Protein AF-A0A8J7NRA4-F1 (afdb_monomer)

Nearest PDB structures (foldseek):
  6l47-assembly1_B  TM=9.710E-01  e=1.251E-27  Homo sapiens
  6vum-assembly1_A  TM=9.643E-01  e=2.832E-27  Homo sapiens
  6l48-assembly1_B  TM=9.602E-01  e=5.549E-27  Homo sapiens
  7n6q-assembly1_A  TM=9.335E-01  e=1.087E-26  Homo sapiens
  6p2p-assembly1_B  TM=9.364E-01  e=7.082E-26  Homo sapiens

Secondary structure (DSSP, 8-state):
-----------------------------TTHHHHHHHHHHHHHHHHHHHHHHHHHHHHHHHHHHHHHHHHHHHHHHHHHHHHHHHHHHHHHHH------B--HHHHHTTSHHHHHHHHHHHHHHHHHHHHHHHHHHHHHSS-----HHHHHHT--HHHHHHHHHHHHHHHHHHHHHHHHHHHHHHTT-S-HHHHHHHHHHHHHHHHIIIIIIHHHHHHHHTT--HHHHHHHHHHHHHHHHHHHHHHHHHHHHHHH-PPPTTPPP-PPPHHHHHHHHHSS-SS--S---B-SS--HHHHHHHHHHHHHHHHHHHHHIIIIIHHHHHHHTTS---HHHHHHHHHHHHHHHHHHHHHHIIIIIIIIHHHHHHHTTB-B--S---GGG-SSHHHHHHHS-HHHHHHIIIIIIHHHHHHHHHTS-----------------------------PPP--------

Organism: Atractosteus spatula (NCBI:txid7917)

Mean predicted aligned error: 15.92 Å

Sequence (460 aa):
MEAPDTANSLRHRNTKPGEESPPAGREGDGKEGAEGLLQWKRHMEHIKAELLDQMSDLVDKAIDESIQSYSRHKKAYADANGVEKAQRNQRLEDGKAFVERRSLLDELFEINHIRTIYHMFVAVLCVFIISTIAVDFIDQGRLVLEFDLLFYAFGKFSTVVFAWLVMFGYTLAIPYKALCLWGGRYHSSGFRRALTAGVGVPLMACQACVLGVYPIYVVIHHSLPPASRFIVILEQIRFMMKSYSFIRENVPEIMKAKPKQGECPKLPEFSSYLYFLFCPTLIYKESYPRNPYIRWNYVAVKLAQILGCLFYGYFILVRLCIPVFTNMNNQPFSTRTLVLSLFHATLPGTLILLLCFFAFLHCWLNAFAEMLRFADRMFYKDWWNSTSFANYYRTWNVVVHDWLYHYVYRDFLWVSQKNTPVHFQGGGPQSHGTPGRQEDLTCHWRASSGRCPASLLCSS

Solvent-accessible surface area (backbone atoms only — not comparable to full-atom values): 27244 Å² total; per-residue (Å²): 134,82,84,83,87,87,81,90,84,90,86,90,88,90,87,88,88,83,89,83,88,87,82,85,90,78,95,79,66,95,63,62,61,59,54,51,52,54,50,50,51,53,53,52,52,50,52,51,50,55,53,52,49,56,50,47,55,52,48,52,52,51,49,54,54,51,52,50,52,51,49,50,52,52,48,54,54,49,51,53,51,47,51,53,50,48,53,50,49,48,48,66,72,73,47,91,81,78,53,76,41,73,37,61,66,64,62,46,48,70,40,66,72,51,37,50,54,53,51,50,55,53,49,51,45,51,49,51,51,51,53,46,51,52,51,42,32,70,76,68,72,43,89,72,86,77,59,57,70,56,54,50,27,52,30,68,50,70,60,51,52,50,54,47,50,54,47,48,52,46,58,61,48,51,60,51,52,52,48,52,58,47,55,69,41,45,84,75,42,93,57,48,68,58,54,49,49,65,51,47,52,56,50,53,52,49,45,45,46,54,56,50,47,44,59,53,46,51,40,59,76,67,61,49,28,70,53,37,37,50,54,54,52,52,51,35,53,52,50,54,48,39,51,48,29,47,52,63,56,48,52,60,52,47,70,69,53,72,59,57,97,93,49,78,61,86,67,86,56,68,66,43,52,59,50,45,76,68,42,80,54,43,72,65,62,85,74,74,52,63,47,95,67,68,59,61,69,59,34,52,52,26,52,51,48,33,54,50,41,52,54,46,50,49,50,46,40,62,70,57,43,44,65,59,56,62,60,47,77,79,49,83,95,42,75,67,57,52,54,54,49,50,61,62,45,44,61,58,49,53,52,48,52,56,43,52,44,47,29,46,62,46,26,45,38,48,28,46,19,40,77,69,22,48,22,56,39,64,43,41,55,73,32,91,74,45,91,43,71,75,51,26,59,58,17,56,42,27,42,61,37,51,39,45,45,63,62,46,51,47,45,52,48,54,55,53,57,71,72,48,84,77,83,72,77,83,77,77,86,81,88,78,90,83,89,85,82,89,81,84,92,78,89,84,86,82,85,88,82,88,78,88,83,82,89,85,81,90,85,135

pLDDT: mean 77.21, std 22.92, range [23.94, 96.81]

Structure (mmCIF, N/CA/C/O backbone):
data_AF-A0A8J7NRA4-F1
#
_entry.id   AF-A0A8J7NRA4-F1
#
loop_
_atom_site.group_PDB
_atom_site.id
_atom_site.type_symbol
_atom_site.label_atom_id
_atom_site.label_alt_id
_atom_site.label_comp_id
_atom_site.label_asym_id
_atom_site.label_entity_id
_atom_site.label_seq_id
_atom_site.pdbx_PDB_ins_code
_atom_site.Cartn_x
_atom_site.Cartn_y
_atom_site.Cartn_z
_atom_site.occupancy
_atom_site.B_iso_or_equiv
_atom_site.auth_seq_id
_atom_site.auth_comp_id
_atom_site.auth_asym_id
_atom_site.auth_atom_id
_atom_site.pdbx_PDB_model_num
ATOM 1 N N . MET A 1 1 ? -8.515 28.114 -66.733 1.00 35.69 1 MET A N 1
ATOM 2 C CA . MET A 1 1 ? -9.663 29.012 -66.521 1.00 35.69 1 MET A CA 1
ATOM 3 C C . MET A 1 1 ? -9.528 29.532 -65.103 1.00 35.69 1 MET A C 1
ATOM 5 O O . MET A 1 1 ? -9.456 28.723 -64.192 1.00 35.69 1 MET A O 1
ATOM 9 N N . GLU A 1 2 ? -9.264 30.833 -65.034 1.00 35.22 2 GLU A N 1
ATOM 10 C CA . GLU A 1 2 ? -9.188 31.781 -63.909 1.00 35.22 2 GLU A CA 1
ATOM 11 C C . GLU A 1 2 ? -9.187 31.284 -62.446 1.00 35.22 2 GLU A C 1
ATOM 13 O O . GLU A 1 2 ? -10.120 30.655 -61.958 1.00 35.22 2 GLU A O 1
ATOM 18 N N . ALA A 1 3 ? -8.120 31.690 -61.747 1.00 31.64 3 ALA A N 1
ATOM 19 C CA . ALA A 1 3 ? -8.053 31.993 -60.309 1.00 31.64 3 ALA A CA 1
ATOM 20 C C . ALA A 1 3 ? -8.607 33.438 -60.064 1.00 31.64 3 ALA A C 1
ATOM 22 O O . ALA A 1 3 ? -9.035 34.035 -61.055 1.00 31.64 3 ALA A O 1
ATOM 23 N N . PRO A 1 4 ? -8.522 34.099 -58.878 1.00 52.66 4 PRO A N 1
ATOM 24 C CA . PRO A 1 4 ? -7.896 33.704 -57.604 1.00 52.66 4 PRO A CA 1
ATOM 25 C C . PRO A 1 4 ? -8.603 34.181 -56.299 1.00 52.66 4 PRO A C 1
ATOM 27 O O . PRO A 1 4 ? -9.650 34.825 -56.293 1.00 52.66 4 PRO A O 1
ATOM 30 N N . ASP A 1 5 ? -7.930 33.860 -55.189 1.00 38.22 5 ASP A N 1
ATOM 31 C CA . ASP A 1 5 ? -8.004 34.399 -53.824 1.00 38.22 5 ASP A CA 1
ATOM 32 C C . ASP A 1 5 ? -8.008 35.935 -53.700 1.00 38.22 5 ASP A C 1
ATOM 34 O O . ASP A 1 5 ? -7.390 36.620 -54.515 1.00 38.22 5 ASP A O 1
ATOM 38 N N . THR A 1 6 ? -8.521 36.480 -52.579 1.00 33.59 6 THR A N 1
ATOM 39 C CA . THR A 1 6 ? -7.813 37.550 -51.831 1.00 33.59 6 THR A CA 1
ATOM 40 C C . THR A 1 6 ? -8.336 37.816 -50.412 1.00 33.59 6 THR A C 1
ATOM 42 O O . THR A 1 6 ? -9.488 37.571 -50.068 1.00 33.59 6 THR A O 1
ATOM 45 N N . ALA A 1 7 ? -7.409 38.324 -49.597 1.00 33.56 7 ALA A N 1
ATOM 46 C CA . ALA A 1 7 ? -7.407 38.471 -48.150 1.00 33.56 7 ALA A CA 1
ATOM 47 C C . ALA A 1 7 ? -7.746 39.898 -47.640 1.00 33.56 7 ALA A C 1
ATOM 49 O O . ALA A 1 7 ? -7.893 40.844 -48.407 1.00 33.56 7 ALA A O 1
ATOM 50 N N . ASN A 1 8 ? -7.809 40.016 -46.307 1.00 35.75 8 ASN A N 1
ATOM 51 C CA . ASN A 1 8 ? -7.945 41.211 -45.452 1.00 35.75 8 ASN A CA 1
ATOM 52 C C . ASN A 1 8 ? -7.114 42.465 -45.829 1.00 35.75 8 ASN A C 1
ATOM 54 O O . ASN A 1 8 ? -5.937 42.334 -46.155 1.00 35.75 8 ASN A O 1
ATOM 58 N N . SER A 1 9 ? -7.657 43.666 -45.519 1.00 31.22 9 SER A N 1
ATOM 59 C CA . SER A 1 9 ? -7.095 44.680 -44.573 1.00 31.22 9 SER A CA 1
ATOM 60 C C . SER A 1 9 ? -7.203 46.177 -44.990 1.00 31.22 9 SER A C 1
ATOM 62 O O . SER A 1 9 ? -6.673 46.583 -46.014 1.00 31.22 9 SER A O 1
ATOM 64 N N . LEU A 1 10 ? -7.785 46.983 -44.077 1.00 31.58 10 LEU A N 1
ATOM 65 C CA . LEU A 1 10 ? -7.502 48.387 -43.668 1.00 31.58 10 LEU A CA 1
ATOM 66 C C . LEU A 1 10 ? -7.699 49.642 -44.582 1.00 31.58 10 LEU A C 1
ATOM 68 O O . LEU A 1 10 ? -6.994 49.858 -45.557 1.00 31.58 10 LEU A O 1
ATOM 72 N N . ARG A 1 11 ? -8.452 50.601 -43.986 1.00 30.31 11 ARG A N 1
ATOM 73 C CA . ARG A 1 11 ? -8.179 52.055 -43.734 1.00 30.31 11 ARG A CA 1
ATOM 74 C C . ARG A 1 11 ? -8.871 53.188 -44.547 1.00 30.31 11 ARG A C 1
ATOM 76 O O . ARG A 1 11 ? -8.647 53.366 -45.732 1.00 30.31 11 ARG A O 1
ATOM 83 N N . HIS A 1 12 ? -9.504 54.072 -43.747 1.00 28.78 12 HIS A N 1
ATOM 84 C CA . HIS A 1 12 ? -9.700 55.543 -43.825 1.00 28.78 12 HIS A CA 1
ATOM 85 C C . HIS A 1 12 ? -10.615 56.210 -44.875 1.00 28.78 12 HIS A C 1
ATOM 87 O O . HIS A 1 12 ? -10.297 56.223 -46.058 1.00 28.78 12 HIS A O 1
ATOM 93 N N . ARG A 1 13 ? -11.572 57.037 -44.391 1.00 29.48 13 ARG A N 1
ATOM 94 C CA . ARG A 1 13 ? -11.755 58.425 -44.882 1.00 29.48 13 ARG A CA 1
ATOM 95 C C . ARG A 1 13 ? -12.476 59.370 -43.893 1.00 29.48 13 ARG A C 1
ATOM 97 O O . ARG A 1 13 ? -13.395 58.969 -43.194 1.00 29.48 13 ARG A O 1
ATOM 104 N N . ASN A 1 14 ? -11.983 60.611 -43.876 1.00 28.39 14 ASN A N 1
ATOM 105 C CA . ASN A 1 14 ? -12.353 61.825 -43.124 1.00 28.39 14 ASN A CA 1
ATOM 106 C C . ASN A 1 14 ? -13.665 62.497 -43.582 1.00 28.39 14 ASN A C 1
ATOM 108 O O . ASN A 1 14 ? -13.951 62.470 -44.776 1.00 28.39 14 ASN A O 1
ATOM 112 N N . THR A 1 15 ? -14.281 63.305 -42.704 1.00 30.25 15 THR A N 1
ATOM 113 C CA . THR A 1 15 ? -15.125 64.466 -43.080 1.00 30.25 15 THR A CA 1
ATOM 114 C C . THR A 1 15 ? -14.943 65.642 -42.103 1.00 30.25 15 THR A C 1
ATOM 116 O O . THR A 1 15 ? -14.971 65.453 -40.890 1.00 30.25 15 THR A O 1
ATOM 119 N N . LYS A 1 16 ? -14.730 66.848 -42.656 1.00 29.80 16 LYS A N 1
ATOM 120 C CA . LYS A 1 16 ? -14.648 68.169 -41.987 1.00 29.80 16 LYS A CA 1
ATOM 121 C C . LYS A 1 16 ? -16.016 68.892 -42.029 1.00 29.80 16 LYS A C 1
ATOM 123 O O . LYS A 1 16 ? -16.787 68.582 -42.936 1.00 29.80 16 LYS A O 1
ATOM 128 N N . PRO A 1 17 ? -16.285 69.878 -41.147 1.00 39.38 17 PRO A N 1
ATOM 129 C CA . PRO A 1 17 ? -17.509 70.686 -41.149 1.00 39.38 17 PRO A CA 1
ATOM 130 C C . PRO A 1 17 ? -17.303 72.074 -41.796 1.00 39.38 17 PRO A C 1
ATOM 132 O O . PRO A 1 17 ? -16.175 72.565 -41.848 1.00 39.38 17 PRO A O 1
ATOM 135 N N . GLY A 1 18 ? -18.385 72.707 -42.260 1.00 28.17 18 GLY A N 1
ATOM 136 C CA . GLY A 1 18 ? -18.390 74.076 -42.789 1.00 28.17 18 GLY A CA 1
ATOM 137 C C . GLY A 1 18 ? -19.668 74.827 -42.405 1.00 28.17 18 GLY A C 1
ATOM 138 O O . GLY A 1 18 ? -20.768 74.329 -42.636 1.00 28.17 18 GLY A O 1
ATOM 139 N N . GLU A 1 19 ? -19.474 75.988 -41.780 1.00 28.67 19 GLU A N 1
ATOM 140 C CA . GLU A 1 19 ? -20.440 77.063 -41.518 1.00 28.67 19 GLU A CA 1
ATOM 141 C C . GLU A 1 19 ? -20.797 77.820 -42.811 1.00 28.67 19 GLU A C 1
ATOM 143 O O . GLU A 1 19 ? -19.948 77.899 -43.692 1.00 28.67 19 GLU A O 1
ATOM 148 N N . GLU A 1 20 ? -21.996 78.419 -42.893 1.00 27.81 20 GLU A N 1
ATOM 149 C CA . GLU A 1 20 ? -22.211 79.829 -43.302 1.00 27.81 20 GLU A CA 1
ATOM 150 C C . GLU A 1 20 ? -23.712 80.215 -43.356 1.00 27.81 20 GLU A C 1
ATOM 152 O O . GLU A 1 20 ? -24.508 79.637 -44.089 1.00 27.81 20 GLU A O 1
ATOM 157 N N . SER A 1 21 ? -24.071 81.163 -42.483 1.00 26.84 21 SER A N 1
ATOM 158 C CA . SER A 1 21 ? -24.804 82.442 -42.630 1.00 26.84 21 SER A CA 1
ATOM 159 C C . SER A 1 21 ? -25.775 82.751 -43.813 1.00 26.84 21 SER A C 1
ATOM 161 O O . SER A 1 21 ? -25.655 82.201 -44.900 1.00 26.84 21 SER A O 1
ATOM 163 N N . PRO A 1 22 ? -26.734 83.698 -43.623 1.00 40.97 22 PRO A N 1
ATOM 164 C CA . PRO A 1 22 ? -28.054 83.747 -44.285 1.00 40.97 22 PRO A CA 1
ATOM 165 C C . PRO A 1 22 ? -28.194 84.850 -45.365 1.00 40.97 22 PRO A C 1
ATOM 167 O O . PRO A 1 22 ? -27.312 85.701 -45.476 1.00 40.97 22 PRO A O 1
ATOM 170 N N . PRO A 1 23 ? -29.354 84.968 -46.055 1.00 33.34 23 PRO A N 1
ATOM 171 C CA . PRO A 1 23 ? -29.740 86.243 -46.655 1.00 33.34 23 PRO A CA 1
ATOM 172 C C . PRO A 1 23 ? -31.106 86.787 -46.195 1.00 33.34 23 PRO A C 1
ATOM 174 O O . PRO A 1 23 ? -32.148 86.144 -46.280 1.00 33.34 23 PRO A O 1
ATOM 177 N N . ALA A 1 24 ? -31.026 88.025 -45.706 1.00 29.19 24 ALA A N 1
ATOM 178 C CA . ALA A 1 24 ? -31.836 89.210 -45.998 1.00 29.19 24 ALA A CA 1
ATOM 179 C C . ALA A 1 24 ? -33.261 89.084 -46.593 1.00 29.19 24 ALA A C 1
ATOM 181 O O . ALA A 1 24 ? -33.445 88.720 -47.750 1.00 29.19 24 ALA A O 1
ATOM 182 N N . GLY A 1 25 ? -34.213 89.686 -45.868 1.00 27.42 25 GLY A N 1
ATOM 183 C CA . GLY A 1 25 ? -34.987 90.817 -46.397 1.00 27.42 25 GLY A CA 1
ATOM 184 C C . GLY A 1 25 ? -36.436 90.562 -46.820 1.00 27.42 25 GLY A C 1
ATOM 185 O O . GLY A 1 25 ? -36.704 90.299 -47.988 1.00 27.42 25 GLY A O 1
ATOM 186 N N . ARG A 1 26 ? -37.385 90.850 -45.921 1.00 29.95 26 ARG A N 1
ATOM 187 C CA . ARG A 1 26 ? -38.391 91.910 -46.135 1.00 29.95 26 ARG A CA 1
ATOM 188 C C . ARG A 1 26 ? -39.077 92.255 -44.817 1.00 29.95 26 ARG A C 1
ATOM 190 O O . ARG A 1 26 ? -39.577 91.383 -44.119 1.00 29.95 26 ARG A O 1
ATOM 197 N N . GLU A 1 27 ? -39.019 93.539 -44.487 1.00 31.80 27 GLU A N 1
ATOM 198 C CA . GLU A 1 27 ? -39.583 94.141 -43.287 1.00 31.80 27 GLU A CA 1
ATOM 199 C C . GLU A 1 27 ? -41.100 93.964 -43.242 1.00 31.80 27 GLU A C 1
ATOM 201 O O . GLU A 1 27 ? -41.824 94.339 -44.164 1.00 31.80 27 GLU A O 1
ATOM 206 N N . GLY A 1 28 ? -41.550 93.399 -42.132 1.00 33.50 28 GLY A N 1
ATOM 207 C CA . GLY A 1 28 ? -42.940 93.235 -41.760 1.00 33.50 28 GLY A CA 1
ATOM 208 C C . GLY A 1 28 ? -42.985 92.397 -40.492 1.00 33.50 28 GLY A C 1
ATOM 209 O O . GLY A 1 28 ? -42.755 91.198 -40.544 1.00 33.50 28 GLY A O 1
ATOM 210 N N . ASP A 1 29 ? -43.263 93.054 -39.371 1.00 38.78 29 ASP A N 1
ATOM 211 C CA . ASP A 1 29 ? -43.675 92.451 -38.098 1.00 38.78 29 ASP A CA 1
ATOM 212 C C . ASP A 1 29 ? -42.594 91.947 -37.111 1.00 38.78 29 ASP A C 1
ATOM 214 O O . ASP A 1 29 ? -42.449 90.771 -36.781 1.00 38.78 29 ASP A O 1
ATOM 218 N N . GLY A 1 30 ? -41.840 92.896 -36.546 1.00 43.38 30 GLY A N 1
ATOM 219 C CA . GLY A 1 30 ? -40.838 92.672 -35.492 1.00 43.38 30 GLY A CA 1
ATOM 220 C C . GLY A 1 30 ? -41.383 92.361 -34.087 1.00 43.38 30 GLY A C 1
ATOM 221 O O . GLY A 1 30 ? -40.638 92.517 -33.120 1.0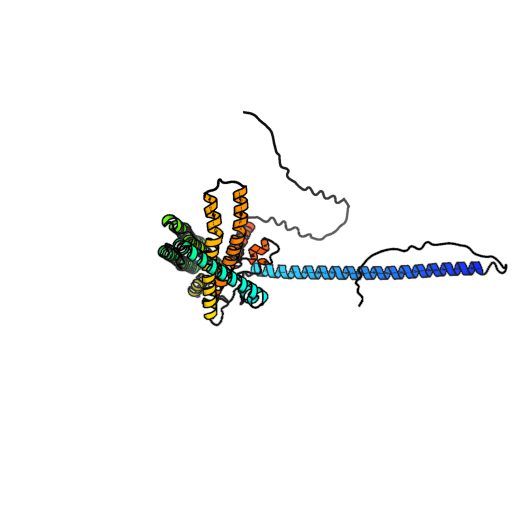0 43.38 30 GLY A O 1
ATOM 222 N N . LYS A 1 31 ? -42.648 91.947 -33.933 1.00 47.59 31 LYS A N 1
ATOM 223 C CA . LYS A 1 31 ? -43.205 91.519 -32.633 1.00 47.59 31 LYS A CA 1
ATOM 224 C C . LYS A 1 31 ? -43.580 90.037 -32.571 1.00 47.59 31 LYS A C 1
ATOM 226 O O . LYS A 1 31 ? -43.367 89.432 -31.526 1.00 47.59 31 LYS A O 1
ATOM 231 N N . GLU A 1 32 ? -44.004 89.417 -33.671 1.00 51.03 32 GLU A N 1
ATOM 232 C CA . GLU A 1 32 ? -44.409 88.000 -33.659 1.00 51.03 32 GLU A CA 1
ATOM 233 C C . GLU A 1 32 ? -43.215 87.023 -33.637 1.00 51.03 32 GLU A C 1
ATOM 235 O O . GLU A 1 32 ? -43.249 85.994 -32.958 1.00 51.03 32 GLU A O 1
ATOM 240 N N . GLY A 1 33 ? -42.101 87.360 -34.298 1.00 50.94 33 GLY A N 1
ATOM 241 C CA . GLY A 1 33 ? -40.924 86.479 -34.366 1.00 50.94 33 GLY A CA 1
ATOM 242 C C . GLY A 1 33 ? -40.182 86.299 -33.032 1.00 50.94 33 GLY A C 1
ATOM 243 O O . GLY A 1 33 ? -39.647 85.223 -32.754 1.00 50.94 33 GLY A O 1
ATOM 244 N N . ALA A 1 34 ? -40.169 87.328 -32.178 1.00 57.81 34 ALA A N 1
ATOM 245 C CA . ALA A 1 34 ? -39.511 87.275 -30.870 1.00 57.81 34 ALA A CA 1
ATOM 246 C C . ALA A 1 34 ? -40.299 86.419 -29.862 1.00 57.81 34 ALA A C 1
ATOM 248 O O . ALA A 1 34 ? -39.700 85.670 -29.084 1.00 57.81 34 ALA A O 1
ATOM 249 N N . GLU A 1 35 ? -41.634 86.480 -29.905 1.00 63.09 35 GLU A N 1
ATOM 250 C CA . GLU A 1 35 ? -42.503 85.647 -29.068 1.00 63.09 35 GLU A CA 1
ATOM 251 C C . GLU A 1 35 ? -42.424 84.168 -29.462 1.00 63.09 35 GLU A C 1
ATOM 253 O O . GLU A 1 35 ? -42.294 83.310 -28.581 1.00 63.09 35 GLU A O 1
ATOM 258 N N . GLY A 1 36 ? -42.387 83.866 -30.766 1.00 69.19 36 GLY A N 1
ATOM 259 C CA . GLY A 1 36 ? -42.211 82.500 -31.268 1.00 69.19 36 GLY A CA 1
ATOM 260 C C . GLY A 1 36 ? -40.879 81.872 -30.841 1.00 69.19 36 GLY A C 1
ATOM 261 O O . GLY A 1 36 ? -40.841 80.718 -30.405 1.00 69.19 36 GLY A O 1
ATOM 262 N N . LEU A 1 37 ? -39.786 82.643 -30.866 1.00 65.31 37 LEU A N 1
ATOM 263 C CA . LEU A 1 37 ? -38.464 82.159 -30.450 1.00 65.31 37 LEU A CA 1
ATOM 264 C C . LEU A 1 37 ? -38.388 81.901 -28.932 1.00 65.31 37 LEU A C 1
ATOM 266 O O . LEU A 1 37 ? -37.769 80.930 -28.488 1.00 65.31 37 LEU A O 1
ATOM 270 N N . LEU A 1 38 ? -39.062 82.733 -28.128 1.00 73.94 38 LEU A N 1
ATOM 271 C CA . LEU A 1 38 ? -39.192 82.560 -26.675 1.00 73.94 38 LEU A CA 1
ATOM 272 C C . LEU A 1 38 ? -40.093 81.375 -26.294 1.00 73.94 38 LEU A C 1
ATOM 274 O O . LEU A 1 38 ? -39.829 80.706 -25.290 1.00 73.94 38 LEU A O 1
ATOM 278 N N . GLN A 1 39 ? -41.148 81.102 -27.065 1.00 75.38 39 GLN A N 1
ATOM 279 C CA . GLN A 1 39 ? -41.958 79.890 -26.904 1.00 75.38 39 GLN A CA 1
ATOM 280 C C . GLN A 1 39 ? -41.161 78.636 -27.267 1.00 75.38 39 GLN A C 1
ATOM 282 O O . GLN A 1 39 ? -41.138 77.692 -26.479 1.00 75.38 39 GLN A O 1
ATOM 287 N N . TRP A 1 40 ? -40.441 78.648 -28.392 1.00 68.81 40 TRP A N 1
ATOM 288 C CA . TRP A 1 40 ? -39.604 77.524 -28.816 1.00 68.81 40 TRP A CA 1
ATOM 289 C C . TRP A 1 40 ? -38.511 77.195 -27.793 1.00 68.81 40 TRP A C 1
ATOM 291 O O . TRP A 1 40 ? -38.320 76.032 -27.440 1.00 68.81 40 TRP A O 1
ATOM 301 N N . LYS A 1 41 ? -37.838 78.216 -27.242 1.00 74.00 41 LYS A N 1
ATOM 302 C CA . LYS A 1 41 ? -36.813 78.019 -26.208 1.00 74.00 41 LYS A CA 1
ATOM 303 C C . LYS A 1 41 ? -37.385 77.383 -24.937 1.00 74.00 41 LYS A C 1
ATOM 305 O O . LYS A 1 41 ? -36.789 76.442 -24.421 1.00 74.00 41 LYS A O 1
ATOM 310 N N . ARG A 1 42 ? -38.557 77.837 -24.468 1.00 79.06 42 ARG A N 1
ATOM 311 C CA . ARG A 1 42 ? -39.246 77.230 -23.313 1.00 79.06 42 ARG A CA 1
ATOM 312 C C . ARG A 1 42 ? -39.663 75.785 -23.579 1.00 79.06 42 ARG A C 1
ATOM 314 O O . ARG A 1 42 ? -39.518 74.945 -22.698 1.00 79.06 42 ARG A O 1
ATOM 321 N N . HIS A 1 43 ? -40.137 75.486 -24.787 1.00 75.44 43 HIS A N 1
ATOM 322 C CA . HIS A 1 43 ? -40.529 74.129 -25.163 1.00 75.44 43 HIS A CA 1
ATOM 323 C C . HIS A 1 43 ? -39.320 73.183 -25.216 1.00 75.44 43 HIS A C 1
ATOM 325 O O . HIS A 1 43 ? -39.377 72.071 -24.702 1.00 75.44 43 HIS A O 1
ATOM 331 N N . MET A 1 44 ? -38.190 73.651 -25.754 1.00 64.94 44 MET A N 1
ATOM 332 C CA . MET A 1 44 ? -36.945 72.882 -25.798 1.00 64.94 44 MET A CA 1
ATOM 333 C C . MET A 1 44 ? -36.363 72.633 -24.399 1.00 64.94 44 MET A C 1
ATOM 335 O O . MET A 1 44 ? -35.867 71.543 -24.127 1.00 64.94 44 MET A O 1
ATOM 339 N N . GLU A 1 45 ? -36.432 73.616 -23.495 1.00 75.12 45 GLU A N 1
ATOM 340 C CA . GLU A 1 45 ? -36.017 73.431 -22.097 1.00 75.12 45 GLU A CA 1
ATOM 341 C C . GLU A 1 45 ? -36.914 72.431 -21.359 1.00 75.12 45 GLU A C 1
ATOM 343 O O . GLU A 1 45 ? -36.395 71.600 -20.615 1.00 75.12 45 GLU A O 1
ATOM 348 N N . HIS A 1 46 ? -38.224 72.439 -21.626 1.00 79.88 46 HIS A N 1
ATOM 349 C CA . HIS A 1 46 ? -39.153 71.453 -21.075 1.00 79.88 46 HIS A CA 1
ATOM 350 C C . HIS A 1 46 ? -38.848 70.034 -21.576 1.00 79.88 46 HIS A C 1
ATOM 352 O O . HIS A 1 46 ? -38.709 69.118 -20.773 1.00 79.88 46 HIS A O 1
ATOM 358 N N . ILE A 1 47 ? -38.657 69.856 -22.889 1.00 75.31 47 ILE A N 1
ATOM 359 C CA . ILE A 1 47 ? -38.308 68.553 -23.483 1.00 75.31 47 ILE A CA 1
ATOM 360 C C . ILE A 1 47 ? -36.959 68.052 -22.954 1.00 75.31 47 ILE A C 1
ATOM 362 O O . ILE A 1 47 ? -36.800 66.868 -22.671 1.00 75.31 47 ILE A O 1
ATOM 366 N N . LYS A 1 48 ? -35.977 68.946 -22.789 1.00 72.75 48 LYS A N 1
ATOM 367 C CA . LYS A 1 48 ? -34.674 68.593 -22.216 1.00 72.75 48 LYS A CA 1
ATOM 368 C C . LYS A 1 48 ? -34.802 68.137 -20.762 1.00 72.75 48 LYS A C 1
ATOM 370 O O . LYS A 1 48 ? -34.129 67.184 -20.384 1.00 72.75 48 LYS A O 1
ATOM 375 N N . ALA A 1 49 ? -35.630 68.809 -19.961 1.00 79.00 49 ALA A N 1
ATOM 376 C CA . ALA A 1 49 ? -35.882 68.412 -18.580 1.00 79.00 49 ALA A CA 1
ATOM 377 C C . ALA A 1 49 ? -36.569 67.039 -18.512 1.00 79.00 49 ALA A C 1
ATOM 379 O O . ALA A 1 49 ? -36.124 66.180 -17.763 1.00 79.00 49 ALA A O 1
ATOM 380 N N . GLU A 1 50 ? -37.567 66.802 -19.362 1.00 79.06 50 GLU A N 1
ATOM 381 C CA . GLU A 1 50 ? -38.314 65.541 -19.420 1.00 79.06 50 GLU A CA 1
ATOM 382 C C . GLU A 1 50 ? -37.444 64.360 -19.894 1.00 79.06 50 GLU A C 1
ATOM 384 O O . GLU A 1 50 ? -37.503 63.272 -19.326 1.00 79.06 50 GLU A O 1
ATOM 389 N N . LEU A 1 51 ? -36.557 64.581 -20.873 1.00 71.38 51 LEU A N 1
ATOM 390 C CA . LEU A 1 51 ? -35.573 63.580 -21.306 1.00 71.38 51 LEU A CA 1
ATOM 391 C C . LEU A 1 51 ? -34.533 63.264 -20.225 1.00 71.38 51 LEU A C 1
ATOM 393 O O . LEU A 1 51 ? -34.132 62.109 -20.086 1.00 71.38 51 LEU A O 1
ATOM 397 N N . LEU A 1 52 ? -34.074 64.273 -19.479 1.00 76.31 52 LEU A N 1
ATOM 398 C CA . LEU A 1 52 ? -33.126 64.066 -18.382 1.00 76.31 52 LEU A CA 1
ATOM 399 C C . LEU A 1 52 ? -33.761 63.280 -17.231 1.00 76.31 52 LEU A C 1
ATOM 401 O O . LEU A 1 52 ? -33.097 62.409 -16.674 1.00 76.31 52 LEU A O 1
ATOM 405 N N . ASP A 1 53 ? -35.032 63.541 -16.932 1.00 80.06 53 ASP A N 1
ATOM 406 C CA . ASP A 1 53 ? -35.794 62.832 -15.901 1.00 80.06 53 ASP A CA 1
ATOM 407 C C . ASP A 1 53 ? -36.007 61.359 -16.291 1.00 80.06 53 ASP A C 1
ATOM 409 O O . ASP A 1 53 ? -35.638 60.449 -15.550 1.00 80.06 53 ASP A O 1
ATOM 413 N N . GLN A 1 54 ? -36.436 61.102 -17.535 1.00 80.75 54 GLN A N 1
ATOM 414 C CA . GLN A 1 54 ? -36.580 59.736 -18.055 1.00 80.75 54 GLN A CA 1
ATOM 415 C C . GLN A 1 54 ? -35.254 58.962 -18.100 1.00 80.75 54 GLN A C 1
ATOM 417 O O . GLN A 1 54 ? -35.228 57.758 -17.838 1.00 80.75 54 GLN A O 1
ATOM 422 N N . MET A 1 55 ? -34.142 59.622 -18.445 1.00 68.94 55 MET A N 1
ATOM 423 C CA . MET A 1 55 ? -32.825 58.981 -18.413 1.00 68.94 55 MET A CA 1
ATOM 424 C C . MET A 1 55 ? -32.362 58.691 -16.983 1.00 68.94 55 MET A C 1
ATOM 426 O O . MET A 1 55 ? -31.749 57.646 -16.772 1.00 68.94 55 MET A O 1
ATOM 430 N N . SER A 1 56 ? -32.659 59.567 -16.017 1.00 74.62 56 SER A N 1
ATOM 431 C CA . SER A 1 56 ? -32.345 59.331 -14.602 1.00 74.62 56 SER A CA 1
ATOM 432 C C . SER A 1 56 ? -33.085 58.102 -14.079 1.00 74.62 56 SER A C 1
ATOM 434 O O . SER A 1 56 ? -32.448 57.185 -13.566 1.00 74.62 56 SER A O 1
ATOM 436 N N . ASP A 1 57 ? -34.393 58.012 -14.328 1.00 84.12 57 ASP A N 1
ATOM 437 C CA . ASP A 1 57 ? -35.221 56.883 -13.892 1.00 84.12 57 ASP A CA 1
ATOM 438 C C . ASP A 1 57 ? -34.772 55.546 -14.505 1.00 84.12 57 ASP A C 1
ATOM 440 O O . ASP A 1 57 ? -34.761 54.504 -13.841 1.00 84.12 57 ASP A O 1
ATOM 444 N N . LEU A 1 58 ? -34.369 55.551 -15.781 1.00 81.00 58 LEU A N 1
ATOM 445 C CA . LEU A 1 58 ? -33.836 54.358 -16.444 1.00 81.00 58 LEU A CA 1
ATOM 446 C C . LEU A 1 58 ? -32.488 53.922 -15.860 1.00 81.00 58 LEU A C 1
ATOM 448 O O . LEU A 1 58 ? -32.241 52.720 -15.728 1.00 81.00 58 LEU A O 1
ATOM 452 N N . VAL A 1 59 ? -31.623 54.878 -15.512 1.00 76.38 59 VAL A N 1
ATOM 453 C CA . VAL A 1 59 ? -30.326 54.600 -14.885 1.00 76.38 59 VAL A CA 1
ATOM 454 C C . VAL A 1 59 ? -30.521 54.052 -13.475 1.00 76.38 59 VAL A C 1
ATOM 456 O O . VAL A 1 59 ? -29.922 53.026 -13.151 1.00 76.38 59 VAL A O 1
ATOM 459 N N . ASP A 1 60 ? -31.401 54.648 -12.674 1.00 81.69 60 ASP A N 1
ATOM 460 C CA . ASP A 1 60 ? -31.682 54.189 -11.311 1.00 81.69 60 ASP A CA 1
ATOM 461 C C . ASP A 1 60 ? -32.279 52.778 -11.307 1.00 81.69 60 ASP A C 1
ATOM 463 O O . ASP A 1 60 ? -31.833 51.906 -10.554 1.00 81.69 60 ASP A O 1
ATOM 467 N N . LYS A 1 61 ? -33.195 52.487 -12.237 1.00 85.94 61 LYS A N 1
ATOM 468 C CA . LYS A 1 61 ? -33.757 51.141 -12.399 1.00 85.94 61 LYS A CA 1
ATOM 469 C C . LYS A 1 61 ? -32.705 50.107 -12.817 1.00 85.94 61 LYS A C 1
ATOM 471 O O . LYS A 1 61 ? -32.695 48.993 -12.292 1.00 85.94 61 LYS A O 1
ATOM 476 N N . ALA A 1 62 ? -31.796 50.463 -13.726 1.00 76.94 62 ALA A N 1
ATOM 477 C CA . ALA A 1 62 ? -30.707 49.579 -14.145 1.00 76.94 62 ALA A CA 1
ATOM 478 C C . ALA A 1 62 ? -29.697 49.326 -13.011 1.00 76.94 62 ALA A C 1
ATOM 480 O O . ALA A 1 62 ? -29.198 48.205 -12.852 1.00 76.94 62 ALA A O 1
ATOM 481 N N . ILE A 1 63 ? -29.415 50.346 -12.194 1.00 76.62 63 ILE A N 1
ATOM 482 C CA . ILE A 1 63 ? -28.562 50.225 -11.010 1.00 76.62 63 ILE A CA 1
ATOM 483 C C . ILE A 1 63 ? -29.211 49.276 -9.998 1.00 76.62 63 ILE A C 1
ATOM 485 O O . ILE A 1 63 ? -28.551 48.329 -9.563 1.00 76.62 63 ILE A O 1
ATOM 489 N N . ASP A 1 64 ? -30.497 49.441 -9.692 1.00 81.62 64 ASP A N 1
ATOM 490 C CA . ASP A 1 64 ? -31.209 48.573 -8.750 1.00 81.62 64 ASP A CA 1
ATOM 491 C C . ASP A 1 64 ? -31.273 47.112 -9.221 1.00 81.62 64 ASP A C 1
ATOM 493 O O . ASP A 1 64 ? -31.023 46.188 -8.437 1.00 81.62 64 ASP A O 1
ATOM 497 N N . GLU A 1 65 ? -31.521 46.873 -10.511 1.00 82.88 65 GLU A N 1
ATOM 498 C CA . GLU A 1 65 ? -31.492 45.525 -11.089 1.00 82.88 65 GLU A CA 1
ATOM 499 C C . GLU A 1 65 ? -30.090 44.894 -10.999 1.00 82.88 65 GLU A C 1
ATOM 501 O O . GLU A 1 65 ? -29.952 43.709 -10.661 1.00 82.88 65 GLU A O 1
ATOM 506 N N . SER A 1 66 ? -29.031 45.683 -11.215 1.00 72.00 66 SER A N 1
ATOM 507 C CA . SER A 1 66 ? -27.645 45.215 -11.092 1.00 72.00 66 SER A CA 1
ATOM 508 C C . SER A 1 66 ? -27.264 44.873 -9.643 1.00 72.00 66 SER A C 1
ATOM 510 O O . SER A 1 66 ? -26.664 43.822 -9.390 1.00 72.00 66 SER A O 1
ATOM 512 N N . ILE A 1 67 ? -27.688 45.692 -8.671 1.00 77.06 67 ILE A N 1
ATOM 513 C CA . ILE A 1 67 ? -27.449 45.476 -7.238 1.00 77.06 67 ILE A CA 1
ATOM 514 C C . ILE A 1 67 ? -28.207 44.236 -6.757 1.00 77.06 67 ILE A C 1
ATOM 516 O O . ILE A 1 67 ? -27.646 43.404 -6.035 1.00 77.06 67 ILE A O 1
ATOM 520 N N . GLN A 1 68 ? -29.459 44.053 -7.189 1.00 78.50 68 GLN A N 1
ATOM 521 C CA . GLN A 1 68 ? -30.241 42.861 -6.859 1.00 78.50 68 GLN A CA 1
ATOM 522 C C . GLN A 1 68 ? -29.633 41.589 -7.460 1.00 78.50 68 GLN A C 1
ATOM 524 O O . GLN A 1 68 ? -29.557 40.567 -6.770 1.00 78.50 68 GLN A O 1
ATOM 529 N N . SER A 1 69 ? -29.157 41.639 -8.707 1.00 73.50 69 SER A N 1
ATOM 530 C CA . SER A 1 69 ? -28.478 40.512 -9.356 1.00 73.50 69 SER A CA 1
ATOM 531 C C . SER A 1 69 ? -27.180 40.130 -8.635 1.00 73.50 69 SER A C 1
ATOM 533 O O . SER A 1 69 ? -26.954 38.948 -8.341 1.00 73.50 69 SER A O 1
ATOM 535 N N . TYR A 1 70 ? -26.366 41.123 -8.258 1.00 67.25 70 TYR A N 1
ATOM 536 C CA . TYR A 1 70 ? -25.134 40.918 -7.497 1.00 67.25 70 TYR A CA 1
ATOM 537 C C . TYR A 1 70 ? -25.409 40.356 -6.094 1.00 67.25 70 TYR A C 1
ATOM 539 O O . TYR A 1 70 ? -24.747 39.415 -5.653 1.00 67.25 70 TYR A O 1
ATOM 547 N N . SER A 1 71 ? -26.432 40.869 -5.404 1.00 70.88 71 SER A N 1
ATOM 548 C CA . SER A 1 71 ? -26.851 40.383 -4.084 1.00 70.88 71 SER A CA 1
ATOM 549 C C . SER A 1 71 ? -27.360 38.937 -4.133 1.00 70.88 71 SER A C 1
ATOM 551 O O . SER A 1 71 ? -26.959 38.113 -3.306 1.00 70.88 71 SER A O 1
ATOM 553 N N . ARG A 1 72 ? -28.165 38.577 -5.146 1.00 72.19 72 ARG A N 1
ATOM 554 C CA . ARG A 1 72 ? -28.623 37.192 -5.365 1.00 72.19 72 ARG A CA 1
ATOM 555 C C . ARG A 1 72 ? -27.460 36.244 -5.650 1.00 72.19 72 ARG A C 1
ATOM 557 O O . ARG A 1 72 ? -27.410 35.176 -5.044 1.00 72.19 72 ARG A O 1
ATOM 564 N N . HIS A 1 73 ? -26.502 36.639 -6.491 1.00 68.19 73 HIS A N 1
ATOM 565 C CA . HIS A 1 73 ? -25.300 35.840 -6.757 1.00 68.19 73 HIS A CA 1
ATOM 566 C C . HIS A 1 73 ? -24.434 35.664 -5.508 1.00 68.19 73 HIS A C 1
ATOM 568 O O . HIS A 1 73 ? -23.997 34.553 -5.208 1.00 68.19 73 HIS A O 1
ATOM 574 N N . LYS A 1 74 ? -24.234 36.733 -4.729 1.00 63.56 74 LYS A N 1
ATOM 575 C CA . LYS A 1 74 ? -23.486 36.678 -3.469 1.00 63.56 74 LYS A CA 1
ATOM 576 C C . LYS A 1 74 ? -24.163 35.761 -2.449 1.00 63.56 74 LYS A C 1
ATOM 578 O O . LYS A 1 74 ? -23.474 35.000 -1.773 1.00 63.56 74 LYS A O 1
ATOM 583 N N . LYS A 1 75 ? -25.496 35.798 -2.359 1.00 65.88 75 LYS A N 1
ATOM 584 C CA . LYS A 1 75 ? -26.280 34.932 -1.469 1.00 65.88 75 LYS 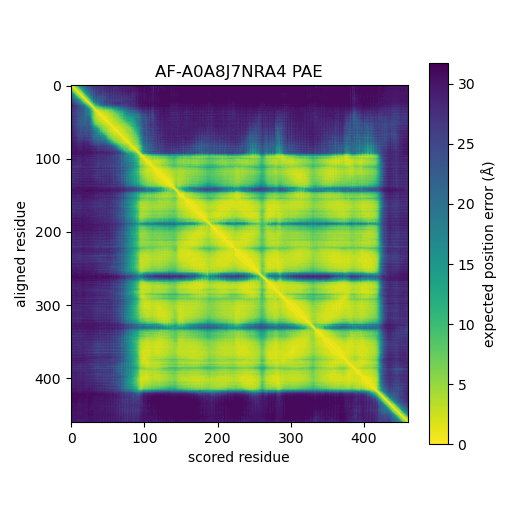A CA 1
ATOM 585 C C . LYS A 1 75 ? -26.234 33.469 -1.915 1.00 65.88 75 LYS A C 1
ATOM 587 O O . LYS A 1 75 ? -25.916 32.619 -1.098 1.00 65.88 75 LYS A O 1
ATOM 592 N N . ALA A 1 76 ? -26.416 33.186 -3.206 1.00 65.44 76 ALA A N 1
ATOM 593 C CA . ALA A 1 76 ? -26.293 31.833 -3.753 1.00 65.44 76 ALA A CA 1
ATOM 594 C C . ALA A 1 76 ? -24.887 31.241 -3.540 1.00 65.44 76 ALA A C 1
ATOM 596 O O . ALA A 1 76 ? -24.749 30.075 -3.180 1.00 65.44 76 ALA A O 1
ATOM 597 N N . TYR A 1 77 ? -23.837 32.055 -3.694 1.00 56.41 77 TYR A N 1
ATOM 598 C CA . TYR A 1 77 ? -22.456 31.641 -3.441 1.00 56.41 77 TYR A CA 1
ATOM 599 C C . TYR A 1 77 ? -22.164 31.423 -1.946 1.00 56.41 77 TYR A C 1
ATOM 601 O O . TYR A 1 77 ? -21.413 30.515 -1.580 1.00 56.41 77 TYR A O 1
ATOM 609 N N . ALA A 1 78 ? -22.755 32.236 -1.066 1.00 59.72 78 ALA A N 1
ATOM 610 C CA . ALA A 1 78 ? -22.649 32.071 0.382 1.00 59.72 78 ALA A CA 1
ATOM 611 C C . ALA A 1 78 ? -23.414 30.832 0.876 1.00 59.72 78 ALA A C 1
ATOM 613 O O . ALA A 1 78 ? -22.877 30.086 1.692 1.00 59.72 78 ALA A O 1
ATOM 614 N N . ASP A 1 79 ? -24.609 30.575 0.340 1.00 63.31 79 ASP A N 1
ATOM 615 C CA . ASP A 1 79 ? -25.426 29.407 0.670 1.00 63.31 79 ASP A CA 1
ATOM 616 C C . ASP A 1 79 ? -24.769 28.115 0.160 1.00 63.31 79 ASP A C 1
ATOM 618 O O . ASP A 1 79 ? -24.653 27.154 0.918 1.00 63.31 79 ASP A O 1
ATOM 622 N N . ALA A 1 80 ? -24.226 28.101 -1.064 1.00 62.47 80 ALA A N 1
ATOM 623 C CA . ALA A 1 80 ? -23.478 26.956 -1.594 1.00 62.47 80 ALA A CA 1
ATOM 624 C C . ALA A 1 80 ? -22.234 26.628 -0.745 1.00 62.47 80 ALA A C 1
ATOM 626 O O . ALA A 1 80 ? -22.031 25.477 -0.355 1.00 62.47 80 ALA A O 1
ATOM 627 N N . ASN A 1 81 ? -21.446 27.644 -0.371 1.00 55.94 81 ASN A N 1
ATOM 628 C CA . ASN A 1 81 ? -20.306 27.464 0.534 1.00 55.94 81 ASN A CA 1
ATOM 629 C C . ASN A 1 81 ? -20.738 27.063 1.952 1.00 55.94 81 ASN A C 1
ATOM 631 O O . ASN A 1 81 ? -20.031 26.313 2.624 1.00 55.94 81 ASN A O 1
ATOM 635 N N . GLY A 1 82 ? -21.884 27.558 2.423 1.00 54.16 82 GLY A N 1
ATOM 636 C CA . GLY A 1 82 ? -22.472 27.193 3.708 1.00 54.16 82 GLY A CA 1
ATOM 637 C C . GLY A 1 82 ? -22.867 25.720 3.752 1.00 54.16 82 GLY A C 1
ATOM 638 O O . GLY A 1 82 ? -22.512 25.027 4.703 1.00 54.16 82 GLY A O 1
ATOM 639 N N . VAL A 1 83 ? -23.514 25.221 2.695 1.00 57.22 83 VAL A N 1
ATOM 640 C CA . VAL A 1 83 ? -23.916 23.815 2.548 1.00 57.22 83 VAL A CA 1
ATOM 641 C C . VAL A 1 83 ? -22.699 22.898 2.410 1.00 57.22 83 VAL A C 1
ATOM 643 O O . VAL A 1 83 ? -22.629 21.888 3.110 1.00 57.22 83 VAL A O 1
ATOM 646 N N . GLU A 1 84 ? -21.697 23.255 1.601 1.00 52.50 84 GLU A N 1
ATOM 647 C CA . GLU A 1 84 ? -20.454 22.474 1.505 1.00 52.50 84 GLU A CA 1
ATOM 648 C C . GLU A 1 84 ? -19.686 22.445 2.830 1.00 52.50 84 GLU A C 1
ATOM 650 O O . GLU A 1 84 ? -19.179 21.398 3.242 1.00 52.50 84 GLU A O 1
ATOM 655 N N . LYS A 1 85 ? -19.613 23.578 3.538 1.00 50.00 85 LYS A N 1
ATOM 656 C CA . LYS A 1 85 ? -18.956 23.667 4.846 1.00 50.00 85 LYS A CA 1
ATOM 657 C C . LYS A 1 85 ? -19.733 22.898 5.913 1.00 50.00 85 LYS A C 1
ATOM 659 O O . LYS A 1 85 ? -19.104 22.239 6.735 1.00 50.00 85 LYS A O 1
ATOM 664 N N . ALA A 1 86 ? -21.065 22.913 5.873 1.00 44.41 86 ALA A N 1
ATOM 665 C CA . ALA A 1 86 ? -21.925 22.131 6.757 1.00 44.41 86 ALA A CA 1
ATOM 666 C C . ALA A 1 86 ? -21.802 20.623 6.489 1.00 44.41 86 ALA A C 1
ATOM 668 O O . ALA A 1 86 ? -21.588 19.867 7.430 1.00 44.41 86 ALA A O 1
ATOM 669 N N . GLN A 1 87 ? -21.815 20.178 5.227 1.00 47.81 87 GLN A N 1
ATOM 670 C CA . GLN A 1 87 ? -21.570 18.775 4.864 1.00 47.81 87 GLN A CA 1
ATOM 671 C C . GLN A 1 87 ? -20.148 18.324 5.210 1.00 47.81 87 GLN A C 1
ATOM 673 O O . GLN A 1 87 ? -19.935 17.192 5.648 1.00 47.81 87 GLN A O 1
ATOM 678 N N . ARG A 1 88 ? -19.151 19.198 5.039 1.00 51.47 88 ARG A N 1
ATOM 679 C CA . ARG A 1 88 ? -17.769 18.938 5.453 1.00 51.47 88 ARG A CA 1
ATOM 680 C C . ARG A 1 88 ? -17.657 18.836 6.973 1.00 51.47 88 ARG A C 1
ATOM 682 O O . ARG A 1 88 ? -16.959 17.945 7.444 1.00 51.47 88 ARG A O 1
ATOM 689 N N . ASN A 1 89 ? -18.357 19.690 7.718 1.00 46.34 89 ASN A N 1
ATOM 690 C CA . ASN A 1 89 ? -18.426 19.650 9.179 1.00 46.34 89 ASN A CA 1
ATOM 691 C C . ASN A 1 89 ? -19.204 18.425 9.696 1.00 46.34 89 ASN A C 1
ATOM 693 O O . ASN A 1 89 ? -18.767 17.797 10.650 1.00 46.34 89 ASN A O 1
ATOM 697 N N . GLN A 1 90 ? -20.264 17.990 9.016 1.00 39.00 90 GLN A N 1
ATOM 698 C CA . GLN A 1 90 ? -20.947 16.728 9.327 1.00 39.00 90 GLN A CA 1
ATOM 699 C C . GLN A 1 90 ? -20.066 15.507 9.035 1.00 39.00 90 GLN A C 1
ATOM 701 O O . GLN A 1 90 ? -19.970 14.613 9.864 1.00 39.00 90 GLN A O 1
ATOM 706 N N . ARG A 1 91 ? -19.330 15.480 7.912 1.00 48.56 91 ARG A N 1
ATOM 707 C CA . ARG A 1 91 ? -18.316 14.431 7.656 1.00 48.56 91 ARG A CA 1
ATOM 708 C C . ARG A 1 91 ? -17.162 14.468 8.663 1.00 48.56 91 ARG A C 1
ATOM 710 O O . ARG A 1 91 ? -16.554 13.435 8.939 1.00 48.56 91 ARG A O 1
ATOM 717 N N . LEU A 1 92 ? -16.838 15.653 9.181 1.00 48.47 92 LEU A N 1
ATOM 718 C CA . LEU A 1 92 ? -15.883 15.833 10.273 1.00 48.47 92 LEU A CA 1
ATOM 719 C C . LEU A 1 92 ? -16.423 15.225 11.577 1.00 48.47 92 LEU A C 1
ATOM 721 O O . LEU A 1 92 ? -15.639 14.626 12.306 1.00 48.47 92 LEU A O 1
ATOM 725 N N . GLU A 1 93 ? -17.720 15.310 11.867 1.00 48.06 93 GLU A N 1
ATOM 726 C CA . GLU A 1 93 ? -18.306 14.750 13.094 1.00 48.06 93 GLU A CA 1
ATOM 727 C C . GLU A 1 93 ? -18.603 13.239 13.005 1.00 48.06 93 GLU A C 1
ATOM 729 O O . GLU A 1 93 ? -18.205 12.513 13.915 1.00 48.06 93 GLU A O 1
ATOM 734 N N . ASP A 1 94 ? -19.151 12.734 11.892 1.00 56.47 94 ASP A N 1
ATOM 735 C CA . ASP A 1 94 ? -19.645 11.342 11.759 1.00 56.47 94 ASP A CA 1
ATOM 736 C C . ASP A 1 94 ? -18.632 10.308 11.215 1.00 56.47 94 ASP A C 1
ATOM 738 O O . ASP A 1 94 ? -18.940 9.124 11.036 1.00 56.47 94 ASP A O 1
ATOM 742 N N . GLY A 1 95 ? -17.385 10.716 10.963 1.00 68.88 95 GLY A N 1
ATOM 743 C CA . GLY A 1 95 ? -16.346 9.828 10.427 1.00 68.88 95 GLY A CA 1
ATOM 744 C C . GLY A 1 95 ? -16.615 9.356 8.985 1.00 68.88 95 GLY A C 1
ATOM 745 O O . GLY A 1 95 ? -17.581 9.744 8.327 1.00 68.88 95 GLY A O 1
ATOM 746 N N . LYS A 1 96 ? -15.722 8.526 8.428 1.00 81.69 96 LYS A N 1
ATOM 747 C CA . LYS A 1 96 ? -15.822 8.090 7.022 1.00 81.69 96 LYS A CA 1
ATOM 748 C C . LYS A 1 96 ? -16.999 7.135 6.801 1.00 81.69 96 LYS A C 1
ATOM 750 O O . LYS A 1 96 ? -16.947 5.992 7.245 1.00 81.69 96 LYS A O 1
ATOM 755 N N . ALA A 1 97 ? -18.023 7.540 6.052 1.00 83.50 97 ALA A N 1
ATOM 756 C CA . ALA A 1 97 ? -19.071 6.635 5.569 1.00 83.50 97 ALA A CA 1
ATOM 757 C C . ALA A 1 97 ? -18.581 5.810 4.362 1.00 83.50 97 ALA A C 1
ATOM 759 O O . ALA A 1 97 ? -18.045 6.366 3.402 1.00 83.50 97 ALA A O 1
ATOM 760 N N . PHE A 1 98 ? -18.764 4.489 4.417 1.00 88.31 98 PHE A N 1
ATOM 761 C CA . PHE A 1 98 ? -18.460 3.588 3.303 1.00 88.31 98 PHE A CA 1
ATOM 762 C C . PHE A 1 98 ? -19.715 3.414 2.453 1.00 88.31 98 PHE A C 1
ATOM 764 O O . PHE A 1 98 ? -20.784 3.127 2.986 1.00 88.31 98 PHE A O 1
ATOM 771 N N . VAL A 1 99 ? -19.571 3.584 1.143 1.00 89.56 99 VAL A N 1
ATOM 772 C CA . VAL A 1 99 ? -20.667 3.509 0.167 1.00 89.56 99 VAL A CA 1
ATOM 773 C C . VAL A 1 99 ? -20.257 2.539 -0.934 1.00 89.56 99 VAL A C 1
ATOM 775 O O . VAL A 1 99 ? -19.080 2.481 -1.291 1.00 89.56 99 VAL A O 1
ATOM 778 N N . GLU A 1 100 ? -21.210 1.774 -1.460 1.00 90.69 100 GLU A N 1
ATOM 779 C CA . GLU A 1 100 ? -20.987 0.934 -2.637 1.00 90.69 100 GLU A CA 1
ATOM 780 C C . GLU A 1 100 ? -20.681 1.814 -3.855 1.00 90.69 100 GLU A C 1
ATOM 782 O O . GLU A 1 100 ? -21.491 2.647 -4.257 1.00 90.69 100 GLU A O 1
ATOM 787 N N . ARG A 1 101 ? -19.476 1.663 -4.414 1.00 91.19 101 ARG A N 1
ATOM 788 C CA . ARG A 1 101 ? -19.019 2.415 -5.589 1.00 91.19 101 ARG A CA 1
ATOM 789 C C . ARG A 1 101 ? -17.885 1.690 -6.295 1.00 91.19 101 ARG A C 1
ATOM 791 O O . ARG A 1 101 ? -17.057 1.039 -5.652 1.00 91.19 101 ARG A O 1
ATOM 798 N N . ARG A 1 102 ? -17.825 1.829 -7.620 1.00 90.50 102 ARG A N 1
ATOM 799 C CA . ARG A 1 102 ? -16.745 1.268 -8.440 1.00 90.50 102 ARG A CA 1
ATOM 800 C C . ARG A 1 102 ? -15.488 2.135 -8.336 1.00 90.50 102 ARG A C 1
ATOM 802 O O . ARG A 1 102 ? -15.524 3.265 -7.849 1.00 90.50 102 ARG A O 1
ATOM 809 N N . SER A 1 103 ? -14.347 1.580 -8.737 1.00 92.69 103 SER A N 1
ATOM 810 C CA . SER A 1 103 ? -13.132 2.380 -8.862 1.00 92.69 103 SER A CA 1
ATOM 811 C C . SER A 1 103 ? -13.252 3.308 -10.063 1.00 92.69 103 SER A C 1
ATOM 813 O O . SER A 1 103 ? -13.624 2.869 -11.148 1.00 92.69 103 SER A O 1
ATOM 815 N N . LEU A 1 104 ? -12.835 4.562 -9.886 1.00 92.12 104 LEU A N 1
ATOM 816 C CA . LEU A 1 104 ? -12.895 5.604 -10.915 1.00 92.12 104 LEU A CA 1
ATOM 817 C C . LEU A 1 104 ? -12.283 5.162 -12.252 1.00 92.12 104 LEU A C 1
ATOM 819 O O . LEU A 1 104 ? -12.790 5.486 -13.314 1.00 92.12 104 LEU A O 1
ATOM 823 N N . LEU A 1 105 ? -11.177 4.421 -12.203 1.00 90.94 105 LEU A N 1
ATOM 824 C CA . LEU A 1 105 ? -10.443 4.034 -13.408 1.00 90.94 105 LEU A CA 1
ATOM 825 C C . LEU A 1 105 ? -11.124 2.879 -14.164 1.00 90.94 105 LEU A C 1
ATOM 827 O O . LEU A 1 105 ? -10.981 2.809 -15.378 1.00 90.94 105 LEU A O 1
ATOM 831 N N . ASP A 1 106 ? -11.908 2.029 -13.483 1.00 90.38 106 ASP A N 1
ATOM 832 C CA . ASP A 1 106 ? -12.750 1.043 -14.179 1.00 90.38 106 ASP A CA 1
ATOM 833 C C . ASP A 1 106 ? -13.865 1.744 -14.961 1.00 90.38 106 ASP A C 1
ATOM 835 O O . ASP A 1 106 ? -14.090 1.403 -16.116 1.00 90.38 106 ASP A O 1
ATOM 839 N N . GLU A 1 107 ? -14.510 2.754 -14.364 1.00 91.38 107 GLU A N 1
ATOM 840 C CA . GLU A 1 107 ? -15.504 3.591 -15.056 1.00 91.38 107 GLU A CA 1
ATOM 841 C C . GLU A 1 107 ? -14.855 4.352 -16.220 1.00 91.38 107 GLU A C 1
ATOM 843 O O . GLU A 1 107 ? -15.381 4.409 -17.327 1.00 91.38 107 GLU A O 1
ATOM 848 N N . LEU A 1 108 ? -13.651 4.883 -16.004 1.00 91.25 108 LEU A N 1
ATOM 849 C CA . LEU A 1 108 ? -12.941 5.656 -17.013 1.00 91.25 108 LEU A CA 1
ATOM 850 C C . LEU A 1 108 ? -12.476 4.799 -18.209 1.00 91.25 108 LEU A C 1
ATOM 852 O O . LEU A 1 108 ? -12.434 5.294 -19.333 1.00 91.25 108 LEU A O 1
ATOM 856 N N . PHE A 1 109 ? -12.173 3.513 -18.007 1.00 90.12 109 PHE A N 1
ATOM 857 C CA . PHE A 1 109 ? -11.852 2.573 -19.092 1.00 90.12 109 PHE A CA 1
ATOM 858 C C . PHE A 1 109 ? -13.054 2.177 -19.965 1.00 90.12 109 PHE A C 1
ATOM 860 O O . PHE A 1 109 ? -12.872 1.603 -21.051 1.00 90.12 109 PHE A O 1
ATOM 867 N N . GLU A 1 110 ? -14.279 2.497 -19.546 1.00 88.50 110 GLU A N 1
ATOM 868 C CA . GLU A 1 110 ? -15.451 2.393 -20.419 1.00 88.50 110 GLU A CA 1
ATOM 869 C C . GLU A 1 110 ? -15.372 3.424 -21.560 1.00 88.50 110 GLU A C 1
ATOM 871 O O . GLU A 1 110 ? -15.829 3.145 -22.669 1.00 88.50 110 GLU A O 1
ATOM 876 N N . ILE A 1 111 ? -14.686 4.554 -21.340 1.00 93.00 111 ILE A N 1
ATOM 877 C CA . ILE A 1 111 ? -14.447 5.583 -22.355 1.00 93.00 111 ILE A CA 1
ATOM 878 C C . ILE A 1 111 ? -13.380 5.116 -23.354 1.00 93.00 111 ILE A C 1
ATOM 880 O O . ILE A 1 111 ? -12.242 4.799 -22.993 1.00 93.00 111 ILE A O 1
ATOM 884 N N . ASN A 1 112 ? -13.724 5.164 -24.645 1.00 90.25 112 ASN A N 1
ATOM 885 C CA . ASN A 1 112 ? -12.864 4.697 -25.737 1.00 90.25 112 ASN A CA 1
ATOM 886 C C . ASN A 1 112 ? -11.472 5.353 -25.736 1.00 90.25 112 ASN A C 1
ATOM 888 O O . ASN A 1 112 ? -10.475 4.664 -25.924 1.00 90.25 112 ASN A O 1
ATOM 892 N N . HIS A 1 113 ? -11.377 6.659 -25.465 1.00 92.12 113 HIS A N 1
ATOM 893 C CA . HIS A 1 113 ? -10.099 7.381 -25.469 1.00 92.12 113 HIS A CA 1
ATOM 894 C C . HIS A 1 113 ? -9.098 6.839 -24.441 1.00 92.12 113 HIS A C 1
ATOM 896 O O . HIS A 1 113 ? -7.924 6.648 -24.750 1.00 92.12 113 HIS A O 1
ATOM 902 N N . ILE A 1 114 ? -9.558 6.553 -23.223 1.00 91.62 114 ILE A N 1
ATOM 903 C CA . ILE A 1 114 ? -8.689 6.080 -22.139 1.00 91.62 114 ILE A CA 1
ATOM 904 C C . ILE A 1 114 ? -8.350 4.601 -22.335 1.00 91.62 114 ILE A C 1
ATOM 906 O O . ILE A 1 114 ? -7.227 4.178 -22.059 1.00 91.62 114 ILE A O 1
ATOM 910 N N . ARG A 1 115 ? -9.272 3.826 -22.916 1.00 91.69 115 ARG A N 1
ATOM 911 C CA . ARG A 1 115 ? -8.983 2.465 -23.374 1.00 91.69 115 ARG A CA 1
ATOM 912 C C . ARG A 1 115 ? -7.876 2.438 -24.432 1.00 91.69 115 ARG A C 1
ATOM 914 O O . ARG A 1 115 ? -6.999 1.581 -24.360 1.00 91.69 115 ARG A O 1
ATOM 921 N N . THR A 1 116 ? -7.852 3.392 -25.363 1.00 93.31 116 THR A N 1
ATOM 922 C CA . THR A 1 116 ? -6.747 3.522 -26.327 1.00 93.31 116 THR A CA 1
ATOM 923 C C . THR A 1 116 ? -5.416 3.760 -25.620 1.00 93.31 116 THR A C 1
ATOM 925 O O . THR A 1 116 ? -4.444 3.084 -25.939 1.00 93.31 116 THR A O 1
ATOM 928 N N . ILE A 1 117 ? -5.369 4.642 -24.614 1.00 92.25 117 ILE A N 1
ATOM 929 C CA . ILE A 1 117 ? -4.149 4.873 -23.819 1.00 92.25 117 ILE A CA 1
ATOM 930 C C . ILE A 1 117 ? -3.691 3.573 -23.149 1.00 92.25 117 ILE A C 1
ATOM 932 O O . ILE A 1 117 ? -2.515 3.227 -23.224 1.00 92.25 117 ILE A O 1
ATOM 936 N N . TYR A 1 118 ? -4.611 2.809 -22.554 1.00 91.75 118 TYR A N 1
ATOM 937 C CA . TYR A 1 118 ? -4.290 1.494 -21.996 1.00 91.75 118 TYR A CA 1
ATOM 938 C C . TYR A 1 118 ? -3.665 0.560 -23.046 1.00 91.75 118 TYR A C 1
ATOM 940 O O . TYR A 1 118 ? -2.609 -0.024 -22.800 1.00 91.75 118 TYR A O 1
ATOM 948 N N . HIS A 1 119 ? -4.254 0.468 -24.242 1.00 93.06 119 HIS A N 1
ATOM 949 C CA . HIS A 1 119 ? -3.692 -0.330 -25.333 1.00 93.06 119 HIS A CA 1
ATOM 950 C C . HIS A 1 119 ? -2.332 0.186 -25.821 1.00 93.06 119 HIS A C 1
ATOM 952 O O . HIS A 1 119 ? -1.481 -0.629 -26.165 1.00 93.06 119 HIS A O 1
ATOM 958 N N . MET A 1 120 ? -2.078 1.499 -25.793 1.00 93.25 120 MET A N 1
ATOM 959 C CA . MET A 1 120 ? -0.755 2.056 -26.092 1.00 93.25 120 MET A CA 1
ATOM 960 C C . MET A 1 120 ? 0.295 1.579 -25.084 1.00 93.25 120 MET A C 1
ATOM 962 O O . MET A 1 120 ? 1.364 1.143 -25.498 1.00 93.25 120 MET A O 1
ATOM 966 N N . PHE A 1 121 ? -0.007 1.586 -23.779 1.00 91.88 121 PHE A N 1
ATOM 967 C CA . PHE A 1 121 ? 0.900 1.027 -22.767 1.00 91.88 121 PHE A CA 1
ATOM 968 C C . PHE A 1 121 ? 1.161 -0.466 -23.005 1.00 91.88 121 PHE A C 1
ATOM 970 O O . PHE A 1 121 ? 2.306 -0.908 -22.937 1.00 91.88 121 PHE A O 1
ATOM 977 N N . VAL A 1 122 ? 0.129 -1.245 -23.345 1.00 91.69 122 VAL A N 1
ATOM 978 C CA . VAL A 1 122 ? 0.298 -2.669 -23.688 1.00 91.69 122 VAL A CA 1
ATOM 979 C C . VAL A 1 122 ? 1.162 -2.847 -24.944 1.00 91.69 122 VAL A C 1
ATOM 981 O O . VAL A 1 122 ? 2.039 -3.705 -24.963 1.00 91.69 122 VAL A O 1
ATOM 984 N N . ALA A 1 123 ? 0.984 -2.020 -25.975 1.00 93.38 123 ALA A N 1
ATOM 985 C CA . ALA A 1 123 ? 1.807 -2.069 -27.182 1.00 93.38 123 ALA A CA 1
ATOM 986 C C . ALA A 1 123 ? 3.276 -1.723 -26.890 1.00 93.38 123 ALA A C 1
ATOM 988 O O . ALA A 1 123 ? 4.176 -2.418 -27.359 1.00 93.38 123 ALA A O 1
ATOM 989 N N . VAL A 1 124 ? 3.529 -0.702 -26.064 1.00 91.00 124 VAL A N 1
ATOM 990 C CA . VAL A 1 124 ? 4.884 -0.344 -25.618 1.00 91.00 124 VAL A CA 1
ATOM 991 C C . VAL A 1 124 ? 5.524 -1.493 -24.832 1.00 91.00 124 VAL A C 1
ATOM 993 O O . VAL A 1 124 ? 6.700 -1.782 -25.039 1.00 91.00 124 VAL A O 1
ATOM 996 N N . LEU A 1 125 ? 4.763 -2.206 -23.994 1.00 89.81 125 LEU A N 1
ATOM 997 C CA . LEU A 1 125 ? 5.244 -3.422 -23.331 1.00 89.81 125 LEU A CA 1
ATOM 998 C C . LEU A 1 125 ? 5.662 -4.497 -24.344 1.00 89.81 125 LEU A C 1
ATOM 1000 O O . LEU A 1 125 ? 6.750 -5.055 -24.220 1.00 89.81 125 LEU A O 1
ATOM 1004 N N . CYS A 1 126 ? 4.838 -4.768 -25.360 1.00 90.31 126 CYS A N 1
ATOM 1005 C CA . CYS A 1 126 ? 5.184 -5.725 -26.413 1.00 90.31 126 CYS A CA 1
ATOM 1006 C C . CYS A 1 126 ? 6.472 -5.321 -27.140 1.00 90.31 126 CYS A C 1
ATOM 1008 O O . CYS A 1 126 ? 7.336 -6.164 -27.369 1.00 90.31 126 CYS A O 1
ATOM 1010 N N . VAL A 1 127 ? 6.641 -4.030 -27.443 1.00 91.38 127 VAL A N 1
ATOM 1011 C CA . VAL A 1 127 ? 7.874 -3.503 -28.044 1.00 91.38 127 VAL A CA 1
ATOM 1012 C C . VAL A 1 127 ? 9.073 -3.715 -27.119 1.00 91.38 127 VAL A C 1
ATOM 1014 O O . VAL A 1 127 ? 10.111 -4.168 -27.592 1.00 91.38 127 VAL A O 1
ATOM 1017 N N . PHE A 1 128 ? 8.948 -3.465 -25.811 1.00 88.62 128 PHE A N 1
ATOM 1018 C CA . PHE A 1 128 ? 10.029 -3.736 -24.856 1.00 88.62 128 PHE A CA 1
ATOM 1019 C C . PHE A 1 128 ? 10.400 -5.218 -24.791 1.00 88.62 128 PHE A C 1
ATOM 1021 O O . PHE A 1 128 ? 11.588 -5.534 -24.737 1.00 88.62 128 PHE A O 1
ATOM 1028 N N . ILE A 1 129 ? 9.418 -6.121 -24.827 1.00 87.38 129 ILE A N 1
ATOM 1029 C CA . ILE A 1 129 ? 9.655 -7.570 -24.834 1.00 87.38 129 ILE A CA 1
ATOM 1030 C C . ILE A 1 129 ? 10.391 -7.974 -26.113 1.00 87.38 129 ILE A C 1
ATOM 1032 O O . ILE A 1 129 ? 11.445 -8.598 -26.033 1.00 87.38 129 ILE A O 1
ATOM 1036 N N . ILE A 1 130 ? 9.885 -7.568 -27.282 1.00 89.50 130 ILE A N 1
ATOM 1037 C CA . ILE A 1 130 ? 10.488 -7.893 -28.583 1.00 89.50 130 ILE A CA 1
ATOM 1038 C C . ILE A 1 130 ? 11.903 -7.321 -28.674 1.00 89.50 130 ILE A C 1
ATOM 1040 O O . ILE A 1 130 ? 12.833 -8.041 -29.020 1.00 89.50 130 ILE A O 1
ATOM 1044 N N . SER A 1 131 ? 12.082 -6.048 -28.314 1.00 87.75 131 SER A N 1
ATOM 1045 C CA . SER A 1 131 ? 13.390 -5.391 -28.264 1.00 87.75 131 SER A CA 1
ATOM 1046 C C . SER A 1 131 ? 14.341 -6.120 -27.317 1.00 87.75 131 SER A C 1
ATOM 1048 O O . SER A 1 131 ? 15.518 -6.286 -27.632 1.00 87.75 131 SER A O 1
ATOM 1050 N N . THR A 1 132 ? 13.830 -6.609 -26.182 1.00 84.75 132 THR A N 1
ATOM 1051 C CA . THR A 1 132 ? 14.656 -7.326 -25.215 1.00 84.75 132 THR A CA 1
ATOM 1052 C C . THR A 1 132 ? 15.126 -8.667 -25.743 1.00 84.75 132 THR A C 1
ATOM 1054 O O . THR A 1 132 ? 16.321 -8.939 -25.683 1.00 84.75 132 THR A O 1
ATOM 1057 N N . ILE A 1 133 ? 14.209 -9.452 -26.305 1.00 85.31 133 ILE A N 1
ATOM 1058 C CA . ILE A 1 133 ? 14.511 -10.746 -26.918 1.00 85.31 133 ILE A CA 1
ATOM 1059 C C . ILE A 1 133 ? 15.458 -10.571 -28.108 1.00 85.31 133 ILE A C 1
ATOM 1061 O O . ILE A 1 133 ? 16.384 -11.354 -28.265 1.00 85.31 133 ILE A O 1
ATOM 1065 N N . ALA A 1 134 ? 15.260 -9.540 -28.933 1.00 87.19 134 ALA A N 1
ATOM 1066 C CA . ALA A 1 134 ? 16.104 -9.287 -30.096 1.00 87.19 134 ALA A CA 1
ATOM 1067 C C . ALA A 1 134 ? 17.553 -8.975 -29.702 1.00 87.19 134 ALA A C 1
ATOM 1069 O O . ALA A 1 134 ? 18.471 -9.539 -30.284 1.00 87.19 134 ALA A O 1
ATOM 1070 N N . VAL A 1 135 ? 17.765 -8.105 -28.710 1.00 84.75 135 VAL A N 1
ATOM 1071 C CA . VAL A 1 135 ? 19.123 -7.780 -28.243 1.00 84.75 135 VAL A CA 1
ATOM 1072 C C . VAL A 1 135 ? 19.776 -8.985 -27.568 1.00 84.75 135 VAL A C 1
ATOM 1074 O O . VAL A 1 135 ? 20.926 -9.275 -27.859 1.00 84.75 135 VAL A O 1
ATOM 1077 N N . ASP A 1 136 ? 19.038 -9.725 -26.739 1.00 82.69 136 ASP A N 1
ATOM 1078 C CA . ASP A 1 136 ? 19.555 -10.937 -26.090 1.00 82.69 136 ASP A CA 1
ATOM 1079 C C . ASP A 1 136 ? 19.948 -12.020 -27.113 1.00 82.69 136 ASP A C 1
ATOM 1081 O O . ASP A 1 136 ? 21.024 -12.615 -27.041 1.00 82.69 136 ASP A O 1
ATOM 1085 N N . PHE A 1 137 ? 19.128 -12.189 -28.155 1.00 86.06 137 PHE A N 1
ATOM 1086 C CA . PHE A 1 137 ? 19.420 -13.082 -29.272 1.00 86.06 137 PHE A CA 1
ATOM 1087 C C . PHE A 1 137 ? 20.676 -12.667 -30.049 1.00 86.06 137 PHE A C 1
ATOM 1089 O O . PHE A 1 137 ? 21.453 -13.534 -30.446 1.00 86.06 137 PHE A O 1
ATOM 1096 N N . ILE A 1 138 ? 20.885 -11.363 -30.266 1.00 87.38 138 ILE A N 1
ATOM 1097 C CA . ILE A 1 138 ? 22.077 -10.836 -30.949 1.00 87.38 138 ILE A CA 1
ATOM 1098 C C . ILE A 1 138 ? 23.331 -11.024 -30.085 1.00 87.38 138 ILE A C 1
ATOM 1100 O O . ILE A 1 138 ? 24.359 -11.448 -30.609 1.00 87.38 138 ILE A O 1
ATOM 1104 N N . ASP A 1 139 ? 23.247 -10.731 -28.786 1.00 82.44 139 ASP A N 1
ATOM 1105 C CA . ASP A 1 139 ? 24.406 -10.730 -27.890 1.00 82.44 139 ASP A CA 1
ATOM 1106 C C . ASP A 1 139 ? 24.845 -12.150 -27.496 1.00 82.44 139 ASP A C 1
ATOM 1108 O O . ASP A 1 139 ? 26.039 -12.453 -27.497 1.00 82.44 139 ASP A O 1
ATOM 1112 N N . GLN A 1 140 ? 23.900 -13.036 -27.161 1.00 78.50 140 GLN A N 1
ATOM 1113 C CA . GLN A 1 140 ? 24.197 -14.365 -26.607 1.00 78.50 140 GLN A CA 1
ATOM 1114 C C . GLN A 1 140 ? 23.937 -15.528 -27.579 1.00 78.50 140 GLN A C 1
ATOM 1116 O O . GLN A 1 140 ? 24.304 -16.671 -27.292 1.00 78.50 140 GLN A O 1
ATOM 1121 N N . GLY A 1 141 ? 23.272 -15.284 -28.715 1.00 75.31 141 GLY A N 1
ATOM 1122 C CA . GLY A 1 141 ? 22.880 -16.335 -29.663 1.00 75.31 141 GLY A CA 1
ATOM 1123 C C . GLY A 1 141 ? 21.848 -17.332 -29.111 1.00 75.31 141 GLY A C 1
ATOM 1124 O O . GLY A 1 141 ? 21.637 -18.392 -29.705 1.00 75.31 141 GLY A O 1
ATOM 1125 N N . ARG A 1 142 ? 21.214 -17.032 -27.967 1.00 69.94 142 ARG A N 1
ATOM 1126 C CA . ARG A 1 142 ? 20.188 -17.854 -27.300 1.00 69.94 142 ARG A CA 1
ATOM 1127 C C . ARG A 1 142 ? 18.965 -16.994 -26.967 1.00 69.94 142 ARG A C 1
ATOM 1129 O O . ARG A 1 142 ? 19.082 -15.795 -26.784 1.00 69.94 142 ARG A O 1
ATOM 1136 N N . LEU A 1 143 ? 17.784 -17.616 -26.915 1.00 65.50 143 LEU A N 1
ATOM 1137 C CA . LEU A 1 1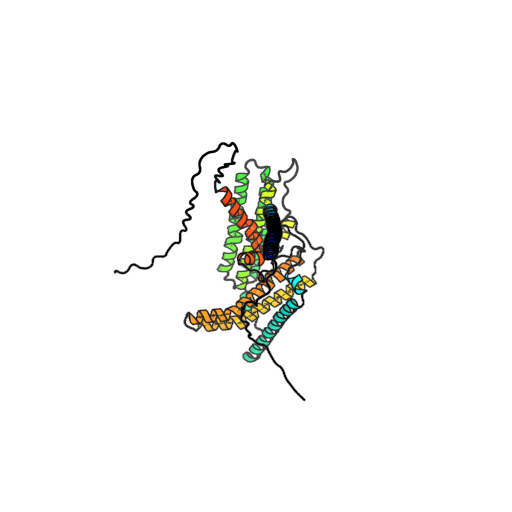43 ? 16.500 -16.964 -26.597 1.00 65.50 143 LEU A CA 1
ATOM 1138 C C . LEU A 1 143 ? 16.122 -17.152 -25.117 1.00 65.50 143 LEU A C 1
ATOM 1140 O O . LEU A 1 143 ? 14.978 -17.492 -24.806 1.00 65.50 143 LEU A O 1
ATOM 1144 N N . VAL A 1 144 ? 17.083 -17.040 -24.199 1.00 61.84 144 VAL A N 1
ATOM 1145 C CA . VAL A 1 144 ? 16.832 -17.323 -22.780 1.00 61.84 144 VAL A CA 1
ATOM 1146 C C . VAL A 1 144 ? 16.717 -16.005 -22.030 1.00 61.84 144 VAL A C 1
ATOM 1148 O O . VAL A 1 144 ? 17.710 -15.417 -21.637 1.00 61.84 144 VAL A O 1
ATOM 1151 N N . LEU A 1 145 ? 15.478 -15.573 -21.777 1.00 66.25 145 LEU A N 1
ATOM 1152 C CA . LEU A 1 145 ? 15.205 -14.465 -20.859 1.00 66.25 145 LEU A CA 1
ATOM 1153 C C . LEU A 1 145 ? 15.675 -14.847 -19.444 1.00 66.25 145 LEU A C 1
ATOM 1155 O O . LEU A 1 145 ? 14.965 -15.536 -18.707 1.00 66.25 145 LEU A O 1
ATOM 1159 N N . GLU A 1 146 ? 16.867 -14.400 -19.059 1.00 69.00 146 GLU A N 1
ATOM 1160 C CA . GLU A 1 146 ? 17.396 -14.580 -17.708 1.00 69.00 146 GLU A CA 1
ATOM 1161 C C . GLU A 1 146 ? 16.684 -13.626 -16.732 1.00 69.00 146 GLU A C 1
ATOM 1163 O O . GLU A 1 146 ? 16.944 -12.423 -16.645 1.00 69.00 146 GLU A O 1
ATOM 1168 N N . PHE A 1 147 ? 15.750 -14.169 -15.947 1.00 81.94 147 PHE A N 1
ATOM 1169 C CA . PHE A 1 147 ? 15.045 -13.435 -14.887 1.00 81.94 147 PHE A CA 1
ATOM 1170 C C . PHE A 1 147 ? 15.867 -13.317 -13.592 1.00 81.94 147 PHE A C 1
ATOM 1172 O O . PHE A 1 147 ? 15.310 -13.142 -12.505 1.00 81.94 147 PHE A O 1
ATOM 1179 N N . ASP A 1 148 ? 17.193 -13.379 -13.688 1.00 82.50 148 ASP A N 1
ATOM 1180 C CA . ASP A 1 148 ? 18.111 -13.445 -12.550 1.00 82.50 148 ASP A CA 1
ATOM 1181 C C . ASP A 1 148 ? 17.977 -12.247 -11.618 1.00 82.50 148 ASP A C 1
ATOM 1183 O O . ASP A 1 148 ? 17.960 -12.405 -10.399 1.00 82.50 148 ASP A O 1
ATOM 1187 N N . LEU A 1 149 ? 17.778 -11.046 -12.169 1.00 85.31 149 LEU A N 1
ATOM 1188 C CA . LEU A 1 149 ? 17.528 -9.850 -11.365 1.00 85.31 149 LEU A CA 1
ATOM 1189 C C . LEU A 1 149 ? 16.228 -9.966 -10.551 1.00 85.31 149 LEU A C 1
ATOM 1191 O O . LEU A 1 149 ? 16.175 -9.478 -9.423 1.00 85.31 149 LEU A O 1
ATOM 1195 N N . LEU A 1 150 ? 15.192 -10.622 -11.085 1.00 86.19 150 LEU A N 1
ATOM 1196 C CA . LEU A 1 150 ? 13.929 -10.841 -10.378 1.00 86.19 150 LEU A CA 1
ATOM 1197 C C . LEU A 1 150 ? 14.111 -11.889 -9.272 1.00 86.19 150 LEU A C 1
ATOM 1199 O O . LEU A 1 150 ? 13.718 -11.640 -8.132 1.00 86.19 150 LEU A O 1
ATOM 1203 N N . PHE A 1 151 ? 14.772 -13.012 -9.563 1.00 87.75 151 PHE A N 1
ATOM 1204 C CA . PHE A 1 151 ? 15.090 -14.027 -8.552 1.00 87.75 151 PHE A CA 1
ATOM 1205 C C . PHE A 1 151 ? 16.006 -13.490 -7.450 1.00 87.75 151 PHE A C 1
ATOM 1207 O O . PHE A 1 151 ? 15.784 -13.770 -6.271 1.00 87.75 151 PHE A O 1
ATOM 1214 N N . TYR A 1 152 ? 16.983 -12.659 -7.808 1.00 90.62 152 TYR A N 1
ATOM 1215 C CA . TYR A 1 152 ? 17.817 -11.939 -6.858 1.00 90.62 152 TYR A CA 1
ATOM 1216 C C . TYR A 1 152 ? 16.977 -10.981 -6.007 1.00 90.62 152 TYR A C 1
ATOM 1218 O O . TYR A 1 152 ? 17.046 -11.032 -4.780 1.00 90.62 152 TYR A O 1
ATOM 1226 N N . ALA A 1 153 ? 16.138 -10.143 -6.625 1.00 90.56 153 ALA A N 1
ATOM 1227 C CA . ALA A 1 153 ? 15.345 -9.134 -5.924 1.00 90.56 153 ALA A CA 1
ATOM 1228 C C . ALA A 1 153 ? 14.302 -9.728 -4.959 1.00 90.56 153 ALA A C 1
ATOM 1230 O O . ALA A 1 153 ? 14.089 -9.158 -3.885 1.00 90.56 153 ALA A O 1
ATOM 1231 N N . PHE A 1 154 ? 13.685 -10.862 -5.311 1.00 89.56 154 PHE A N 1
ATOM 1232 C CA . PHE A 1 154 ? 12.724 -11.603 -4.476 1.00 89.56 154 PHE A CA 1
ATOM 1233 C C . PHE A 1 154 ? 13.356 -12.778 -3.710 1.00 89.56 154 PHE A C 1
ATOM 1235 O O . PHE A 1 154 ? 12.655 -13.646 -3.184 1.00 89.56 154 PHE A O 1
ATOM 1242 N N . GLY A 1 155 ? 14.687 -12.815 -3.616 1.00 90.06 155 GLY A N 1
ATOM 1243 C CA . GLY A 1 155 ? 15.404 -13.872 -2.915 1.00 90.06 155 GLY A CA 1
ATOM 1244 C C . GLY A 1 155 ? 15.045 -13.961 -1.426 1.00 90.06 155 GLY A C 1
ATOM 1245 O O . GLY A 1 155 ? 14.512 -13.023 -0.821 1.00 90.06 155 GLY A O 1
ATOM 1246 N N . LYS A 1 156 ? 15.375 -15.107 -0.813 1.00 91.44 156 LYS A N 1
ATOM 1247 C CA . LYS A 1 156 ? 15.090 -15.425 0.605 1.00 91.44 156 LYS A CA 1
ATOM 1248 C C . LYS A 1 156 ? 13.595 -15.355 0.960 1.00 91.44 156 LYS A C 1
ATOM 1250 O O . LYS A 1 156 ? 13.223 -14.973 2.071 1.00 91.44 156 LYS A O 1
ATOM 1255 N N . PHE A 1 157 ? 12.740 -15.775 0.028 1.00 91.88 157 PHE A N 1
ATOM 1256 C CA . PHE A 1 157 ? 11.283 -15.765 0.175 1.00 91.88 157 PHE A CA 1
ATOM 1257 C C . PHE A 1 157 ? 10.789 -16.492 1.438 1.00 91.88 157 PHE A C 1
ATOM 1259 O O . PHE A 1 157 ? 9.912 -15.985 2.134 1.00 91.88 157 PHE A O 1
ATOM 1266 N N . SER A 1 158 ? 11.398 -17.622 1.810 1.00 93.62 158 SER A N 1
ATOM 1267 C CA . SER A 1 158 ? 11.010 -18.373 3.016 1.00 93.62 158 SER A CA 1
ATOM 1268 C C . SER A 1 158 ? 11.147 -17.547 4.301 1.00 93.62 158 SER A C 1
ATOM 1270 O O . SER A 1 158 ? 10.272 -17.592 5.163 1.00 93.62 158 SER A O 1
ATOM 1272 N N . THR A 1 159 ? 12.206 -16.739 4.416 1.00 94.44 159 THR A N 1
ATOM 1273 C CA . THR A 1 159 ? 12.405 -15.830 5.557 1.00 94.44 159 THR A CA 1
ATOM 1274 C C . THR A 1 159 ? 11.363 -14.712 5.567 1.00 94.44 159 THR A C 1
ATOM 1276 O O . THR A 1 159 ? 10.860 -14.362 6.632 1.00 94.44 159 THR A O 1
ATOM 1279 N N . VAL A 1 160 ? 10.999 -14.183 4.392 1.00 95.38 160 VAL A N 1
ATOM 1280 C CA . VAL A 1 160 ? 9.947 -13.160 4.246 1.00 95.38 160 VAL A CA 1
ATOM 1281 C C . VAL A 1 160 ? 8.596 -13.701 4.708 1.00 95.38 160 VAL A C 1
ATOM 1283 O O . VAL A 1 160 ? 7.926 -13.053 5.508 1.00 95.38 160 VAL A O 1
ATOM 1286 N N . VAL A 1 161 ? 8.214 -14.901 4.260 1.00 95.88 161 VAL A N 1
ATOM 1287 C CA . VAL A 1 161 ? 6.954 -15.544 4.663 1.00 95.88 161 VAL A CA 1
ATOM 1288 C C . VAL A 1 161 ? 6.938 -15.820 6.163 1.00 95.88 161 VAL A C 1
ATOM 1290 O O . VAL A 1 161 ? 5.945 -15.521 6.820 1.00 95.88 161 VAL A O 1
ATOM 1293 N N . PHE A 1 162 ? 8.032 -16.333 6.731 1.00 95.81 162 PHE A N 1
ATOM 1294 C CA . PHE A 1 162 ? 8.115 -16.571 8.172 1.00 95.81 162 PHE A CA 1
ATOM 1295 C C . PHE A 1 162 ? 7.956 -15.274 8.979 1.00 95.81 162 PHE A C 1
ATOM 1297 O O . PHE A 1 162 ? 7.138 -15.213 9.895 1.00 95.81 162 PHE A O 1
ATOM 1304 N N . ALA A 1 163 ? 8.671 -14.211 8.600 1.00 95.50 163 ALA A N 1
ATOM 1305 C CA . ALA A 1 163 ? 8.547 -12.907 9.248 1.00 95.50 163 ALA A CA 1
ATOM 1306 C C . ALA A 1 163 ? 7.124 -12.341 9.125 1.00 95.50 163 ALA A C 1
ATOM 1308 O O . ALA A 1 163 ? 6.576 -11.812 10.094 1.00 95.50 163 ALA A O 1
ATOM 1309 N N . TRP A 1 164 ? 6.500 -12.501 7.955 1.00 96.81 164 TRP A N 1
ATOM 1310 C CA . TRP A 1 164 ? 5.115 -12.108 7.728 1.00 96.81 164 TRP A CA 1
ATOM 1311 C C . TRP A 1 164 ? 4.139 -12.879 8.621 1.00 96.81 164 TRP A C 1
ATOM 1313 O O . TRP A 1 164 ? 3.278 -12.258 9.238 1.00 96.81 164 TRP A O 1
ATOM 1323 N N . LEU A 1 165 ? 4.298 -14.200 8.760 1.00 96.69 165 LEU A N 1
ATOM 1324 C CA . LEU A 1 165 ? 3.456 -15.030 9.629 1.00 96.69 165 LEU A CA 1
ATOM 1325 C C . LEU A 1 165 ? 3.559 -14.611 11.099 1.00 96.69 165 LEU A C 1
ATOM 1327 O O . LEU A 1 165 ? 2.538 -14.549 11.782 1.00 96.69 165 LEU A O 1
ATOM 1331 N N . VAL A 1 166 ? 4.760 -14.272 11.578 1.00 96.12 166 VAL A N 1
ATOM 1332 C CA . VAL A 1 166 ? 4.965 -13.758 12.943 1.00 96.12 166 VAL A CA 1
ATOM 1333 C C . VAL A 1 166 ? 4.252 -12.415 13.135 1.00 96.12 166 VAL A C 1
ATOM 1335 O O . VAL A 1 166 ? 3.488 -12.256 14.090 1.00 96.12 166 VAL A O 1
ATOM 1338 N N . MET A 1 167 ? 4.439 -11.463 12.212 1.00 96.62 167 MET A N 1
ATOM 1339 C CA . MET A 1 167 ? 3.765 -10.157 12.266 1.00 96.62 167 MET A CA 1
ATOM 1340 C C . MET A 1 167 ? 2.237 -10.289 12.187 1.00 96.62 167 MET A C 1
ATOM 1342 O O . MET A 1 167 ? 1.511 -9.637 12.944 1.00 96.62 167 MET A O 1
ATOM 1346 N N . PHE A 1 168 ? 1.742 -11.149 11.296 1.00 96.75 168 PHE A N 1
ATOM 1347 C CA . PHE A 1 168 ? 0.318 -11.406 11.110 1.00 96.75 168 PHE A CA 1
ATOM 1348 C C . PHE A 1 168 ? -0.293 -12.072 12.346 1.00 96.75 168 PHE A C 1
ATOM 1350 O O . PHE A 1 168 ? -1.307 -11.598 12.855 1.00 96.75 168 PHE A O 1
ATOM 1357 N N . GLY A 1 169 ? 0.349 -13.116 12.880 1.00 96.25 169 GLY A N 1
ATOM 1358 C CA . GLY A 1 169 ? -0.102 -13.820 14.080 1.00 96.25 169 GLY A CA 1
ATOM 1359 C C . GLY A 1 169 ? -0.177 -12.902 15.300 1.00 96.25 169 GLY A C 1
ATOM 1360 O O . GLY A 1 169 ? -1.183 -12.905 16.015 1.00 96.25 169 GLY A O 1
ATOM 1361 N N . TYR A 1 170 ? 0.833 -12.047 15.490 1.00 96.00 170 TYR A N 1
ATOM 1362 C CA . TYR A 1 170 ? 0.808 -11.009 16.521 1.00 96.00 170 TYR A CA 1
ATOM 1363 C C . TYR A 1 170 ? -0.381 -10.059 16.340 1.00 96.00 170 TYR A C 1
ATOM 1365 O O . TYR A 1 170 ? -1.170 -9.872 17.268 1.00 96.00 170 TYR A O 1
ATOM 1373 N N . THR A 1 171 ? -0.530 -9.492 15.141 1.00 95.50 171 THR A N 1
ATOM 1374 C CA . THR A 1 171 ? -1.570 -8.498 14.838 1.00 95.50 171 THR A CA 1
ATOM 1375 C C . THR A 1 171 ? -2.975 -9.084 14.975 1.00 95.50 171 THR A C 1
ATOM 1377 O O . THR A 1 171 ? -3.888 -8.392 15.420 1.00 95.50 171 THR A O 1
ATOM 1380 N N . LEU A 1 172 ? -3.161 -10.362 14.648 1.00 95.25 172 LEU A N 1
ATOM 1381 C CA . LEU A 1 172 ? -4.436 -11.058 14.777 1.00 95.25 172 LEU A CA 1
ATOM 1382 C C . LEU A 1 172 ? -4.803 -11.344 16.241 1.00 95.25 172 LEU A C 1
ATOM 1384 O O . LEU A 1 172 ? -5.931 -11.085 16.658 1.00 95.25 172 LEU A O 1
ATOM 1388 N N . ALA A 1 173 ? -3.873 -11.895 17.023 1.00 93.56 173 ALA A N 1
ATOM 1389 C CA . ALA A 1 173 ? -4.187 -12.422 18.347 1.00 93.56 173 ALA A CA 1
ATOM 1390 C C . ALA A 1 173 ? -4.064 -11.375 19.464 1.00 93.56 173 ALA A C 1
ATOM 1392 O O . ALA A 1 173 ? -4.966 -11.256 20.296 1.00 93.56 173 ALA A O 1
ATOM 1393 N N . ILE A 1 174 ? -2.962 -10.619 19.506 1.00 94.56 174 ILE A N 1
ATOM 1394 C CA . ILE A 1 174 ? -2.602 -9.820 20.686 1.00 94.56 174 ILE A CA 1
ATOM 1395 C C . ILE A 1 174 ? -3.500 -8.583 20.851 1.00 94.56 174 ILE A C 1
ATOM 1397 O O . ILE A 1 174 ? -4.109 -8.463 21.918 1.00 94.56 174 ILE A O 1
ATOM 1401 N N . PRO A 1 175 ? -3.683 -7.703 19.841 1.00 94.06 175 PRO A N 1
ATOM 1402 C CA . PRO A 1 175 ? -4.595 -6.561 19.956 1.00 94.06 175 PRO A CA 1
ATOM 1403 C C . PRO A 1 175 ? -6.036 -6.975 20.271 1.00 94.06 175 PRO A C 1
ATOM 1405 O O . PRO A 1 175 ? -6.683 -6.359 21.116 1.00 94.06 175 PRO A O 1
ATOM 1408 N N . TYR A 1 176 ? -6.524 -8.051 19.642 1.00 93.62 176 TYR A N 1
ATOM 1409 C CA . TYR A 1 176 ? -7.876 -8.562 19.870 1.00 93.62 176 TYR A CA 1
ATOM 1410 C C . TYR A 1 176 ? -8.065 -9.035 21.315 1.00 93.62 176 TYR A C 1
ATOM 1412 O O . TYR A 1 176 ? -8.974 -8.582 22.010 1.00 93.62 176 TYR A O 1
ATOM 1420 N N . LYS A 1 177 ? -7.169 -9.899 21.812 1.00 92.31 177 LYS A N 1
ATOM 1421 C CA . LYS A 1 177 ? -7.242 -10.396 23.193 1.00 92.31 177 LYS A CA 1
ATOM 1422 C C . LYS A 1 177 ? -7.074 -9.273 24.213 1.00 92.31 177 LYS A C 1
ATOM 1424 O O . LYS A 1 177 ? -7.813 -9.257 25.194 1.00 92.31 177 LYS A O 1
ATOM 1429 N N . ALA A 1 178 ? -6.166 -8.325 23.977 1.00 92.44 178 ALA A N 1
ATOM 1430 C CA . ALA A 1 178 ? -5.986 -7.163 24.844 1.00 92.44 178 ALA A CA 1
ATOM 1431 C C . ALA A 1 178 ? -7.277 -6.336 24.952 1.00 92.44 178 ALA A C 1
ATOM 1433 O O . ALA A 1 178 ? -7.708 -6.010 26.060 1.00 92.44 178 ALA A O 1
ATOM 1434 N N . LEU A 1 179 ? -7.942 -6.074 23.822 1.00 91.25 179 LEU A N 1
ATOM 1435 C CA . LEU A 1 179 ? -9.207 -5.345 23.794 1.00 91.25 179 LEU A CA 1
ATOM 1436 C C . LEU A 1 179 ? -10.335 -6.113 24.499 1.00 91.25 179 LEU A C 1
ATOM 1438 O O . LEU A 1 179 ? -11.058 -5.516 25.291 1.00 91.25 179 LEU A O 1
ATOM 1442 N N . CYS A 1 180 ? -10.466 -7.426 24.283 1.00 89.69 180 CYS A N 1
ATOM 1443 C CA . CYS A 1 180 ? -11.468 -8.244 24.977 1.00 89.69 180 CYS A CA 1
ATOM 1444 C C . CYS A 1 180 ? -11.246 -8.274 26.498 1.00 89.69 180 CYS A C 1
ATOM 1446 O O . CYS A 1 180 ? -12.199 -8.153 27.268 1.00 89.69 180 CYS A O 1
ATOM 1448 N N . LEU A 1 181 ? -9.991 -8.417 26.943 1.00 89.69 181 LEU A N 1
ATOM 1449 C CA . LEU A 1 181 ? -9.637 -8.434 28.365 1.00 89.69 181 LEU A CA 1
ATOM 1450 C C . LEU A 1 181 ? -9.917 -7.089 29.040 1.00 89.69 181 LEU A C 1
ATOM 1452 O O . LEU A 1 181 ? -10.462 -7.066 30.147 1.00 89.69 181 LEU A O 1
ATOM 1456 N N . TRP A 1 182 ? -9.553 -5.990 28.375 1.00 90.56 182 TRP A N 1
ATOM 1457 C CA . TRP A 1 182 ? -9.800 -4.636 28.858 1.00 90.56 182 TRP A CA 1
ATOM 1458 C C . TRP A 1 182 ? -11.296 -4.307 28.846 1.00 90.56 182 TRP A C 1
ATOM 1460 O O . TRP A 1 182 ? -11.843 -3.941 29.883 1.00 90.56 182 TRP A O 1
ATOM 1470 N N . GLY A 1 183 ? -11.982 -4.518 27.720 1.00 85.50 183 GLY A N 1
ATOM 1471 C CA . GLY A 1 183 ? -13.395 -4.182 27.547 1.00 85.50 183 GLY A CA 1
ATOM 1472 C C . GLY A 1 183 ? -14.331 -4.991 28.445 1.00 85.50 183 GLY A C 1
ATOM 1473 O O . GLY A 1 183 ? -15.269 -4.432 29.009 1.00 85.50 183 GLY A O 1
ATOM 1474 N N . GLY A 1 184 ? -14.031 -6.274 28.677 1.00 84.75 184 GLY A N 1
ATOM 1475 C CA . GLY A 1 184 ? -14.799 -7.115 29.599 1.00 84.75 184 GLY A CA 1
ATOM 1476 C C . GLY A 1 184 ? -14.708 -6.669 31.064 1.00 84.75 184 GLY A C 1
ATOM 1477 O O . GLY A 1 184 ? -15.669 -6.808 31.816 1.00 84.75 184 GLY A O 1
ATOM 1478 N N . ARG A 1 185 ? -13.568 -6.100 31.482 1.00 84.19 185 ARG A N 1
ATOM 1479 C CA . ARG A 1 185 ? -13.324 -5.675 32.875 1.00 84.19 185 ARG A CA 1
ATOM 1480 C C . ARG A 1 185 ? -13.495 -4.171 33.107 1.00 84.19 185 ARG A C 1
ATOM 1482 O O . ARG A 1 185 ? -13.523 -3.740 34.260 1.00 84.19 185 ARG A O 1
ATOM 1489 N N . TYR A 1 186 ? -13.638 -3.370 32.052 1.00 84.50 186 TYR A N 1
ATOM 1490 C CA . TYR A 1 186 ? -13.662 -1.909 32.144 1.00 84.50 186 TYR A CA 1
ATOM 1491 C C . TYR A 1 186 ? -14.783 -1.381 33.048 1.00 84.50 186 TYR A C 1
ATOM 1493 O O . TYR A 1 186 ? -14.517 -0.610 33.969 1.00 84.50 186 TYR A O 1
ATOM 1501 N N . HIS A 1 187 ? -16.023 -1.833 32.838 1.00 81.94 187 HIS A N 1
ATOM 1502 C CA . HIS A 1 187 ? -17.177 -1.378 33.628 1.00 81.94 187 HIS A CA 1
ATOM 1503 C C . HIS A 1 187 ? -17.301 -2.074 34.991 1.00 81.94 187 HIS A C 1
ATOM 1505 O O . HIS A 1 187 ? -17.853 -1.481 35.913 1.00 81.94 187 HIS A O 1
ATOM 1511 N N . SER A 1 188 ? -16.760 -3.289 35.135 1.00 80.56 188 SER A N 1
ATOM 1512 C CA . SER A 1 188 ? -16.793 -4.070 36.385 1.00 80.56 188 SER A CA 1
ATOM 1513 C C . SER A 1 188 ? -15.718 -3.641 37.393 1.00 80.56 188 SER A C 1
ATOM 1515 O O . SER A 1 188 ? -15.919 -3.745 38.600 1.00 80.56 188 SER A O 1
ATOM 1517 N N . SER A 1 189 ? -14.577 -3.132 36.921 1.00 77.31 189 SER A N 1
ATOM 1518 C CA . SER A 1 189 ? -13.471 -2.735 37.794 1.00 77.31 189 SER A CA 1
ATOM 1519 C C . SER A 1 189 ? -13.702 -1.372 38.462 1.00 77.31 189 SER A C 1
ATOM 1521 O O . SER A 1 189 ? -13.989 -0.366 37.808 1.00 77.31 189 SER A O 1
ATOM 1523 N N . GLY A 1 190 ? -13.495 -1.315 39.783 1.00 75.62 190 GLY A N 1
ATOM 1524 C CA . GLY A 1 190 ? -13.505 -0.060 40.547 1.00 75.62 190 GLY A CA 1
ATOM 1525 C C . GLY A 1 190 ? -12.330 0.870 40.210 1.00 75.62 190 GLY A C 1
ATOM 1526 O O . GLY A 1 190 ? -12.426 2.081 40.390 1.00 75.62 190 GLY A O 1
ATOM 1527 N N . PHE A 1 191 ? -11.238 0.333 39.650 1.00 80.81 191 PHE A N 1
ATOM 1528 C CA . PHE A 1 191 ? -10.012 1.078 39.343 1.00 80.81 191 PHE A CA 1
ATOM 1529 C C . PHE A 1 191 ? -9.684 1.113 37.837 1.00 80.81 191 PHE A C 1
ATOM 1531 O O . PHE A 1 191 ? -8.669 0.601 37.362 1.00 80.81 191 PHE A O 1
ATOM 1538 N N . ARG A 1 192 ? -10.560 1.773 37.067 1.00 84.12 192 ARG A N 1
ATOM 1539 C CA . ARG A 1 192 ? -10.536 1.820 35.587 1.00 84.12 192 ARG A CA 1
ATOM 1540 C C . ARG A 1 192 ? -9.227 2.338 34.982 1.00 84.12 192 ARG A C 1
ATOM 1542 O O . ARG A 1 192 ? -8.797 1.867 33.927 1.00 84.12 192 ARG A O 1
ATOM 1549 N N . ARG A 1 193 ? -8.586 3.319 35.631 1.00 84.88 193 ARG A N 1
ATOM 1550 C CA . ARG A 1 193 ? -7.344 3.938 35.133 1.00 84.88 193 ARG A CA 1
ATOM 1551 C C . ARG A 1 193 ? -6.168 2.965 35.157 1.00 84.88 193 ARG A C 1
ATOM 1553 O O . ARG A 1 193 ? -5.476 2.862 34.149 1.00 84.88 193 ARG A O 1
ATOM 1560 N N . ALA A 1 194 ? -5.974 2.207 36.237 1.00 87.44 194 ALA A N 1
ATOM 1561 C CA . ALA A 1 194 ? -4.885 1.232 36.258 1.00 87.44 194 ALA A CA 1
ATOM 1562 C C . ALA A 1 194 ? -5.178 -0.018 35.443 1.00 87.44 194 ALA A C 1
ATOM 1564 O O . ALA A 1 194 ? -4.239 -0.574 34.897 1.00 87.44 194 ALA A O 1
ATOM 1565 N N . LEU A 1 195 ? -6.440 -0.432 35.279 1.00 88.00 195 LEU A N 1
ATOM 1566 C CA . LEU A 1 195 ? -6.761 -1.481 34.305 1.00 88.00 195 LEU A CA 1
ATOM 1567 C C . LEU A 1 195 ? -6.354 -1.047 32.888 1.00 88.00 195 LEU A C 1
ATOM 1569 O O . LEU A 1 195 ? -5.748 -1.812 32.143 1.00 88.00 195 LEU A O 1
ATOM 1573 N N . THR A 1 196 ? -6.656 0.202 32.529 1.00 89.12 196 THR A N 1
ATOM 1574 C CA . THR A 1 196 ? -6.298 0.758 31.217 1.00 89.12 196 THR A CA 1
ATOM 1575 C C . THR A 1 196 ? -4.784 0.867 31.049 1.00 89.12 196 THR A C 1
ATOM 1577 O O . THR A 1 196 ? -4.263 0.445 30.023 1.00 89.12 196 THR A O 1
ATOM 1580 N N . ALA A 1 197 ? -4.058 1.354 32.059 1.00 90.12 197 ALA A N 1
ATOM 1581 C CA . ALA A 1 197 ? -2.596 1.400 32.025 1.00 90.12 197 ALA A CA 1
ATOM 1582 C C . ALA A 1 197 ? -1.966 -0.006 32.006 1.00 90.12 197 ALA A C 1
ATOM 1584 O O . ALA A 1 197 ? -1.044 -0.258 31.235 1.00 90.12 197 ALA A O 1
ATOM 1585 N N . GLY A 1 198 ? -2.499 -0.933 32.804 1.00 90.69 198 GLY A N 1
ATOM 1586 C CA . GLY A 1 198 ? -1.999 -2.297 32.958 1.00 90.69 198 GLY A CA 1
ATOM 1587 C C . GLY A 1 198 ? -2.170 -3.166 31.714 1.00 90.69 198 GLY A C 1
ATOM 1588 O O . GLY A 1 198 ? -1.367 -4.064 31.506 1.00 90.69 198 GLY A O 1
ATOM 1589 N N . VAL A 1 199 ? -3.161 -2.892 30.860 1.00 91.38 199 VAL A N 1
ATOM 1590 C CA . VAL A 1 199 ? -3.288 -3.552 29.546 1.00 91.38 199 VAL A CA 1
ATOM 1591 C C . VAL A 1 199 ? -2.617 -2.731 28.440 1.00 91.38 199 VAL A C 1
ATOM 1593 O O . VAL A 1 199 ? -1.952 -3.290 27.570 1.00 91.38 199 VAL A O 1
ATOM 1596 N N . GLY A 1 200 ? -2.755 -1.404 28.479 1.00 91.69 200 GLY A N 1
ATOM 1597 C CA . GLY A 1 200 ? -2.268 -0.506 27.433 1.00 91.69 200 GLY A CA 1
ATOM 1598 C C . GLY A 1 200 ? -0.744 -0.414 27.351 1.00 91.69 200 GLY A C 1
ATOM 1599 O O . GLY A 1 200 ? -0.199 -0.489 26.254 1.00 91.69 200 GLY A O 1
ATOM 1600 N N . VAL A 1 201 ? -0.039 -0.292 28.482 1.00 93.56 201 VAL A N 1
ATOM 1601 C CA . VAL A 1 201 ? 1.432 -0.174 28.488 1.00 93.56 201 VAL A CA 1
ATOM 1602 C C . VAL A 1 201 ? 2.100 -1.446 27.950 1.00 93.56 201 VAL A C 1
ATOM 1604 O O . VAL A 1 201 ? 2.921 -1.322 27.038 1.00 93.56 201 VAL A O 1
ATOM 1607 N N . PRO A 1 202 ? 1.731 -2.665 28.401 1.00 94.25 202 PRO A N 1
ATOM 1608 C CA . PRO A 1 202 ? 2.264 -3.886 27.803 1.00 94.25 202 PRO A CA 1
ATOM 1609 C C . PRO A 1 202 ? 1.927 -4.019 26.319 1.00 94.25 202 PRO A C 1
ATOM 1611 O O . PRO A 1 202 ? 2.794 -4.396 25.540 1.00 94.25 202 PRO A O 1
ATOM 1614 N N . LEU A 1 203 ? 0.706 -3.665 25.901 1.00 94.00 203 LEU A N 1
ATOM 1615 C CA . LEU A 1 203 ? 0.321 -3.717 24.489 1.00 94.00 203 LEU A CA 1
ATOM 1616 C C . LEU A 1 203 ? 1.203 -2.805 23.626 1.00 94.00 203 LEU A C 1
ATOM 1618 O O . LEU A 1 203 ? 1.708 -3.250 22.598 1.00 94.00 203 LEU A O 1
ATOM 1622 N N . MET A 1 204 ? 1.441 -1.568 24.070 1.00 93.38 204 MET A N 1
ATOM 1623 C CA . MET A 1 204 ? 2.323 -0.616 23.386 1.00 93.38 204 MET A CA 1
ATOM 1624 C C . MET A 1 204 ? 3.768 -1.121 23.315 1.00 93.38 204 MET A C 1
ATOM 1626 O O . MET A 1 204 ? 4.387 -1.049 22.253 1.00 93.38 204 MET A O 1
ATOM 1630 N N . ALA A 1 205 ? 4.294 -1.675 24.412 1.00 94.56 205 ALA A N 1
ATOM 1631 C CA . ALA A 1 205 ? 5.633 -2.260 24.443 1.00 94.56 205 ALA A CA 1
ATOM 1632 C C . ALA A 1 205 ? 5.748 -3.455 23.482 1.00 94.56 205 ALA A C 1
ATOM 1634 O O . ALA A 1 205 ? 6.662 -3.510 22.660 1.00 94.56 205 ALA A O 1
ATOM 1635 N N . CYS A 1 206 ? 4.782 -4.377 23.511 1.00 94.56 206 CYS A N 1
ATOM 1636 C CA . CYS A 1 206 ? 4.737 -5.506 22.586 1.00 94.56 206 CYS A CA 1
ATOM 1637 C C . CYS A 1 206 ? 4.626 -5.047 21.126 1.00 94.56 206 CYS A C 1
ATOM 1639 O O . CYS A 1 206 ? 5.281 -5.626 20.263 1.00 94.56 206 CYS A O 1
ATOM 1641 N N . GLN A 1 207 ? 3.842 -4.004 20.841 1.00 93.81 207 GLN A N 1
ATOM 1642 C CA . GLN A 1 207 ? 3.685 -3.477 19.487 1.00 93.81 207 GLN A CA 1
ATOM 1643 C C . GLN A 1 207 ? 4.991 -2.863 18.975 1.00 93.81 207 GLN A C 1
ATOM 1645 O O . GLN A 1 207 ? 5.392 -3.142 17.846 1.00 93.81 207 GLN A O 1
ATOM 1650 N N . ALA A 1 208 ? 5.694 -2.096 19.813 1.00 93.94 208 ALA A N 1
ATOM 1651 C CA . ALA A 1 208 ? 7.005 -1.547 19.479 1.00 93.94 208 ALA A CA 1
ATOM 1652 C C . ALA A 1 208 ? 8.047 -2.651 19.225 1.00 93.94 208 ALA A C 1
ATOM 1654 O O . ALA A 1 208 ? 8.802 -2.574 18.257 1.00 93.94 208 ALA A O 1
ATOM 1655 N N . CYS A 1 209 ? 8.060 -3.716 20.029 1.00 94.56 209 CYS A N 1
ATOM 1656 C CA . CYS A 1 209 ? 8.994 -4.827 19.841 1.00 94.56 209 CYS A CA 1
ATOM 1657 C C . CYS A 1 209 ? 8.683 -5.653 18.580 1.00 94.56 209 CYS A C 1
ATOM 1659 O O . CYS A 1 209 ? 9.571 -5.874 17.758 1.00 94.56 209 CYS A O 1
ATOM 1661 N N . VAL A 1 210 ? 7.434 -6.102 18.409 1.00 94.81 210 VAL A N 1
ATOM 1662 C CA . VAL A 1 210 ? 7.064 -7.084 17.371 1.00 94.81 210 VAL A CA 1
ATOM 1663 C C . VAL A 1 210 ? 6.776 -6.439 16.015 1.00 94.81 210 VAL A C 1
ATOM 1665 O O . VAL A 1 210 ? 7.144 -7.001 14.988 1.00 94.81 210 VAL A O 1
ATOM 1668 N N . LEU A 1 211 ? 6.139 -5.266 15.982 1.00 94.00 211 LEU A N 1
ATOM 1669 C CA . LEU A 1 211 ? 5.851 -4.548 14.732 1.00 94.00 211 LEU A CA 1
ATOM 1670 C C . LEU A 1 211 ? 6.821 -3.387 14.475 1.00 94.00 211 LEU A C 1
ATOM 1672 O O . LEU A 1 211 ? 6.844 -2.861 13.371 1.00 94.00 211 LEU A O 1
ATOM 1676 N N . GLY A 1 212 ? 7.625 -2.966 15.451 1.00 92.62 212 GLY A N 1
ATOM 1677 C CA . GLY A 1 212 ? 8.656 -1.943 15.250 1.00 92.62 212 GLY A CA 1
ATOM 1678 C C . GLY A 1 212 ? 10.029 -2.556 14.994 1.00 92.62 212 GLY A C 1
ATOM 1679 O O . GLY A 1 212 ? 10.561 -2.465 13.890 1.00 92.62 212 GLY A O 1
ATOM 1680 N N . VAL A 1 213 ? 10.600 -3.189 16.019 1.00 94.94 213 VAL A N 1
ATOM 1681 C CA . VAL A 1 213 ? 12.003 -3.635 16.020 1.00 94.94 213 VAL A CA 1
ATOM 1682 C C . VAL A 1 213 ? 12.206 -4.936 15.242 1.00 94.94 213 VAL A C 1
ATOM 1684 O O . VAL A 1 213 ? 13.143 -5.032 14.453 1.00 94.94 213 VAL A O 1
ATOM 1687 N N . TYR A 1 214 ? 11.337 -5.932 15.426 1.00 95.44 214 TYR A N 1
ATOM 1688 C CA . TYR A 1 214 ? 11.511 -7.264 14.834 1.00 95.44 214 TYR A CA 1
ATOM 1689 C C . TYR A 1 214 ? 11.627 -7.270 13.294 1.00 95.44 214 TYR A C 1
ATOM 1691 O O . TYR A 1 214 ? 12.579 -7.870 12.791 1.00 95.44 214 TYR A O 1
ATOM 1699 N N . PRO A 1 215 ? 10.762 -6.592 12.512 1.00 95.19 215 PRO A N 1
ATOM 1700 C CA . PRO A 1 215 ? 10.853 -6.641 11.051 1.00 95.19 215 PRO A CA 1
ATOM 1701 C C . PRO A 1 215 ? 12.122 -5.950 10.534 1.00 95.19 215 PRO A C 1
ATOM 1703 O O . PRO A 1 215 ? 12.763 -6.439 9.603 1.00 95.19 215 PRO A O 1
ATOM 1706 N N . ILE A 1 216 ? 12.535 -4.860 11.194 1.00 94.75 216 ILE A N 1
ATOM 1707 C CA . ILE A 1 216 ? 13.790 -4.149 10.912 1.00 94.75 216 ILE A CA 1
ATOM 1708 C C . ILE A 1 216 ? 14.988 -5.058 11.206 1.00 94.75 216 ILE A C 1
ATOM 1710 O O . ILE A 1 216 ? 15.889 -5.184 10.376 1.00 94.75 216 ILE A O 1
ATOM 1714 N N . TYR A 1 217 ? 14.972 -5.742 12.354 1.00 95.25 217 TYR A N 1
ATOM 1715 C CA . TYR A 1 217 ? 15.995 -6.716 12.719 1.00 95.25 217 TYR A CA 1
ATOM 1716 C C . TYR A 1 217 ? 16.102 -7.834 11.674 1.00 95.25 217 TYR A C 1
ATOM 1718 O O . TYR A 1 217 ? 17.201 -8.105 11.198 1.00 95.25 217 TYR A O 1
ATOM 1726 N N . VAL A 1 218 ? 14.981 -8.425 11.241 1.00 94.81 218 VAL A N 1
ATOM 1727 C CA . VAL A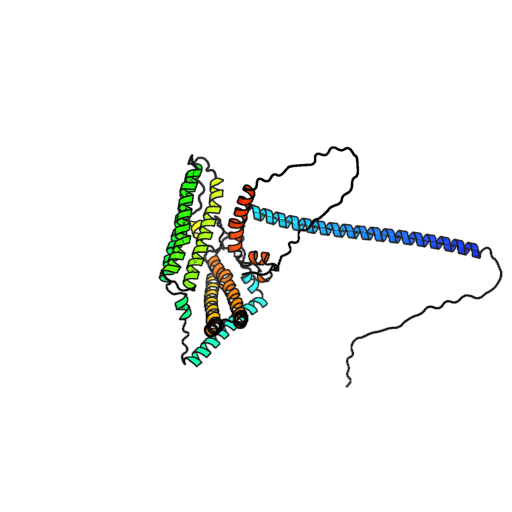 1 218 ? 14.972 -9.478 10.209 1.00 94.81 218 VAL A CA 1
ATOM 1728 C C . VAL A 1 218 ? 15.573 -8.974 8.894 1.00 94.81 218 VAL A C 1
ATOM 1730 O O . VAL A 1 218 ? 16.406 -9.654 8.294 1.00 94.81 218 VAL A O 1
ATOM 1733 N N . VAL A 1 219 ? 15.183 -7.776 8.455 1.00 94.88 219 VAL A N 1
ATOM 1734 C CA . VAL A 1 219 ? 15.650 -7.159 7.204 1.00 94.88 219 VAL A CA 1
ATOM 1735 C C . VAL A 1 219 ? 17.166 -6.929 7.193 1.00 94.88 219 VAL A C 1
ATOM 1737 O O . VAL A 1 219 ? 17.813 -7.182 6.167 1.00 94.88 219 VAL A O 1
ATOM 1740 N N . ILE A 1 220 ? 17.723 -6.460 8.314 1.00 94.69 220 ILE A N 1
ATOM 1741 C CA . ILE A 1 220 ? 19.151 -6.148 8.458 1.00 94.69 220 ILE A CA 1
ATOM 1742 C C . ILE A 1 220 ? 19.957 -7.428 8.697 1.00 94.69 220 ILE A C 1
ATOM 1744 O O . ILE A 1 220 ? 20.873 -7.723 7.932 1.00 94.69 220 ILE A O 1
ATOM 1748 N N . HIS A 1 221 ? 19.586 -8.225 9.702 1.00 94.69 221 HIS A N 1
ATOM 1749 C CA . HIS A 1 221 ? 20.331 -9.415 10.117 1.00 94.69 221 HIS A CA 1
ATOM 1750 C C . HIS A 1 221 ? 20.385 -10.476 9.014 1.00 94.69 221 HIS A C 1
ATOM 1752 O O . HIS A 1 221 ? 21.454 -10.981 8.683 1.00 94.69 221 HIS A O 1
ATOM 1758 N N . HIS A 1 222 ? 19.251 -10.772 8.370 1.00 92.00 222 HIS A N 1
ATOM 1759 C CA . HIS A 1 222 ? 19.233 -11.733 7.267 1.00 92.00 222 HIS A CA 1
ATOM 1760 C C . HIS A 1 222 ? 19.687 -11.134 5.937 1.00 92.00 222 HIS A C 1
ATOM 1762 O O . HIS A 1 222 ? 19.718 -11.868 4.948 1.00 92.00 222 HIS A O 1
ATOM 1768 N N . SER A 1 223 ? 20.041 -9.841 5.885 1.00 92.44 223 SER A N 1
ATOM 1769 C CA . SER A 1 223 ? 20.478 -9.140 4.671 1.00 92.44 223 SER A CA 1
ATOM 1770 C C . SER A 1 223 ? 19.595 -9.498 3.468 1.00 92.44 223 SER A C 1
ATOM 1772 O O . SER A 1 223 ? 20.045 -10.123 2.501 1.00 92.44 223 SER A O 1
ATOM 1774 N N . LEU A 1 224 ? 18.295 -9.206 3.589 1.00 92.44 224 LEU A N 1
ATOM 1775 C CA . LEU A 1 224 ? 17.309 -9.525 2.552 1.00 92.44 224 LEU A CA 1
ATOM 1776 C C . LEU A 1 224 ? 17.562 -8.700 1.275 1.00 92.44 224 LEU A C 1
ATOM 1778 O O . LEU A 1 224 ? 18.025 -7.569 1.371 1.00 92.44 224 LEU A O 1
ATOM 1782 N N . PRO A 1 225 ? 17.246 -9.201 0.075 1.00 93.88 225 PRO A N 1
ATOM 1783 C CA . PRO A 1 225 ? 17.347 -8.394 -1.140 1.00 93.88 225 PRO A CA 1
ATOM 1784 C C . PRO A 1 225 ? 16.351 -7.215 -1.162 1.00 93.88 225 PRO A C 1
ATOM 1786 O O . PRO A 1 225 ? 15.367 -7.232 -0.419 1.00 93.88 225 PRO A O 1
ATOM 1789 N N . PRO A 1 226 ? 16.564 -6.181 -2.001 1.00 91.81 226 PRO A N 1
ATOM 1790 C CA . PRO A 1 226 ? 15.798 -4.931 -1.939 1.00 91.81 226 PRO A CA 1
ATOM 1791 C C . PRO A 1 226 ? 14.271 -5.084 -2.040 1.00 91.81 226 PRO A C 1
ATOM 1793 O O . PRO A 1 226 ? 13.560 -4.486 -1.232 1.00 91.81 226 PRO A O 1
ATOM 1796 N N . ALA A 1 227 ? 13.752 -5.899 -2.968 1.00 91.81 227 ALA A N 1
ATOM 1797 C CA . ALA A 1 227 ? 12.301 -6.068 -3.114 1.00 91.81 227 ALA A CA 1
ATOM 1798 C C . ALA A 1 227 ? 11.705 -6.890 -1.958 1.00 91.81 227 ALA A C 1
ATOM 1800 O O . ALA A 1 227 ? 10.677 -6.508 -1.400 1.00 91.81 227 ALA A O 1
ATOM 1801 N N . SER A 1 228 ? 12.395 -7.945 -1.510 1.00 93.81 228 SER A N 1
ATOM 1802 C CA . SER A 1 228 ? 12.031 -8.692 -0.296 1.00 93.81 228 SER A CA 1
ATOM 1803 C C . SER A 1 228 ? 11.983 -7.802 0.956 1.00 93.81 228 SER A C 1
ATOM 1805 O O . SER A 1 228 ? 11.041 -7.901 1.743 1.00 93.81 228 SER A O 1
ATOM 1807 N N . ARG A 1 229 ? 12.950 -6.884 1.132 1.00 95.06 229 ARG A N 1
ATOM 1808 C CA . ARG A 1 229 ? 12.926 -5.883 2.220 1.00 95.06 229 ARG A CA 1
ATOM 1809 C C . ARG A 1 229 ? 11.694 -4.990 2.127 1.00 95.06 229 ARG A C 1
ATOM 1811 O O . ARG A 1 229 ? 11.021 -4.769 3.129 1.00 95.06 229 ARG A O 1
ATOM 1818 N N . PHE A 1 230 ? 11.402 -4.496 0.927 1.00 94.81 230 PHE A N 1
ATOM 1819 C CA . PHE A 1 230 ? 10.270 -3.609 0.683 1.00 94.81 230 PHE A CA 1
ATOM 1820 C C . PHE A 1 230 ? 8.935 -4.261 1.067 1.00 94.81 230 PHE A C 1
ATOM 1822 O O . PHE A 1 230 ? 8.134 -3.627 1.749 1.00 94.81 230 PHE A O 1
ATOM 1829 N N . ILE A 1 231 ? 8.729 -5.540 0.731 1.00 95.00 231 ILE A N 1
ATOM 1830 C CA . ILE A 1 231 ? 7.524 -6.293 1.120 1.00 95.00 231 ILE A CA 1
ATOM 1831 C C . ILE A 1 231 ? 7.362 -6.334 2.644 1.00 95.00 231 ILE A C 1
ATOM 1833 O O . ILE A 1 231 ? 6.296 -5.995 3.154 1.00 95.00 231 ILE A O 1
ATOM 1837 N N . VAL A 1 232 ? 8.415 -6.718 3.377 1.00 96.38 232 VAL A N 1
ATOM 1838 C CA . VAL A 1 232 ? 8.359 -6.850 4.844 1.00 96.38 232 VAL A CA 1
ATOM 1839 C C . VAL A 1 232 ? 8.036 -5.510 5.508 1.00 96.38 232 VAL A C 1
ATOM 1841 O O . VAL A 1 232 ? 7.170 -5.460 6.378 1.00 96.38 232 VAL A O 1
ATOM 1844 N N . ILE A 1 233 ? 8.680 -4.421 5.076 1.00 96.25 233 ILE A N 1
ATOM 1845 C CA . ILE A 1 233 ? 8.467 -3.084 5.652 1.00 96.25 233 ILE A CA 1
ATOM 1846 C C . ILE A 1 233 ? 7.084 -2.516 5.289 1.00 96.25 233 ILE A C 1
ATOM 1848 O O . ILE A 1 233 ? 6.431 -1.897 6.130 1.00 96.25 233 ILE A O 1
ATOM 1852 N N . LEU A 1 234 ? 6.585 -2.736 4.068 1.00 95.56 234 LEU A N 1
ATOM 1853 C CA . LEU A 1 234 ? 5.225 -2.318 3.712 1.00 95.56 234 LEU A CA 1
ATOM 1854 C C . LEU A 1 234 ? 4.168 -3.062 4.534 1.00 95.56 234 LEU A C 1
ATOM 1856 O O . LEU A 1 234 ? 3.229 -2.444 5.039 1.00 95.56 234 LEU A O 1
ATOM 1860 N N . GLU A 1 235 ? 4.332 -4.374 4.698 1.00 95.81 235 GLU A N 1
ATOM 1861 C CA . GLU A 1 235 ? 3.433 -5.194 5.509 1.00 95.81 235 GLU A CA 1
ATOM 1862 C C . GLU A 1 235 ? 3.499 -4.815 6.992 1.00 95.81 235 GLU A C 1
ATOM 1864 O O . GLU A 1 235 ? 2.458 -4.700 7.639 1.00 95.81 235 GLU A O 1
ATOM 1869 N N . GLN A 1 236 ? 4.692 -4.512 7.507 1.00 95.88 236 GLN A N 1
ATOM 1870 C CA . GLN A 1 236 ? 4.890 -3.939 8.838 1.00 95.88 236 GLN A CA 1
ATOM 1871 C C . GLN A 1 236 ? 4.058 -2.662 9.031 1.00 95.88 236 GLN A C 1
ATOM 1873 O O . GLN A 1 236 ? 3.281 -2.563 9.985 1.00 95.88 236 GLN A O 1
ATOM 1878 N N . ILE A 1 237 ? 4.201 -1.682 8.130 1.00 96.00 237 ILE A N 1
ATOM 1879 C CA . ILE A 1 237 ? 3.481 -0.402 8.217 1.00 96.00 237 ILE A CA 1
ATOM 1880 C C . ILE A 1 237 ? 1.970 -0.639 8.136 1.00 96.00 237 ILE A C 1
ATOM 1882 O O . ILE A 1 237 ? 1.210 -0.068 8.922 1.00 96.00 237 ILE A O 1
ATOM 1886 N N . ARG A 1 238 ? 1.527 -1.526 7.235 1.00 96.56 238 ARG A N 1
ATOM 1887 C CA . ARG A 1 238 ? 0.116 -1.902 7.089 1.00 96.56 238 ARG A CA 1
ATOM 1888 C C . ARG A 1 238 ? -0.450 -2.476 8.387 1.00 96.56 238 ARG A C 1
ATOM 1890 O O . ARG A 1 238 ? -1.509 -2.030 8.830 1.00 96.56 238 ARG A O 1
ATOM 1897 N N . PHE A 1 239 ? 0.238 -3.433 9.009 1.00 96.56 239 PHE A N 1
ATOM 1898 C CA . PHE A 1 239 ? -0.211 -4.040 10.263 1.00 96.56 239 PHE A CA 1
ATOM 1899 C C . PHE A 1 239 ? -0.227 -3.043 11.419 1.00 96.56 239 PHE A C 1
ATOM 1901 O O . PHE A 1 239 ? -1.191 -3.032 12.181 1.00 96.56 239 PHE A O 1
ATOM 1908 N N . MET A 1 240 ? 0.763 -2.152 11.502 1.00 95.50 240 MET A N 1
ATOM 1909 C CA . MET A 1 240 ? 0.798 -1.085 12.503 1.00 95.50 240 MET A CA 1
ATOM 1910 C C . MET A 1 240 ? -0.379 -0.106 12.356 1.00 95.50 240 MET A C 1
ATOM 1912 O O . MET A 1 240 ? -1.017 0.255 13.344 1.00 95.50 240 MET A O 1
ATOM 1916 N N . MET A 1 241 ? -0.703 0.306 11.126 1.00 95.88 241 MET A N 1
ATOM 1917 C CA . MET A 1 241 ? -1.844 1.190 10.860 1.00 95.88 241 MET A CA 1
ATOM 1918 C C . MET A 1 241 ? -3.178 0.513 11.202 1.00 95.88 241 MET A C 1
ATOM 1920 O O . MET A 1 241 ? -4.059 1.140 11.801 1.00 95.88 241 MET A O 1
ATOM 1924 N N . LYS A 1 242 ? -3.328 -0.773 10.860 1.00 95.69 242 LYS A N 1
ATOM 1925 C CA . LYS A 1 242 ? -4.548 -1.539 11.142 1.00 95.69 242 LYS A CA 1
ATOM 1926 C C . LYS A 1 242 ? -4.737 -1.845 12.623 1.00 95.69 242 LYS A C 1
ATOM 1928 O O . LYS A 1 242 ? -5.847 -1.669 13.119 1.00 95.69 242 LYS A O 1
ATOM 1933 N N . SER A 1 243 ? -3.687 -2.255 13.337 1.00 94.81 243 SER A N 1
ATOM 1934 C CA . SER A 1 243 ? -3.775 -2.508 14.780 1.00 94.81 243 SER A CA 1
ATOM 1935 C C . SER A 1 243 ? -4.175 -1.239 15.533 1.00 94.81 243 SER A C 1
ATOM 1937 O O . SER A 1 243 ? -5.066 -1.282 16.382 1.00 94.81 243 SER A O 1
ATOM 1939 N N . TYR A 1 244 ? -3.591 -0.096 15.157 1.00 94.12 244 TYR A N 1
ATOM 1940 C CA . TYR A 1 244 ? -3.941 1.203 15.722 1.00 94.12 244 TYR A CA 1
ATOM 1941 C C . TYR A 1 244 ? -5.405 1.566 15.452 1.00 94.12 244 TYR A C 1
ATOM 1943 O O . TYR A 1 244 ? -6.135 1.887 16.388 1.00 94.12 244 TYR A O 1
ATOM 1951 N N . SER A 1 245 ? -5.851 1.476 14.193 1.00 94.50 245 SER A N 1
ATOM 1952 C CA . SER A 1 245 ? -7.236 1.787 13.816 1.00 94.50 245 SER A CA 1
ATOM 1953 C C . SER A 1 245 ? -8.240 0.924 14.584 1.00 94.50 245 SER A C 1
ATOM 1955 O O . SER A 1 245 ? -9.210 1.446 15.129 1.00 94.50 245 SER A O 1
ATOM 1957 N N . PHE A 1 246 ? -7.972 -0.378 14.711 1.00 94.50 246 PHE A N 1
ATOM 1958 C CA . PHE A 1 246 ? -8.837 -1.289 15.454 1.00 94.50 246 PHE A CA 1
ATOM 1959 C C . PHE A 1 246 ? -8.980 -0.892 16.928 1.00 94.50 246 PHE A C 1
ATOM 1961 O O . PHE A 1 246 ? -10.096 -0.803 17.437 1.00 94.50 246 PHE A O 1
ATOM 1968 N N . ILE A 1 247 ? -7.875 -0.621 17.625 1.00 92.69 247 ILE A N 1
ATOM 1969 C CA . ILE A 1 247 ? -7.929 -0.224 19.040 1.00 92.69 247 ILE A CA 1
ATOM 1970 C C . ILE A 1 247 ? -8.652 1.121 19.179 1.00 92.69 247 ILE A C 1
ATOM 1972 O O . ILE A 1 247 ? -9.528 1.279 20.030 1.00 92.69 247 ILE A O 1
ATOM 1976 N N . ARG A 1 248 ? -8.302 2.087 18.328 1.00 91.62 248 ARG A N 1
ATOM 1977 C CA . ARG A 1 248 ? -8.777 3.466 18.420 1.00 91.62 248 ARG A CA 1
ATOM 1978 C C . ARG A 1 248 ? -10.277 3.620 18.176 1.00 91.62 248 ARG A C 1
ATOM 1980 O O . ARG A 1 248 ? -10.887 4.442 18.848 1.00 91.62 248 ARG A O 1
ATOM 1987 N N . GLU A 1 249 ? -10.858 2.847 17.262 1.00 90.56 249 GLU A N 1
ATOM 1988 C CA . GLU A 1 249 ? -12.302 2.882 16.984 1.00 90.56 249 GLU A CA 1
ATOM 1989 C C . GLU A 1 249 ? -13.117 2.173 18.075 1.00 90.56 249 GLU A C 1
ATOM 1991 O O . GLU A 1 249 ? -14.171 2.655 18.480 1.00 90.56 249 GLU A O 1
ATOM 1996 N N . ASN A 1 250 ? -12.623 1.054 18.618 1.00 89.94 250 ASN A N 1
ATOM 1997 C CA . ASN A 1 250 ? -13.390 0.276 19.598 1.00 89.94 250 ASN A CA 1
ATOM 1998 C C . ASN A 1 250 ? -13.316 0.831 21.030 1.00 89.94 250 ASN A C 1
ATOM 2000 O O . ASN A 1 250 ? -14.262 0.671 21.800 1.00 89.94 250 ASN A O 1
ATOM 2004 N N . VAL A 1 251 ? -12.210 1.476 21.421 1.00 89.69 251 VAL A N 1
ATOM 2005 C CA . VAL A 1 251 ? -12.037 2.005 22.789 1.00 89.69 251 VAL A CA 1
ATOM 2006 C C . VAL A 1 251 ? -13.127 3.028 23.166 1.00 89.69 251 VAL A C 1
ATOM 2008 O O . VAL A 1 251 ? -13.759 2.839 24.209 1.00 89.69 251 VAL A O 1
ATOM 2011 N N . PRO A 1 252 ? -13.417 4.073 22.360 1.00 87.25 252 PRO A N 1
ATOM 2012 C CA . PRO A 1 252 ? -14.488 5.025 22.653 1.00 87.25 252 PRO A CA 1
ATOM 2013 C C . PRO A 1 252 ? -15.871 4.375 22.712 1.00 87.25 252 PRO A C 1
ATOM 2015 O O . PRO A 1 252 ? -16.665 4.727 23.583 1.00 87.25 252 PRO A O 1
ATOM 2018 N N . GLU A 1 253 ? -16.157 3.422 21.826 1.00 85.00 253 GLU A N 1
ATOM 2019 C CA . GLU A 1 253 ? -17.457 2.748 21.770 1.00 85.00 253 GLU A CA 1
ATOM 2020 C C . GLU A 1 253 ? -17.706 1.895 23.019 1.00 85.00 253 GLU A C 1
ATOM 2022 O O . GLU A 1 253 ? -18.763 2.006 23.639 1.00 85.00 253 GLU A O 1
ATOM 2027 N N . ILE A 1 254 ? -16.697 1.158 23.494 1.00 85.31 254 ILE A N 1
ATOM 2028 C CA . ILE A 1 254 ? -16.773 0.404 24.757 1.00 85.31 254 ILE A CA 1
ATOM 2029 C C . ILE A 1 254 ? -16.911 1.346 25.967 1.00 85.31 254 ILE A C 1
ATOM 2031 O O . ILE A 1 254 ? -17.643 1.049 26.915 1.00 85.31 254 ILE A O 1
ATOM 2035 N N . MET A 1 255 ? -16.236 2.502 25.951 1.00 84.81 255 MET A N 1
ATOM 2036 C CA . MET A 1 255 ? -16.341 3.496 27.027 1.00 84.81 255 MET A CA 1
ATOM 2037 C C . MET A 1 255 ? -17.739 4.122 27.115 1.00 84.81 255 MET A C 1
ATOM 2039 O O . MET A 1 255 ? -18.228 4.358 28.223 1.00 84.81 255 MET A O 1
ATOM 2043 N N . LYS A 1 256 ? -18.380 4.390 25.970 1.00 82.75 256 LYS A N 1
ATOM 2044 C CA . LYS A 1 256 ? -19.743 4.939 25.895 1.00 82.75 256 LYS A CA 1
ATOM 2045 C C . LYS A 1 256 ? -20.804 3.885 26.223 1.00 82.75 256 LYS A C 1
ATOM 2047 O O . LYS A 1 256 ? -21.777 4.192 26.912 1.00 82.75 256 LYS A O 1
ATOM 2052 N N . ALA A 1 257 ? -20.623 2.651 25.753 1.00 78.38 257 ALA A N 1
ATOM 2053 C CA . ALA A 1 257 ? -21.568 1.557 25.934 1.00 78.38 257 ALA A CA 1
ATOM 2054 C C . ALA A 1 257 ? -21.501 0.987 27.362 1.00 78.38 257 ALA A C 1
ATOM 2056 O O . ALA A 1 257 ? -20.793 0.018 27.637 1.00 78.38 257 ALA A O 1
ATOM 2057 N N . LYS A 1 258 ? -22.256 1.584 28.293 1.00 71.81 258 LYS A N 1
ATOM 2058 C CA . LYS A 1 258 ? -22.482 0.986 29.617 1.00 71.81 258 LYS A CA 1
ATOM 2059 C C . LYS A 1 258 ? -23.376 -0.255 29.470 1.00 71.81 258 LYS A C 1
ATOM 2061 O O . LYS A 1 258 ? -24.470 -0.120 28.920 1.00 71.81 258 LYS A O 1
ATOM 2066 N N . PRO A 1 259 ? -22.958 -1.437 29.958 1.00 70.06 259 PRO A N 1
ATOM 2067 C CA . PRO A 1 259 ? -23.809 -2.620 29.932 1.00 70.06 259 PRO A CA 1
ATOM 2068 C C . PRO A 1 259 ? -25.058 -2.380 30.789 1.00 70.06 259 PRO A C 1
ATOM 2070 O O . PRO A 1 259 ? -24.963 -1.848 31.900 1.00 70.06 259 PRO A O 1
ATOM 2073 N N . LYS A 1 260 ? -26.233 -2.760 30.276 1.00 64.44 260 LYS A N 1
ATOM 2074 C CA . LYS A 1 260 ? -27.449 -2.868 31.093 1.00 64.44 260 LYS A CA 1
ATOM 2075 C C . LYS A 1 260 ? -27.271 -4.035 32.073 1.00 64.44 260 LYS A C 1
ATOM 2077 O O . LYS A 1 260 ? -26.518 -4.964 31.786 1.00 64.44 260 LYS A O 1
ATOM 2082 N N . GLN A 1 261 ? -27.913 -3.981 33.245 1.00 49.88 261 GLN A N 1
ATOM 2083 C CA . GLN A 1 261 ? -27.798 -5.043 34.257 1.00 49.88 261 GLN A CA 1
ATOM 2084 C C . GLN A 1 261 ? -28.099 -6.416 33.629 1.00 49.88 261 GLN A C 1
ATOM 2086 O O . GLN A 1 261 ? -29.207 -6.643 33.157 1.00 49.88 261 GLN A O 1
ATOM 2091 N N . GLY A 1 262 ? -27.100 -7.306 33.607 1.00 57.22 262 GLY A N 1
ATOM 2092 C CA . GLY A 1 262 ? -27.210 -8.665 33.060 1.00 57.22 262 GLY A CA 1
ATOM 2093 C C . GLY A 1 262 ? -26.755 -8.857 31.605 1.00 57.22 262 GLY A C 1
ATOM 2094 O O . GLY A 1 262 ? -26.636 -10.001 31.179 1.00 57.22 262 GLY A O 1
ATOM 2095 N N . GLU A 1 263 ? -26.442 -7.796 30.850 1.00 62.62 263 GLU A N 1
ATOM 2096 C CA . GLU A 1 263 ? -25.930 -7.911 29.474 1.00 62.62 263 GLU A CA 1
ATOM 2097 C C . GLU A 1 263 ? -24.393 -7.869 29.431 1.00 62.62 263 GLU A C 1
ATOM 2099 O O . GLU A 1 263 ? -23.751 -7.019 30.055 1.00 62.62 263 GLU A O 1
ATOM 2104 N N . CYS A 1 264 ? -23.779 -8.771 28.658 1.00 58.38 264 CYS A N 1
ATOM 2105 C CA . CYS A 1 264 ? -22.346 -8.704 28.378 1.00 58.38 264 CYS A CA 1
ATOM 2106 C C . CYS A 1 264 ? -22.010 -7.433 27.571 1.00 58.38 264 CYS A C 1
ATOM 2108 O O . CYS A 1 264 ? -22.785 -7.037 26.697 1.00 58.38 264 CYS A O 1
ATOM 2110 N N . PRO A 1 265 ? -20.851 -6.792 27.818 1.00 66.25 265 PRO A N 1
ATOM 2111 C CA . PRO A 1 265 ? -20.429 -5.637 27.034 1.00 66.25 265 PRO A CA 1
ATOM 2112 C C . PRO A 1 265 ? -20.324 -6.010 25.550 1.00 66.25 265 PRO A C 1
ATOM 2114 O O . PRO A 1 265 ? -19.785 -7.065 25.210 1.00 66.25 265 PRO A O 1
ATOM 2117 N N . LYS A 1 266 ? -20.828 -5.135 24.669 1.00 71.88 266 LYS A N 1
ATOM 2118 C CA . LYS A 1 266 ? -20.712 -5.302 23.214 1.00 71.88 266 LYS A CA 1
ATOM 2119 C C . LYS A 1 266 ? -19.237 -5.221 22.826 1.00 71.88 266 LYS A C 1
ATOM 2121 O O . LYS A 1 266 ? -18.641 -4.147 22.845 1.00 71.88 266 LYS A O 1
ATOM 2126 N N . LEU A 1 267 ? -18.646 -6.375 22.545 1.00 80.25 267 LEU A N 1
ATOM 2127 C CA . LEU A 1 267 ? -17.269 -6.515 22.087 1.00 80.25 267 LEU A CA 1
ATOM 2128 C C . LEU A 1 267 ? -17.268 -6.790 20.582 1.00 80.25 267 LEU A C 1
ATOM 2130 O O . LEU A 1 267 ? -18.184 -7.457 20.098 1.00 80.25 267 LEU A O 1
ATOM 2134 N N . PRO A 1 268 ? -16.243 -6.329 19.848 1.00 84.56 268 PRO A N 1
ATOM 2135 C CA . PRO A 1 268 ? -16.146 -6.610 18.427 1.00 84.56 268 PRO A CA 1
ATOM 2136 C C . PRO A 1 268 ? -15.992 -8.112 18.177 1.00 84.56 268 PRO A C 1
ATOM 2138 O O . PRO A 1 268 ? -15.242 -8.820 18.863 1.00 84.56 268 PRO A O 1
ATOM 2141 N N . GLU A 1 269 ? -16.681 -8.593 17.150 1.00 88.38 269 GLU A N 1
ATOM 2142 C CA . GLU A 1 269 ? -16.572 -9.977 16.710 1.00 88.38 269 GLU A CA 1
ATOM 2143 C C . GLU A 1 269 ? -15.181 -10.253 16.112 1.00 88.38 269 GLU A C 1
ATOM 2145 O O . GLU A 1 269 ? -14.639 -9.456 15.340 1.00 88.38 269 GLU A O 1
ATOM 2150 N N . PHE A 1 270 ? -14.600 -11.415 16.431 1.00 90.19 270 PHE A N 1
ATOM 2151 C CA . PHE A 1 270 ? -13.316 -11.835 15.863 1.00 90.19 270 PHE A CA 1
ATOM 2152 C C . PHE A 1 270 ? -13.371 -11.949 14.331 1.00 90.19 270 PHE A C 1
ATOM 2154 O O . PHE A 1 270 ? -12.414 -11.585 13.651 1.00 90.19 270 PHE A O 1
ATOM 2161 N N . SER A 1 271 ? -14.507 -12.402 13.788 1.00 91.88 271 SER A N 1
ATOM 2162 C CA . SER A 1 271 ? -14.742 -12.524 12.344 1.00 91.88 271 SER A CA 1
ATOM 2163 C C . SER A 1 271 ? -14.625 -11.173 1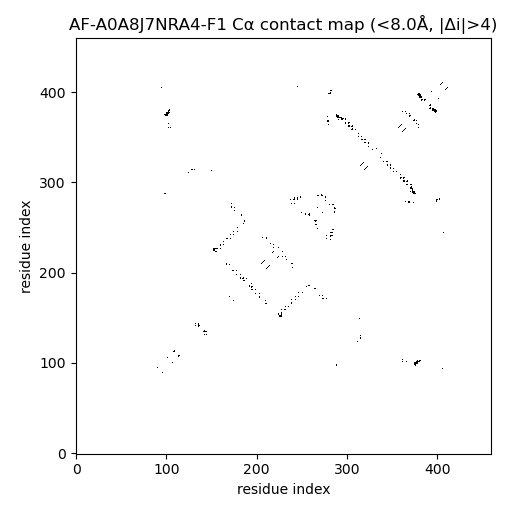1.631 1.00 91.88 271 SER A C 1
ATOM 2165 O O . SER A 1 271 ? -13.920 -11.056 10.626 1.00 91.88 271 SER A O 1
ATOM 2167 N N . SER A 1 272 ? -15.230 -10.121 12.194 1.00 92.00 272 SER A N 1
ATOM 2168 C CA . SER A 1 272 ? -15.154 -8.756 11.657 1.00 92.00 272 SER A CA 1
ATOM 2169 C C . SER A 1 272 ? -13.731 -8.199 11.699 1.00 92.00 272 SER A C 1
ATOM 2171 O O . SER A 1 272 ? -13.287 -7.570 10.735 1.00 92.00 272 SER A O 1
ATOM 2173 N N . TYR A 1 273 ? -12.972 -8.485 12.763 1.00 93.81 273 TYR A N 1
ATOM 2174 C CA . TYR A 1 273 ? -11.565 -8.090 12.846 1.00 93.81 273 TYR A CA 1
ATOM 2175 C C . TYR A 1 273 ? -10.680 -8.835 11.835 1.00 93.81 273 TYR A C 1
ATOM 2177 O O . TYR A 1 273 ? -9.908 -8.206 11.110 1.00 93.81 273 TYR A O 1
ATOM 2185 N N . LEU A 1 274 ? -10.828 -10.159 11.724 1.00 94.94 274 LEU A N 1
ATOM 2186 C CA . LEU A 1 274 ? -10.100 -10.969 10.746 1.00 94.94 274 LEU A CA 1
ATOM 2187 C C . LEU A 1 274 ? -10.396 -10.503 9.312 1.00 94.94 274 LEU A C 1
ATOM 2189 O O . LEU A 1 274 ? -9.475 -10.338 8.514 1.00 94.94 274 LEU A O 1
ATOM 2193 N N . TYR A 1 275 ? -11.664 -10.217 9.005 1.00 95.19 275 TYR A N 1
ATOM 2194 C CA . TYR A 1 275 ? -12.074 -9.643 7.725 1.00 95.19 275 TYR A CA 1
ATOM 2195 C C . TYR A 1 275 ? -11.399 -8.286 7.468 1.00 95.19 275 TYR A C 1
ATOM 2197 O O . TYR A 1 275 ? -10.836 -8.060 6.392 1.00 95.19 275 TYR A O 1
ATOM 2205 N N . PHE A 1 276 ? -11.383 -7.394 8.465 1.00 95.75 276 PHE A N 1
ATOM 2206 C CA . PHE A 1 276 ? -10.723 -6.092 8.364 1.00 95.75 276 PHE A CA 1
ATOM 2207 C C . PHE A 1 276 ? -9.226 -6.208 8.062 1.00 95.75 276 PHE A C 1
ATOM 2209 O O . PHE A 1 276 ? -8.724 -5.429 7.251 1.00 95.75 276 PHE A O 1
ATOM 2216 N N . LEU A 1 277 ? -8.507 -7.176 8.640 1.00 94.75 277 LEU A N 1
ATOM 2217 C CA . LEU A 1 277 ? -7.065 -7.342 8.408 1.00 94.75 277 LEU A CA 1
ATOM 2218 C C . LEU A 1 277 ? -6.713 -7.571 6.934 1.00 94.75 277 LEU A C 1
ATOM 2220 O O . LEU A 1 277 ? -5.694 -7.053 6.471 1.00 94.75 277 LEU A O 1
ATOM 2224 N N . PHE A 1 278 ? -7.586 -8.220 6.165 1.00 94.88 278 PHE A N 1
ATOM 2225 C CA . PHE A 1 278 ? -7.394 -8.412 4.724 1.00 94.88 278 PHE A CA 1
ATOM 2226 C C . PHE A 1 278 ? -8.067 -7.337 3.860 1.00 94.88 278 PHE A C 1
ATOM 2228 O O . PHE A 1 278 ? -7.643 -7.116 2.729 1.00 94.88 278 PHE A O 1
ATOM 2235 N N . CYS A 1 279 ? -9.063 -6.622 4.390 1.00 94.19 279 CYS A N 1
ATOM 2236 C CA . CYS A 1 279 ? -9.818 -5.606 3.654 1.00 94.19 279 CYS A CA 1
ATOM 2237 C C . CYS A 1 279 ? -8.909 -4.472 3.121 1.00 94.19 279 CYS A C 1
ATOM 2239 O O . CYS A 1 279 ? -8.032 -4.007 3.856 1.00 94.19 279 CYS A O 1
ATOM 2241 N N . PRO A 1 280 ? -9.104 -3.963 1.888 1.00 94.38 280 PRO A N 1
ATOM 2242 C CA . PRO A 1 280 ? -8.277 -2.897 1.301 1.00 94.38 280 PRO A CA 1
ATOM 2243 C C . PRO A 1 280 ? -8.636 -1.495 1.840 1.00 94.38 280 PRO A C 1
ATOM 2245 O O . PRO A 1 280 ? -8.766 -0.525 1.102 1.00 94.38 280 PRO A O 1
ATOM 2248 N N . THR A 1 281 ? -8.811 -1.384 3.155 1.00 94.38 281 THR A N 1
ATOM 2249 C CA . THR A 1 281 ? -9.041 -0.139 3.895 1.00 94.38 281 THR A CA 1
ATOM 2250 C C . THR A 1 281 ? -8.226 -0.159 5.183 1.00 94.38 281 THR A C 1
ATOM 2252 O O . THR A 1 281 ? -7.910 -1.226 5.713 1.00 94.38 281 THR A O 1
ATOM 2255 N N . LEU A 1 282 ? -7.879 1.022 5.688 1.00 95.06 282 LEU A N 1
ATOM 2256 C CA . LEU A 1 282 ? -7.149 1.189 6.945 1.00 95.06 282 LEU A CA 1
ATOM 2257 C C . LEU A 1 282 ? -8.033 1.704 8.087 1.00 95.06 282 LEU A C 1
ATOM 2259 O O . LEU A 1 282 ? -7.545 1.815 9.203 1.00 95.06 282 LEU A O 1
ATOM 2263 N N . ILE A 1 283 ? -9.308 2.007 7.825 1.00 92.94 283 ILE A N 1
ATOM 2264 C CA . ILE A 1 283 ? -10.275 2.448 8.841 1.00 92.94 283 ILE A CA 1
ATOM 2265 C C . ILE A 1 283 ? -11.158 1.265 9.229 1.00 92.94 283 ILE A C 1
ATOM 2267 O O . ILE A 1 283 ? -11.867 0.720 8.373 1.00 92.94 283 ILE A O 1
ATOM 2271 N N . TYR A 1 284 ? -11.108 0.883 10.504 1.00 93.31 284 TYR A N 1
ATOM 2272 C CA . TYR A 1 284 ? -11.919 -0.179 11.082 1.00 93.31 284 TYR A CA 1
ATOM 2273 C C . TYR A 1 284 ? -13.379 0.256 11.235 1.00 93.31 284 TYR A C 1
ATOM 2275 O O . TYR A 1 284 ? -13.673 1.334 11.744 1.00 93.31 284 TYR A O 1
ATOM 2283 N N . LYS A 1 285 ? -14.294 -0.614 10.811 1.00 88.44 285 LYS A N 1
ATOM 2284 C CA . LYS A 1 285 ? -15.721 -0.569 11.127 1.00 88.44 285 LYS A CA 1
ATOM 2285 C C . LYS A 1 285 ? -16.224 -1.986 11.342 1.00 88.44 285 LYS A C 1
ATOM 2287 O O . LYS A 1 285 ? -15.699 -2.929 10.758 1.00 88.44 285 LYS A O 1
ATOM 2292 N N . GLU A 1 286 ? -17.263 -2.117 12.157 1.00 83.75 286 GLU A N 1
ATOM 2293 C CA . GLU A 1 286 ? -17.871 -3.414 12.456 1.00 83.75 286 GLU A CA 1
ATOM 2294 C C . GLU A 1 286 ? -18.565 -4.027 11.231 1.00 83.75 286 GLU A C 1
ATOM 2296 O O . GLU A 1 286 ? -18.491 -5.235 11.012 1.00 83.75 286 GLU A O 1
ATOM 2301 N N . SER A 1 287 ? -19.178 -3.191 10.389 1.00 86.81 287 SER A N 1
ATOM 2302 C CA . SER A 1 287 ? -19.797 -3.611 9.134 1.00 86.81 287 SER A CA 1
ATOM 2303 C C . SER A 1 287 ? -19.327 -2.752 7.961 1.00 86.81 287 SER A C 1
ATOM 2305 O O . SER A 1 287 ? -19.122 -1.541 8.073 1.00 86.81 287 SER A O 1
ATOM 2307 N N . TYR A 1 288 ? -19.151 -3.409 6.815 1.00 92.00 288 TYR A N 1
ATOM 2308 C CA . TYR A 1 288 ? -18.783 -2.790 5.546 1.00 92.00 288 TYR A CA 1
ATOM 2309 C C . TYR A 1 288 ? -19.824 -3.140 4.483 1.00 92.00 288 TYR A C 1
ATOM 2311 O O . TYR A 1 288 ? -20.370 -4.248 4.527 1.00 92.00 288 TYR A O 1
ATOM 2319 N N . PRO A 1 289 ? -20.068 -2.258 3.499 1.00 92.44 289 PRO A N 1
ATOM 2320 C CA . PRO A 1 289 ? -20.911 -2.601 2.364 1.00 92.44 289 PRO A CA 1
ATOM 2321 C C . PRO A 1 289 ? -20.256 -3.748 1.581 1.00 92.44 289 PRO A C 1
ATOM 2323 O O . PRO A 1 289 ? -19.046 -3.728 1.314 1.00 92.44 289 PRO A O 1
ATOM 2326 N N . ARG A 1 290 ? -21.050 -4.777 1.262 1.00 92.25 290 ARG A N 1
ATOM 2327 C CA . ARG A 1 290 ? -20.581 -6.015 0.631 1.00 92.25 290 ARG A CA 1
ATOM 2328 C C . ARG A 1 290 ? -21.285 -6.269 -0.696 1.00 92.25 290 ARG A C 1
ATOM 2330 O O . ARG A 1 290 ? -22.501 -6.160 -0.769 1.00 92.25 290 ARG A O 1
ATOM 2337 N N . ASN A 1 291 ? -20.523 -6.701 -1.697 1.00 91.88 291 ASN A N 1
ATOM 2338 C CA . ASN A 1 291 ? -21.074 -7.140 -2.979 1.00 91.88 291 ASN A CA 1
ATOM 2339 C C . ASN A 1 291 ? -21.785 -8.501 -2.820 1.00 91.88 291 ASN A C 1
ATOM 2341 O O . ASN A 1 291 ? -21.356 -9.318 -1.993 1.00 91.88 291 ASN A O 1
ATOM 2345 N N . PRO A 1 292 ? -22.828 -8.781 -3.623 1.00 92.81 292 PRO A N 1
ATOM 2346 C CA . PRO A 1 292 ? -23.611 -10.014 -3.514 1.00 92.81 292 PRO A CA 1
ATOM 2347 C C . PRO A 1 292 ? -22.834 -11.277 -3.925 1.00 92.81 292 PRO A C 1
ATOM 2349 O O . PRO A 1 292 ? -22.979 -12.319 -3.290 1.00 92.81 292 PRO A O 1
ATOM 2352 N N . TYR A 1 293 ? -21.976 -11.194 -4.946 1.00 93.56 293 TYR A N 1
ATOM 2353 C CA . TYR A 1 293 ? -21.194 -12.320 -5.472 1.00 93.56 293 TYR A CA 1
ATOM 2354 C C . TYR A 1 293 ? -19.765 -11.898 -5.842 1.00 93.56 293 TYR A C 1
ATOM 2356 O O . TYR A 1 293 ? -19.479 -10.710 -5.985 1.00 93.56 293 TYR A O 1
ATOM 2364 N N . ILE A 1 294 ? -18.865 -12.881 -5.973 1.00 95.31 294 ILE A N 1
ATOM 2365 C CA . ILE A 1 294 ? -17.464 -12.684 -6.379 1.00 95.31 294 ILE A CA 1
ATOM 2366 C C . ILE A 1 294 ? -17.343 -12.951 -7.879 1.00 95.31 294 ILE A C 1
ATOM 2368 O O . ILE A 1 294 ? -17.678 -14.038 -8.351 1.00 95.31 294 ILE A O 1
ATOM 2372 N N . ARG A 1 295 ? -16.815 -11.989 -8.639 1.00 95.12 295 ARG A N 1
ATOM 2373 C CA . ARG A 1 295 ? -16.508 -12.160 -10.066 1.00 95.12 295 ARG A CA 1
ATOM 2374 C C . ARG A 1 295 ? -15.080 -12.675 -10.246 1.00 95.12 295 ARG A C 1
ATOM 2376 O O . ARG A 1 295 ? -14.148 -11.892 -10.414 1.00 95.12 295 ARG A O 1
ATOM 2383 N N . TRP A 1 296 ? -14.900 -13.995 -10.262 1.00 95.81 296 TRP A N 1
ATOM 2384 C CA . TRP A 1 296 ? -13.574 -14.620 -10.402 1.00 95.81 296 TRP A CA 1
ATOM 2385 C C . TRP A 1 296 ? -12.838 -14.241 -11.689 1.00 95.81 296 TRP A C 1
ATOM 2387 O O . TRP A 1 296 ? -11.632 -14.019 -11.647 1.00 95.81 296 TRP A O 1
ATOM 2397 N N . ASN A 1 297 ? -13.553 -14.062 -12.803 1.00 96.38 297 ASN A N 1
ATOM 2398 C CA . ASN A 1 297 ? -12.949 -13.583 -14.050 1.00 96.38 297 ASN A CA 1
ATOM 2399 C C . ASN A 1 297 ? -12.336 -12.187 -13.883 1.00 96.38 297 ASN A C 1
ATOM 2401 O O . ASN A 1 297 ? -11.232 -11.935 -14.353 1.00 96.38 297 ASN A O 1
ATOM 2405 N N . TYR A 1 298 ? -13.018 -11.293 -13.161 1.00 94.50 298 TYR A N 1
ATOM 2406 C CA . TYR A 1 298 ? -12.493 -9.963 -12.862 1.00 94.50 298 TYR A CA 1
ATOM 2407 C C . TYR A 1 298 ? -11.230 -10.051 -11.994 1.00 94.50 298 TYR A C 1
ATOM 2409 O O . TYR A 1 298 ? -10.232 -9.406 -12.306 1.00 94.50 298 TYR A O 1
ATOM 2417 N N . VAL A 1 299 ? -11.239 -10.895 -10.954 1.00 96.25 299 VAL A N 1
ATOM 2418 C CA . VAL A 1 299 ? -10.056 -11.143 -10.110 1.00 96.25 299 VAL A CA 1
ATOM 2419 C C . VAL A 1 299 ? -8.890 -11.670 -10.946 1.00 96.25 299 VAL A C 1
ATOM 2421 O O . VAL A 1 299 ? -7.798 -11.116 -10.868 1.00 96.25 299 VAL A O 1
ATOM 2424 N N . ALA A 1 300 ? -9.117 -12.689 -11.778 1.00 96.38 300 ALA A N 1
ATOM 2425 C 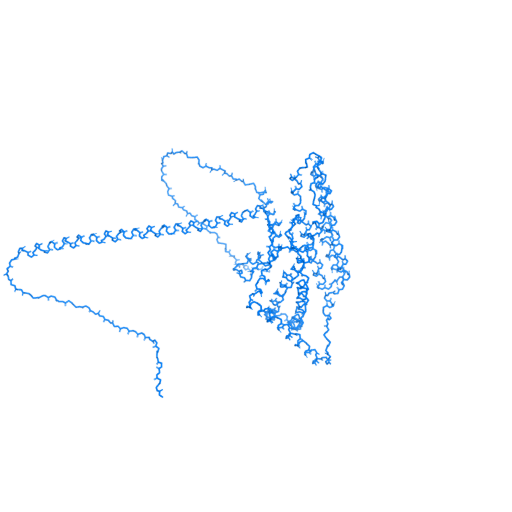CA . ALA A 1 300 ? -8.088 -13.286 -12.624 1.00 96.38 300 ALA A CA 1
ATOM 2426 C C . ALA A 1 300 ? -7.482 -12.263 -13.597 1.00 96.38 300 ALA A C 1
ATOM 2428 O O . ALA A 1 300 ? -6.262 -12.180 -13.712 1.00 96.38 300 ALA A O 1
ATOM 2429 N N . VAL A 1 301 ? -8.313 -11.424 -14.228 1.00 96.06 301 VAL A N 1
ATOM 2430 C CA . VAL A 1 301 ? -7.844 -10.343 -15.108 1.00 96.06 301 VAL A CA 1
ATOM 2431 C C . VAL A 1 301 ? -7.007 -9.324 -14.334 1.00 96.06 301 VAL A C 1
ATOM 2433 O O . VAL A 1 301 ? -5.924 -8.967 -14.792 1.00 96.06 301 VAL A O 1
ATOM 2436 N N . LYS A 1 302 ? -7.446 -8.877 -13.149 1.00 96.25 302 LYS A N 1
ATOM 2437 C CA . LYS A 1 302 ? -6.660 -7.933 -12.334 1.00 96.25 302 LYS A CA 1
ATOM 2438 C C . LYS A 1 302 ? -5.347 -8.552 -11.841 1.00 96.25 302 LYS A C 1
ATOM 2440 O O . LYS A 1 302 ? -4.326 -7.873 -11.865 1.00 96.25 302 LYS A O 1
ATOM 2445 N N . LEU A 1 303 ? -5.330 -9.830 -11.454 1.00 95.94 303 LEU A N 1
ATOM 2446 C CA . LEU A 1 303 ? -4.100 -10.540 -11.078 1.00 95.94 303 LEU A CA 1
ATOM 2447 C C . LEU A 1 303 ? -3.137 -10.691 -12.268 1.00 95.94 303 LEU A C 1
ATOM 2449 O O . LEU A 1 303 ? -1.941 -10.450 -12.117 1.00 95.94 303 LEU A O 1
ATOM 2453 N N . ALA A 1 304 ? -3.648 -11.008 -13.461 1.00 95.44 304 ALA A N 1
ATOM 2454 C CA . ALA A 1 304 ? -2.850 -11.046 -14.685 1.00 95.44 304 ALA A CA 1
ATOM 2455 C C . ALA A 1 304 ? -2.277 -9.662 -15.038 1.00 95.44 304 ALA A C 1
ATOM 2457 O O . ALA A 1 304 ? -1.116 -9.558 -15.428 1.00 95.44 304 ALA A O 1
ATOM 2458 N N . GLN A 1 305 ? -3.049 -8.587 -14.836 1.00 95.19 305 GLN A N 1
ATOM 2459 C CA . GLN A 1 305 ? -2.566 -7.213 -15.001 1.00 95.19 305 GLN A CA 1
ATOM 2460 C C . GLN A 1 305 ? -1.437 -6.878 -14.019 1.00 95.19 305 GLN A C 1
ATOM 2462 O O . GLN A 1 305 ? -0.456 -6.270 -14.430 1.00 95.19 305 GLN A O 1
ATOM 2467 N N . ILE A 1 306 ? -1.514 -7.319 -12.758 1.00 95.44 306 ILE A N 1
ATOM 2468 C CA . ILE A 1 306 ? -0.436 -7.125 -11.769 1.00 95.44 306 ILE A CA 1
ATOM 2469 C C . ILE A 1 306 ? 0.843 -7.834 -12.213 1.00 95.44 306 ILE A C 1
ATOM 2471 O O . ILE A 1 306 ? 1.916 -7.237 -12.162 1.00 95.44 306 ILE A O 1
ATOM 2475 N N . LEU A 1 307 ? 0.731 -9.079 -12.686 1.00 93.31 307 LEU A N 1
ATOM 2476 C CA . LEU A 1 307 ? 1.871 -9.826 -13.215 1.00 93.31 307 LEU A CA 1
ATOM 2477 C C . LEU A 1 307 ? 2.466 -9.133 -14.452 1.00 93.31 307 LEU A C 1
ATOM 2479 O O . LEU A 1 307 ? 3.679 -8.955 -14.536 1.00 93.31 307 LEU A O 1
ATOM 2483 N N . GLY A 1 308 ? 1.619 -8.668 -15.374 1.00 92.81 308 GLY A N 1
ATOM 2484 C CA . GLY A 1 308 ? 2.044 -7.879 -16.530 1.00 92.81 308 GLY A CA 1
ATOM 2485 C C . GLY A 1 308 ? 2.766 -6.591 -16.126 1.00 92.81 308 GLY A C 1
ATOM 2486 O O . GLY A 1 308 ? 3.818 -6.277 -16.677 1.00 92.81 308 GLY A O 1
ATOM 2487 N N . CYS A 1 309 ? 2.264 -5.877 -15.115 1.00 94.94 309 CYS A N 1
ATOM 2488 C CA . CYS A 1 309 ? 2.921 -4.690 -14.580 1.00 94.94 309 CYS A CA 1
ATOM 2489 C C . CYS A 1 309 ? 4.253 -5.006 -13.887 1.00 94.94 309 CYS A C 1
ATOM 2491 O O . CYS A 1 309 ? 5.186 -4.218 -14.006 1.00 94.94 309 CYS A O 1
ATOM 2493 N N . LEU A 1 310 ? 4.378 -6.145 -13.200 1.00 92.81 310 LEU A N 1
ATOM 2494 C CA . LEU A 1 310 ? 5.647 -6.578 -12.611 1.00 92.81 310 LEU A CA 1
ATOM 2495 C C . LEU A 1 310 ? 6.715 -6.773 -13.697 1.00 92.81 310 LEU A C 1
ATOM 2497 O O . LEU A 1 310 ? 7.815 -6.233 -13.579 1.00 92.81 310 LEU A O 1
ATOM 2501 N N . PHE A 1 311 ? 6.371 -7.478 -14.780 1.00 90.81 311 PHE A N 1
ATOM 2502 C CA . PHE A 1 311 ? 7.274 -7.661 -15.918 1.00 90.81 311 PHE A CA 1
ATOM 2503 C C . PHE A 1 311 ? 7.577 -6.348 -16.642 1.00 90.81 311 PHE A C 1
ATOM 2505 O O . PHE A 1 311 ? 8.727 -6.097 -16.990 1.00 90.81 311 PHE A O 1
ATOM 2512 N N . TYR A 1 312 ? 6.588 -5.469 -16.811 1.00 92.94 312 TYR A N 1
ATOM 2513 C CA . TYR A 1 312 ? 6.809 -4.137 -17.376 1.00 92.94 312 TYR A CA 1
ATOM 2514 C C . TYR A 1 312 ? 7.839 -3.362 -16.536 1.00 92.94 312 TYR A C 1
ATOM 2516 O O . TYR A 1 312 ? 8.822 -2.851 -17.073 1.00 92.94 312 TYR A O 1
ATOM 2524 N N . GLY A 1 313 ? 7.679 -3.338 -15.211 1.00 92.44 313 GLY A N 1
ATOM 2525 C CA . GLY A 1 313 ? 8.623 -2.683 -14.306 1.00 92.44 313 GLY A CA 1
ATOM 2526 C C . GLY A 1 313 ? 10.031 -3.268 -14.420 1.00 92.44 313 GLY A C 1
ATOM 2527 O O . GLY A 1 313 ? 11.001 -2.516 -14.493 1.00 92.44 313 GLY A O 1
ATOM 2528 N N . TYR A 1 314 ? 10.141 -4.595 -14.522 1.00 90.81 314 TYR A N 1
ATOM 2529 C CA . TYR A 1 314 ? 11.407 -5.284 -14.776 1.00 90.81 314 TYR A CA 1
ATOM 2530 C C . TYR A 1 314 ? 12.061 -4.828 -16.092 1.00 90.81 314 TYR A C 1
ATOM 2532 O O . TYR A 1 314 ? 13.227 -4.435 -16.078 1.00 90.81 314 TYR A O 1
ATOM 2540 N N . PHE A 1 315 ? 11.325 -4.790 -17.209 1.00 89.94 315 PHE A N 1
ATOM 2541 C CA . PHE A 1 315 ? 11.885 -4.356 -18.494 1.00 89.94 315 PHE A CA 1
ATOM 2542 C C . PHE A 1 315 ? 12.293 -2.881 -18.490 1.00 89.94 315 PHE A C 1
ATOM 2544 O O . PHE A 1 315 ? 13.352 -2.556 -19.024 1.00 89.94 315 PHE A O 1
ATOM 2551 N N . ILE A 1 316 ? 11.516 -1.995 -17.851 1.00 90.88 316 ILE A N 1
ATOM 2552 C CA . ILE A 1 316 ? 11.915 -0.589 -17.668 1.00 90.88 316 ILE A CA 1
ATOM 2553 C C . ILE A 1 316 ? 13.241 -0.518 -16.905 1.00 90.88 316 ILE A C 1
ATOM 2555 O O . ILE A 1 316 ? 14.150 0.193 -17.330 1.00 90.88 316 ILE A O 1
ATOM 2559 N N . LEU A 1 317 ? 13.381 -1.264 -15.805 1.00 89.19 317 LEU A N 1
ATOM 2560 C CA . LEU A 1 317 ? 14.611 -1.256 -15.015 1.00 89.19 317 LEU A CA 1
ATOM 2561 C C . LEU A 1 317 ? 15.806 -1.748 -15.838 1.00 89.19 317 LEU A C 1
ATOM 2563 O O . LEU A 1 317 ? 16.820 -1.056 -15.897 1.00 89.19 317 LEU A O 1
ATOM 2567 N N . VAL A 1 318 ? 15.679 -2.893 -16.510 1.00 86.69 318 VAL A N 1
ATOM 2568 C CA . VAL A 1 318 ? 16.778 -3.499 -17.275 1.00 86.69 318 VAL A CA 1
ATOM 2569 C C . VAL A 1 318 ? 17.176 -2.650 -18.481 1.00 86.69 318 VAL A C 1
ATOM 2571 O O . VAL A 1 318 ? 18.364 -2.448 -18.716 1.00 86.69 318 VAL A O 1
ATOM 2574 N N . ARG A 1 319 ? 16.208 -2.124 -19.239 1.00 85.38 319 ARG A N 1
ATOM 2575 C CA . ARG A 1 319 ? 16.479 -1.409 -20.496 1.00 85.38 319 ARG A CA 1
ATOM 2576 C C . ARG A 1 319 ? 16.759 0.075 -20.307 1.00 85.38 319 ARG A C 1
ATOM 2578 O O . ARG A 1 319 ? 17.589 0.618 -21.027 1.00 85.38 319 ARG A O 1
ATOM 2585 N N . LEU A 1 320 ? 16.065 0.737 -19.381 1.00 87.25 320 LEU A N 1
ATOM 2586 C CA . LEU A 1 320 ? 16.131 2.194 -19.230 1.00 87.25 320 LEU A CA 1
ATOM 2587 C C . LEU A 1 320 ? 16.935 2.635 -18.006 1.00 87.25 320 LEU A C 1
ATOM 2589 O O . LEU A 1 320 ? 17.572 3.681 -18.063 1.00 87.25 320 LEU A O 1
ATOM 2593 N N . CYS A 1 321 ? 16.929 1.876 -16.905 1.00 87.94 321 CYS A N 1
ATOM 2594 C CA . CYS A 1 321 ? 17.626 2.291 -15.683 1.00 87.94 321 CYS A CA 1
ATOM 2595 C C . CYS A 1 321 ? 19.058 1.754 -15.603 1.00 87.94 321 CYS A C 1
ATOM 2597 O O . CYS A 1 321 ? 19.974 2.541 -15.372 1.00 87.94 321 CYS A O 1
ATOM 2599 N N . ILE A 1 322 ? 19.274 0.446 -15.796 1.00 86.56 322 ILE A N 1
ATOM 2600 C CA . ILE A 1 322 ? 20.598 -0.176 -15.617 1.00 86.56 322 ILE A CA 1
ATOM 2601 C C . ILE A 1 322 ? 21.674 0.520 -16.465 1.00 86.56 322 ILE A C 1
ATOM 2603 O O . ILE A 1 322 ? 22.651 0.962 -15.864 1.00 86.56 322 ILE A O 1
ATOM 2607 N N . PRO A 1 323 ? 21.506 0.737 -17.787 1.00 83.62 323 PRO A N 1
ATOM 2608 C CA . PRO A 1 323 ? 22.548 1.358 -18.607 1.00 83.62 323 PRO A CA 1
ATOM 2609 C C . PRO A 1 323 ? 22.873 2.796 -18.191 1.00 83.62 323 PRO A C 1
ATOM 2611 O O . PRO A 1 323 ? 24.003 3.250 -18.347 1.00 83.62 323 PRO A O 1
ATOM 2614 N N . VAL A 1 324 ? 21.894 3.531 -17.657 1.00 82.19 324 VAL A N 1
ATOM 2615 C CA . VAL A 1 324 ? 22.114 4.899 -17.173 1.00 82.19 324 VAL A CA 1
ATOM 2616 C C . VAL A 1 324 ? 22.979 4.867 -15.915 1.00 82.19 324 VAL A C 1
ATOM 2618 O O . VAL A 1 324 ? 23.962 5.597 -15.841 1.00 82.19 324 VAL A O 1
ATOM 2621 N N . PHE A 1 325 ? 22.671 3.991 -14.956 1.00 82.06 325 PHE A N 1
ATOM 2622 C CA . PHE A 1 325 ? 23.362 3.960 -13.665 1.00 82.06 325 PHE A CA 1
ATOM 2623 C C . PHE A 1 325 ? 24.701 3.208 -13.681 1.00 82.06 325 PHE A C 1
ATOM 2625 O O . PHE A 1 325 ? 25.618 3.609 -12.966 1.00 82.06 325 PHE A O 1
ATOM 2632 N N . THR A 1 326 ? 24.869 2.160 -14.494 1.00 80.25 326 THR A N 1
ATOM 2633 C CA . THR A 1 326 ? 26.153 1.438 -14.590 1.00 80.25 326 THR A CA 1
ATOM 2634 C C . THR A 1 326 ? 27.239 2.298 -15.225 1.00 80.25 326 THR A C 1
ATOM 2636 O O . THR A 1 326 ? 28.375 2.305 -14.755 1.00 80.25 326 THR A O 1
ATOM 2639 N N . ASN A 1 327 ? 26.886 3.090 -16.241 1.00 73.12 327 ASN A N 1
ATOM 2640 C CA . ASN A 1 327 ? 27.820 3.991 -16.915 1.00 73.12 327 ASN A CA 1
ATOM 2641 C C . ASN A 1 327 ? 28.278 5.157 -16.020 1.00 73.12 327 ASN A C 1
ATOM 2643 O O . ASN A 1 327 ? 29.371 5.689 -16.215 1.00 73.12 327 ASN A O 1
ATOM 2647 N N . MET A 1 328 ? 27.483 5.535 -15.012 1.00 68.81 328 MET A N 1
ATOM 2648 C CA . MET A 1 328 ? 27.833 6.600 -14.066 1.00 68.81 328 MET A CA 1
ATOM 2649 C C . MET A 1 328 ? 28.960 6.213 -13.106 1.00 68.81 328 MET A C 1
ATOM 2651 O O . MET A 1 328 ? 29.712 7.092 -12.697 1.00 68.81 328 MET A O 1
ATOM 2655 N N . ASN A 1 329 ? 29.111 4.929 -12.762 1.00 68.94 329 ASN A N 1
ATOM 2656 C CA . ASN A 1 329 ? 30.143 4.482 -11.818 1.00 68.94 329 ASN A CA 1
ATOM 2657 C C . ASN A 1 329 ? 31.575 4.723 -12.338 1.00 68.94 329 ASN A C 1
ATOM 2659 O O . ASN A 1 329 ? 32.515 4.813 -11.557 1.00 68.94 329 ASN A O 1
ATOM 2663 N N . ASN A 1 330 ? 31.732 4.861 -13.657 1.00 72.25 330 ASN A N 1
ATOM 2664 C CA . ASN A 1 330 ? 33.027 5.024 -14.316 1.00 72.25 330 ASN A CA 1
ATOM 2665 C C . ASN A 1 330 ? 33.402 6.496 -14.574 1.00 72.25 330 ASN A C 1
ATOM 2667 O O . ASN A 1 330 ? 34.480 6.762 -15.101 1.00 72.25 330 ASN A O 1
ATOM 2671 N N . GLN A 1 331 ? 32.526 7.454 -14.249 1.00 72.44 331 GLN A N 1
ATOM 2672 C CA . GLN A 1 331 ? 32.730 8.882 -14.519 1.00 72.44 331 GLN A CA 1
ATOM 2673 C C . GLN A 1 331 ? 32.954 9.656 -13.208 1.00 72.44 331 GLN A C 1
ATOM 2675 O O . GLN A 1 331 ? 32.248 9.404 -12.229 1.00 72.44 331 GLN A O 1
ATOM 2680 N N . PRO A 1 332 ? 33.886 10.628 -13.153 1.00 76.88 332 PRO A N 1
ATOM 2681 C CA . PRO A 1 332 ? 34.064 11.459 -11.966 1.00 76.88 332 PRO A CA 1
ATOM 2682 C C . PRO A 1 332 ? 32.788 12.262 -11.674 1.00 76.88 332 PRO A C 1
ATOM 2684 O O . PRO A 1 332 ? 32.120 12.761 -12.587 1.00 76.88 332 PRO A O 1
ATOM 2687 N N . PHE A 1 333 ? 32.444 12.392 -10.390 1.00 76.56 333 PHE A N 1
ATOM 2688 C CA . PHE A 1 333 ? 31.227 13.078 -9.958 1.00 76.56 333 PHE A CA 1
ATOM 2689 C C . PHE A 1 333 ? 31.289 14.568 -10.328 1.00 76.56 333 PHE A C 1
ATOM 2691 O O . PHE A 1 333 ? 31.987 15.359 -9.698 1.00 76.56 333 PHE A O 1
ATOM 2698 N N . SER A 1 334 ? 30.552 14.944 -11.373 1.00 86.56 334 SER A N 1
ATOM 2699 C CA . SER A 1 334 ? 30.408 16.320 -11.848 1.00 86.56 334 SER A CA 1
ATOM 2700 C C . SER A 1 334 ? 28.941 16.738 -11.792 1.00 86.56 334 SER A C 1
ATOM 2702 O O . SER A 1 334 ? 28.044 15.937 -12.068 1.00 86.56 334 SER A O 1
ATOM 2704 N N . THR A 1 335 ? 28.685 18.013 -11.493 1.00 86.38 335 THR A N 1
ATOM 2705 C CA . THR A 1 335 ? 27.333 18.599 -11.502 1.00 86.38 335 THR A CA 1
ATOM 2706 C C . THR A 1 335 ? 26.644 18.413 -12.854 1.00 86.38 335 THR A C 1
ATOM 2708 O O . THR A 1 335 ? 25.452 18.117 -12.904 1.00 86.38 335 THR A O 1
ATOM 2711 N N . ARG A 1 336 ? 27.404 18.489 -13.956 1.00 86.31 336 ARG A N 1
ATOM 2712 C CA . ARG A 1 336 ? 26.907 18.214 -15.311 1.00 86.31 336 ARG A CA 1
ATOM 2713 C C . ARG A 1 336 ? 26.393 16.779 -15.445 1.00 86.31 336 ARG A C 1
ATOM 2715 O O . ARG A 1 336 ? 25.296 16.572 -15.959 1.00 86.31 336 ARG A O 1
ATOM 2722 N N . THR A 1 337 ? 27.164 15.803 -14.971 1.00 83.38 337 THR A N 1
ATOM 2723 C CA . THR A 1 337 ? 26.798 14.379 -15.011 1.00 83.38 337 THR A CA 1
ATOM 2724 C C . THR A 1 337 ? 25.553 14.111 -14.168 1.00 83.38 337 THR A C 1
ATOM 2726 O O . THR A 1 337 ? 24.663 13.394 -14.618 1.00 83.38 337 THR A O 1
ATOM 2729 N N . LEU A 1 338 ? 25.435 14.739 -12.992 1.00 85.50 338 LEU A N 1
ATOM 2730 C CA . LEU A 1 338 ? 24.252 14.626 -12.133 1.00 85.50 338 LEU A CA 1
ATOM 2731 C C . LEU A 1 338 ? 22.981 15.128 -12.837 1.00 85.50 338 LEU A C 1
ATOM 2733 O O . LEU A 1 338 ? 21.971 14.427 -12.855 1.00 85.50 338 LEU A O 1
ATOM 2737 N N . VAL A 1 339 ? 23.039 16.315 -13.447 1.00 89.00 339 VAL A N 1
ATOM 2738 C CA . VAL A 1 339 ? 21.890 16.913 -14.145 1.00 89.00 339 VAL A CA 1
ATOM 2739 C C . VAL A 1 339 ? 21.466 16.062 -15.345 1.00 89.00 339 VAL A C 1
ATOM 2741 O O . VAL A 1 339 ? 20.283 15.759 -15.485 1.00 89.00 339 VAL A O 1
ATOM 2744 N N . LEU A 1 340 ? 22.414 15.616 -16.178 1.00 86.00 340 LEU A N 1
ATOM 2745 C CA . LEU A 1 340 ? 22.115 14.737 -17.318 1.00 86.00 340 LEU A CA 1
ATOM 2746 C C . LEU A 1 340 ? 21.483 13.413 -16.869 1.00 86.00 340 LEU A C 1
ATOM 2748 O O . LEU A 1 340 ? 20.508 12.956 -17.464 1.00 86.00 340 LEU A O 1
ATOM 2752 N N . SER A 1 341 ? 21.984 12.841 -15.775 1.00 84.75 341 SER A N 1
ATOM 2753 C CA . SER A 1 341 ? 21.445 11.602 -15.209 1.00 84.75 341 SER A CA 1
ATOM 2754 C C . SER A 1 341 ? 20.015 11.780 -14.698 1.00 84.75 341 SER A C 1
ATOM 2756 O O . SER A 1 341 ? 19.181 10.902 -14.905 1.00 84.75 341 SER A O 1
ATOM 2758 N N . LEU A 1 342 ? 19.693 12.930 -14.093 1.00 88.12 342 LEU A N 1
ATOM 2759 C CA . LEU A 1 342 ? 18.332 13.242 -13.650 1.00 88.12 342 LEU A CA 1
ATOM 2760 C C . LEU A 1 342 ? 17.354 13.317 -14.832 1.00 88.12 342 LEU A C 1
ATOM 2762 O O . LEU A 1 342 ? 16.266 12.743 -14.766 1.00 88.12 342 LEU A O 1
ATOM 2766 N N . PHE A 1 343 ? 17.744 13.970 -15.930 1.00 88.56 343 PHE A N 1
ATOM 2767 C CA . PHE A 1 343 ? 16.915 14.033 -17.138 1.00 88.56 343 PHE A CA 1
ATOM 2768 C C . PHE A 1 343 ? 16.704 12.649 -17.761 1.00 88.56 343 PHE A C 1
ATOM 2770 O O . PHE A 1 343 ? 15.570 12.295 -18.082 1.00 88.56 343 PHE A O 1
ATOM 2777 N N . HIS A 1 344 ? 17.757 11.830 -17.855 1.00 87.25 344 HIS A N 1
ATOM 2778 C CA . HIS A 1 344 ? 17.645 10.453 -18.348 1.00 87.25 344 HIS A CA 1
ATOM 2779 C C . HIS A 1 344 ? 16.779 9.569 -17.434 1.00 87.25 344 HIS A C 1
ATOM 2781 O O . HIS A 1 344 ? 16.048 8.714 -17.926 1.00 87.25 344 HIS A O 1
ATOM 2787 N N . ALA A 1 345 ? 16.804 9.798 -16.116 1.00 88.94 345 ALA A N 1
ATOM 2788 C CA . ALA A 1 345 ? 16.002 9.054 -15.145 1.00 88.94 345 ALA A CA 1
ATOM 2789 C C . ALA A 1 345 ? 14.538 9.528 -15.046 1.00 88.94 345 ALA A C 1
ATOM 2791 O O . ALA A 1 345 ? 13.695 8.798 -14.523 1.00 88.94 345 ALA A O 1
ATOM 2792 N N . THR A 1 346 ? 14.211 10.723 -15.552 1.00 91.94 346 THR A N 1
ATOM 2793 C CA . THR A 1 346 ? 12.866 11.312 -15.422 1.00 91.94 346 THR A CA 1
ATOM 2794 C C . THR A 1 346 ? 11.810 10.466 -16.133 1.00 91.94 346 THR A C 1
ATOM 2796 O O . THR A 1 346 ? 10.816 10.087 -15.520 1.00 91.94 346 THR A O 1
ATOM 2799 N N . LEU A 1 347 ? 12.044 10.103 -17.399 1.00 90.50 347 LEU A N 1
ATOM 2800 C CA . LEU A 1 347 ? 11.113 9.287 -18.185 1.00 90.50 347 LEU A CA 1
ATOM 2801 C C . LEU A 1 347 ? 10.848 7.902 -17.559 1.00 90.50 347 LEU A C 1
ATOM 2803 O O . LEU A 1 347 ? 9.680 7.587 -17.313 1.00 90.50 347 LEU A O 1
ATOM 2807 N N . PRO A 1 348 ? 11.869 7.074 -17.248 1.00 91.88 348 PRO A N 1
ATOM 2808 C CA . PRO A 1 348 ? 11.631 5.791 -16.591 1.00 91.88 348 PRO A CA 1
ATOM 2809 C C . PRO A 1 348 ? 11.024 5.962 -15.194 1.00 91.88 348 PRO A C 1
ATOM 2811 O O . PRO A 1 348 ? 10.164 5.171 -14.814 1.00 91.88 348 PRO A O 1
ATOM 2814 N N . GLY A 1 349 ? 11.381 7.021 -14.459 1.00 92.31 349 GLY A N 1
ATOM 2815 C CA . GLY A 1 349 ? 10.778 7.350 -13.167 1.00 92.31 349 GLY A CA 1
ATOM 2816 C C . GLY A 1 349 ? 9.272 7.616 -13.257 1.00 92.31 349 GLY A C 1
ATOM 2817 O O . GLY A 1 349 ? 8.501 7.041 -12.489 1.00 92.31 349 GLY A O 1
ATOM 2818 N N . THR A 1 350 ? 8.825 8.429 -14.221 1.00 92.88 350 THR A N 1
ATOM 2819 C CA . THR A 1 350 ? 7.394 8.694 -14.447 1.00 92.88 350 THR A CA 1
ATOM 2820 C C . THR A 1 350 ? 6.643 7.434 -14.875 1.00 92.88 350 THR A C 1
ATOM 2822 O O . THR A 1 350 ? 5.545 7.183 -14.376 1.00 92.88 350 THR A O 1
ATOM 2825 N N . LEU A 1 351 ? 7.231 6.606 -15.747 1.00 92.31 351 LEU A N 1
ATOM 2826 C CA . LEU A 1 351 ? 6.623 5.337 -16.157 1.00 92.31 351 LEU A CA 1
ATOM 2827 C C . LEU A 1 351 ? 6.467 4.375 -14.974 1.00 92.31 351 LEU A C 1
ATOM 2829 O O . LEU A 1 351 ? 5.385 3.823 -14.787 1.00 92.31 351 LEU A O 1
ATOM 2833 N N . ILE A 1 352 ? 7.502 4.221 -14.140 1.00 93.38 352 ILE A N 1
ATOM 2834 C CA . ILE A 1 352 ? 7.440 3.394 -12.926 1.00 93.38 352 ILE A CA 1
ATOM 2835 C C . ILE A 1 352 ? 6.388 3.939 -11.955 1.00 93.38 352 ILE A C 1
ATOM 2837 O O . ILE A 1 352 ? 5.625 3.157 -11.398 1.00 93.38 352 ILE A O 1
ATOM 2841 N N . LEU A 1 353 ? 6.294 5.259 -11.768 1.00 94.44 353 LEU A N 1
ATOM 2842 C CA . LEU A 1 353 ? 5.284 5.867 -10.896 1.00 94.44 353 LEU A CA 1
ATOM 2843 C C . LEU A 1 353 ? 3.855 5.516 -11.345 1.00 94.44 353 LEU A C 1
ATOM 2845 O O . LEU A 1 353 ? 3.055 5.048 -10.532 1.00 94.44 353 LEU A O 1
ATOM 2849 N N . LEU A 1 354 ? 3.541 5.716 -12.630 1.00 94.31 354 LEU A N 1
ATOM 2850 C CA . LEU A 1 354 ? 2.225 5.398 -13.200 1.00 94.31 354 LEU A CA 1
ATOM 2851 C C . LEU A 1 354 ? 1.924 3.898 -13.125 1.00 94.31 354 LEU A C 1
ATOM 2853 O O . LEU A 1 354 ? 0.812 3.499 -12.776 1.00 94.31 354 LEU A O 1
ATOM 2857 N N . LEU A 1 355 ? 2.930 3.071 -13.402 1.00 94.94 355 LEU A N 1
ATOM 2858 C CA . LEU A 1 355 ? 2.822 1.621 -13.360 1.00 94.94 355 LEU A CA 1
ATOM 2859 C C . LEU A 1 355 ? 2.578 1.109 -11.937 1.00 94.94 355 LEU A C 1
ATOM 2861 O O . LEU A 1 355 ? 1.682 0.297 -11.731 1.00 94.94 355 LEU A O 1
ATOM 2865 N N . CYS A 1 356 ? 3.316 1.612 -10.945 1.00 94.44 356 CYS A N 1
ATOM 2866 C CA . CYS A 1 356 ? 3.127 1.279 -9.534 1.00 94.44 356 CYS A CA 1
ATOM 2867 C C . CYS A 1 356 ? 1.754 1.732 -9.028 1.00 94.44 356 CYS A C 1
ATOM 2869 O O . CYS A 1 356 ? 1.089 0.984 -8.310 1.00 94.44 356 CYS A O 1
ATOM 2871 N N . PHE A 1 357 ? 1.299 2.924 -9.429 1.00 95.75 357 PHE A N 1
ATOM 2872 C CA . PHE A 1 357 ? -0.052 3.395 -9.130 1.00 95.75 357 PHE A CA 1
ATOM 2873 C C . PHE A 1 357 ? -1.110 2.427 -9.679 1.00 95.75 357 PHE A C 1
ATOM 2875 O O . PHE A 1 357 ? -1.966 1.951 -8.932 1.00 95.75 357 PHE A O 1
ATOM 2882 N N . PHE A 1 358 ? -1.023 2.082 -10.964 1.00 95.50 358 PHE A N 1
ATOM 2883 C CA . PHE A 1 358 ? -1.980 1.190 -11.611 1.00 95.50 358 PHE A CA 1
ATOM 2884 C C . PHE A 1 358 ? -1.922 -0.244 -11.056 1.00 95.50 358 PHE A C 1
ATOM 2886 O O . PHE A 1 358 ? -2.958 -0.849 -10.781 1.00 95.50 358 PHE A O 1
ATOM 2893 N N . ALA A 1 359 ? -0.729 -0.790 -10.832 1.00 96.31 359 ALA A N 1
ATOM 2894 C CA . ALA A 1 359 ? -0.552 -2.146 -10.323 1.00 96.31 359 ALA A CA 1
ATOM 2895 C C . ALA A 1 359 ? -1.049 -2.281 -8.878 1.00 96.31 359 ALA A C 1
ATOM 2897 O O . ALA A 1 359 ? -1.803 -3.203 -8.569 1.00 96.31 359 ALA A O 1
ATOM 2898 N N . PHE A 1 360 ? -0.663 -1.355 -7.994 1.00 95.19 360 PHE A N 1
ATOM 2899 C CA . PHE A 1 360 ? -0.986 -1.446 -6.572 1.00 95.19 360 PHE A CA 1
ATOM 2900 C C . PHE A 1 360 ? -2.358 -0.846 -6.240 1.00 95.19 360 PHE A C 1
ATOM 2902 O O . PHE A 1 360 ? -3.248 -1.554 -5.772 1.00 95.19 360 PHE A O 1
ATOM 2909 N N . LEU A 1 361 ? -2.567 0.453 -6.485 1.00 95.38 361 LEU A N 1
ATOM 2910 C CA . LEU A 1 361 ? -3.789 1.130 -6.036 1.00 95.38 361 LEU A CA 1
ATOM 2911 C C . LEU A 1 361 ? -5.019 0.695 -6.830 1.00 95.38 361 LEU A C 1
ATOM 2913 O O . LEU A 1 361 ? -6.109 0.615 -6.265 1.00 95.38 361 LEU A O 1
ATOM 2917 N N . HIS A 1 362 ? -4.856 0.426 -8.125 1.00 95.50 362 HIS A N 1
ATOM 2918 C CA . HIS A 1 362 ? -5.957 -0.041 -8.952 1.00 95.50 362 HIS A CA 1
ATOM 2919 C C . HIS A 1 362 ? -6.057 -1.567 -8.944 1.00 95.50 362 HIS A C 1
ATOM 2921 O O . HIS A 1 362 ? -7.007 -2.088 -8.368 1.00 95.50 362 HIS A O 1
ATOM 2927 N N . CYS A 1 363 ? -5.113 -2.302 -9.532 1.00 96.56 363 CYS A N 1
ATOM 2928 C CA . CYS A 1 363 ? -5.294 -3.739 -9.754 1.00 96.56 363 CYS A CA 1
ATOM 2929 C C . CYS A 1 363 ? -5.265 -4.557 -8.454 1.00 96.56 363 CYS A C 1
ATOM 2931 O O . CYS A 1 363 ? -6.189 -5.332 -8.212 1.00 96.56 363 CYS A O 1
ATOM 2933 N N . TRP A 1 364 ? -4.254 -4.370 -7.599 1.00 96.50 364 TRP A N 1
ATOM 2934 C CA . TRP A 1 364 ? -4.098 -5.142 -6.361 1.00 96.50 364 TRP A CA 1
ATOM 2935 C C . TRP A 1 364 ? -5.232 -4.875 -5.371 1.00 96.50 364 TRP A C 1
ATOM 2937 O O . TRP A 1 364 ? -5.906 -5.814 -4.945 1.00 96.50 364 TRP A O 1
ATOM 2947 N N . LEU A 1 365 ? -5.515 -3.607 -5.048 1.00 96.12 365 LEU A N 1
ATOM 2948 C CA . LEU A 1 365 ? -6.603 -3.293 -4.117 1.00 96.12 365 LEU A CA 1
ATOM 2949 C C . LEU A 1 365 ? -7.972 -3.725 -4.656 1.00 96.12 365 LEU A C 1
ATOM 2951 O O . LEU A 1 365 ? -8.771 -4.238 -3.876 1.00 96.12 365 LEU A O 1
ATOM 2955 N N . ASN A 1 366 ? -8.242 -3.607 -5.964 1.00 96.38 366 ASN A N 1
ATOM 2956 C CA . ASN A 1 366 ? -9.497 -4.108 -6.537 1.00 96.38 366 ASN A CA 1
ATOM 2957 C C . ASN A 1 366 ? -9.593 -5.633 -6.557 1.00 96.38 366 ASN A C 1
ATOM 2959 O O . ASN A 1 366 ? -10.684 -6.157 -6.336 1.00 96.38 366 ASN A O 1
ATOM 2963 N N . ALA A 1 367 ? -8.492 -6.347 -6.804 1.00 96.44 367 ALA A N 1
ATOM 2964 C CA . ALA A 1 367 ? -8.478 -7.805 -6.734 1.00 96.44 367 ALA A CA 1
ATOM 2965 C C . ALA A 1 367 ? -8.833 -8.272 -5.315 1.00 96.44 367 ALA A C 1
ATOM 2967 O O . ALA A 1 367 ? -9.744 -9.081 -5.142 1.00 96.44 367 ALA A O 1
ATOM 2968 N N . PHE A 1 368 ? -8.196 -7.694 -4.290 1.00 95.81 368 PHE A N 1
ATOM 2969 C CA . PHE A 1 368 ? -8.528 -7.978 -2.891 1.00 95.81 368 PHE A CA 1
ATOM 2970 C C . PHE A 1 368 ? -9.942 -7.524 -2.515 1.00 95.81 368 PHE A C 1
ATOM 2972 O O . PHE A 1 368 ? -10.637 -8.244 -1.800 1.00 95.81 368 PHE A O 1
ATOM 2979 N N . ALA A 1 369 ? -10.401 -6.373 -3.014 1.00 95.69 369 ALA A N 1
ATOM 2980 C CA . ALA A 1 369 ? -11.761 -5.898 -2.774 1.00 95.69 369 ALA A CA 1
ATOM 2981 C C . ALA A 1 369 ? -12.803 -6.875 -3.326 1.00 95.69 369 ALA A C 1
ATOM 2983 O O . ALA A 1 369 ? -13.749 -7.223 -2.628 1.00 95.69 369 ALA A O 1
ATOM 2984 N N . GLU A 1 370 ? -12.621 -7.354 -4.556 1.00 96.31 370 GLU A N 1
ATOM 2985 C CA . GLU A 1 370 ? -13.528 -8.317 -5.177 1.00 96.31 370 GLU A CA 1
ATOM 2986 C C . GLU A 1 370 ? -13.491 -9.670 -4.453 1.00 96.31 370 GLU A C 1
ATOM 2988 O O . GLU A 1 370 ? -14.553 -10.186 -4.107 1.00 96.31 370 GLU A O 1
ATOM 2993 N N . MET A 1 371 ? -12.299 -10.206 -4.153 1.00 95.81 371 MET A N 1
ATOM 2994 C CA . MET A 1 371 ? -12.142 -11.479 -3.428 1.00 95.81 371 MET A CA 1
ATOM 2995 C C . MET A 1 371 ? -12.805 -11.449 -2.045 1.00 95.81 371 MET A C 1
ATOM 2997 O O . MET A 1 371 ? -13.416 -12.429 -1.629 1.00 95.81 371 MET A O 1
ATOM 3001 N N . LEU A 1 372 ? -12.727 -10.315 -1.344 1.00 94.31 372 LEU A N 1
ATOM 3002 C CA . LEU A 1 372 ? -13.346 -10.129 -0.028 1.00 94.31 372 LEU A CA 1
ATOM 3003 C C . LEU A 1 372 ? -14.800 -9.645 -0.110 1.00 94.31 372 LEU A C 1
ATOM 3005 O O . LEU A 1 372 ? -15.440 -9.456 0.918 1.00 94.31 372 LEU A O 1
ATOM 3009 N N . ARG A 1 373 ? -15.349 -9.442 -1.314 1.00 94.50 373 ARG A N 1
ATOM 3010 C CA . ARG A 1 373 ? -16.657 -8.809 -1.554 1.00 94.50 373 ARG A CA 1
ATOM 3011 C C . ARG A 1 373 ? -16.793 -7.410 -0.948 1.00 94.50 373 ARG A C 1
ATOM 3013 O O . ARG A 1 373 ? -17.902 -6.995 -0.640 1.00 94.50 373 ARG A O 1
ATOM 3020 N N . PHE A 1 374 ? -15.712 -6.665 -0.785 1.00 95.25 374 PHE A N 1
ATOM 3021 C CA . PHE A 1 374 ? -15.752 -5.280 -0.332 1.00 95.25 374 PHE A CA 1
ATOM 3022 C C . PHE A 1 374 ? -16.288 -4.356 -1.441 1.00 95.25 374 PHE A C 1
ATOM 3024 O O . PHE A 1 374 ? -15.825 -4.399 -2.585 1.00 95.25 374 PHE A O 1
ATOM 3031 N N . ALA A 1 375 ? -17.302 -3.547 -1.123 1.00 91.62 375 ALA A N 1
ATOM 3032 C CA . ALA A 1 375 ? -18.035 -2.760 -2.118 1.00 91.62 375 ALA A CA 1
ATOM 3033 C C . ALA A 1 375 ? -17.534 -1.315 -2.294 1.00 91.62 375 ALA A C 1
ATOM 3035 O O . ALA A 1 375 ? -17.770 -0.723 -3.343 1.00 91.62 375 ALA A O 1
ATOM 3036 N N . ASP A 1 376 ? -16.833 -0.735 -1.313 1.00 92.81 376 ASP A N 1
ATOM 3037 C CA . ASP A 1 376 ? -16.291 0.626 -1.436 1.00 92.81 376 ASP A CA 1
ATOM 3038 C C . ASP A 1 376 ? -14.928 0.609 -2.144 1.00 92.81 376 ASP A C 1
ATOM 3040 O O . ASP A 1 376 ? -13.897 0.354 -1.526 1.00 92.81 376 ASP A O 1
ATOM 3044 N N . ARG A 1 377 ? -14.901 0.894 -3.450 1.00 92.94 377 ARG A N 1
ATOM 3045 C CA . ARG A 1 377 ? -13.672 0.806 -4.262 1.00 92.94 377 ARG A CA 1
ATOM 3046 C C . ARG A 1 377 ? -13.043 2.155 -4.602 1.00 92.94 377 ARG A C 1
ATOM 3048 O O . ARG A 1 377 ? -12.290 2.260 -5.572 1.00 92.94 377 ARG A O 1
ATOM 3055 N N . MET A 1 378 ? -13.312 3.203 -3.823 1.00 92.50 378 MET A N 1
ATOM 3056 C CA . MET A 1 378 ? -12.630 4.493 -3.998 1.00 92.50 378 MET A CA 1
ATOM 3057 C C . MET A 1 378 ? -11.311 4.514 -3.222 1.00 92.50 378 MET A C 1
ATOM 3059 O O . MET A 1 378 ? -11.203 5.087 -2.136 1.00 92.50 378 MET A O 1
ATOM 3063 N N . PHE A 1 379 ? -10.289 3.886 -3.797 1.00 94.25 379 PHE A N 1
ATOM 3064 C CA . PHE A 1 379 ? -8.931 3.899 -3.242 1.00 94.25 379 PHE A CA 1
ATOM 3065 C C . PHE A 1 379 ? -8.137 5.154 -3.633 1.00 94.25 379 PHE A C 1
ATOM 3067 O O . PHE A 1 379 ? -7.177 5.524 -2.958 1.00 94.25 379 PHE A O 1
ATOM 3074 N N . TYR A 1 380 ? -8.561 5.822 -4.702 1.00 95.19 380 TYR A N 1
ATOM 3075 C CA . TYR A 1 380 ? -7.989 7.045 -5.256 1.00 95.19 380 TYR A CA 1
ATOM 3076 C C . TYR A 1 380 ? -9.083 7.825 -5.999 1.00 95.19 380 TYR A C 1
ATOM 3078 O O . TYR A 1 380 ? -10.162 7.295 -6.281 1.00 95.19 380 TYR A O 1
ATOM 3086 N N . LYS A 1 381 ? -8.800 9.090 -6.299 1.00 93.12 381 LYS A N 1
ATOM 3087 C CA . LYS A 1 381 ? -9.627 9.979 -7.128 1.00 93.12 381 LYS A CA 1
ATOM 3088 C C . LYS A 1 381 ? -8.820 10.451 -8.342 1.00 93.12 381 LYS A C 1
ATOM 3090 O O . LYS A 1 381 ? -7.738 9.929 -8.604 1.00 93.12 381 LYS A O 1
ATOM 3095 N N . ASP A 1 382 ? -9.339 11.425 -9.074 1.00 92.56 382 ASP A N 1
ATOM 3096 C CA . ASP A 1 382 ? -8.735 12.075 -10.238 1.00 92.56 382 ASP A CA 1
ATOM 3097 C C . ASP A 1 382 ? -7.546 12.975 -9.858 1.00 92.56 382 ASP A C 1
ATOM 3099 O O . ASP A 1 382 ? -7.513 14.179 -10.103 1.00 92.56 382 ASP A O 1
ATOM 3103 N N . TRP A 1 383 ? -6.5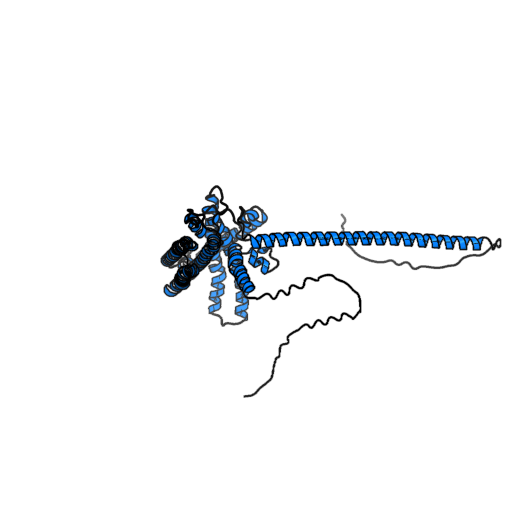22 12.377 -9.246 1.00 93.69 383 TRP A N 1
ATOM 3104 C CA . TRP A 1 383 ? -5.337 13.089 -8.770 1.00 93.69 383 TRP A CA 1
ATOM 3105 C C . TRP A 1 383 ? -4.585 13.812 -9.893 1.00 93.69 383 TRP A C 1
ATOM 3107 O O . TRP A 1 383 ? -3.971 14.846 -9.633 1.00 93.69 383 TRP A O 1
ATOM 3117 N N . TRP A 1 384 ? -4.679 13.321 -11.133 1.00 92.12 384 TRP A N 1
ATOM 3118 C CA . TRP A 1 384 ? -4.074 13.926 -12.323 1.00 92.12 384 TRP A CA 1
ATOM 3119 C C . TRP A 1 384 ? -4.718 15.264 -12.723 1.00 92.12 384 TRP A C 1
ATOM 3121 O O . TRP A 1 384 ? -4.064 16.065 -13.380 1.00 92.12 384 TRP A O 1
ATOM 3131 N N . ASN A 1 385 ? -5.949 15.547 -12.278 1.00 92.50 385 ASN A N 1
ATOM 3132 C CA . ASN A 1 385 ? -6.630 16.833 -12.479 1.00 92.50 385 ASN A CA 1
ATOM 3133 C C . ASN A 1 385 ? -6.384 17.828 -11.326 1.00 92.50 385 ASN A C 1
ATOM 3135 O O . ASN A 1 385 ? -7.011 18.886 -11.257 1.00 92.50 385 ASN A O 1
ATOM 3139 N N . SER A 1 386 ? -5.509 17.496 -10.371 1.00 90.69 386 SER A N 1
ATOM 3140 C CA . SER A 1 386 ? -5.281 18.341 -9.196 1.00 90.69 386 SER A CA 1
ATOM 3141 C C . SER A 1 386 ? -4.543 19.631 -9.549 1.00 90.69 386 SER A C 1
ATOM 3143 O O . SER A 1 386 ? -3.395 19.603 -9.976 1.00 90.69 386 SER A O 1
ATOM 3145 N N . THR A 1 387 ? -5.164 20.773 -9.252 1.00 92.56 387 THR A N 1
ATOM 3146 C CA . THR A 1 387 ? -4.579 22.115 -9.442 1.00 92.56 387 THR A CA 1
ATOM 3147 C C . THR A 1 387 ? -3.682 22.570 -8.286 1.00 92.56 387 THR A C 1
ATOM 3149 O O . THR A 1 387 ? -2.974 23.565 -8.401 1.00 92.56 387 THR A O 1
ATOM 3152 N N . SER A 1 388 ? -3.704 21.862 -7.152 1.00 94.38 388 SER A N 1
ATOM 3153 C CA . SER A 1 388 ? -2.901 22.184 -5.968 1.00 94.38 388 SER A CA 1
ATOM 3154 C C . SER A 1 388 ? -2.307 20.933 -5.325 1.00 94.38 388 SER A C 1
ATOM 3156 O O . SER A 1 388 ? -2.936 19.871 -5.304 1.00 94.38 388 SER A O 1
ATOM 3158 N N . PHE A 1 389 ? -1.129 21.075 -4.707 1.00 91.38 389 PHE A N 1
ATOM 3159 C CA . PHE A 1 389 ? -0.484 19.987 -3.961 1.00 91.38 389 PHE A CA 1
ATOM 3160 C C . PHE A 1 389 ? -1.369 19.444 -2.836 1.00 91.38 389 PHE A C 1
ATOM 3162 O O . PHE A 1 389 ? -1.426 18.239 -2.606 1.00 91.38 389 PHE A O 1
ATOM 3169 N N . ALA A 1 390 ? -2.117 20.320 -2.161 1.00 90.81 390 ALA A N 1
ATOM 3170 C CA . ALA A 1 390 ? -3.040 19.905 -1.114 1.00 90.81 390 ALA A CA 1
ATOM 3171 C C . ALA A 1 390 ? -4.145 18.986 -1.659 1.00 90.81 390 ALA A C 1
ATOM 3173 O O . ALA A 1 390 ? -4.524 18.035 -0.984 1.00 90.81 390 ALA A O 1
ATOM 3174 N N . ASN A 1 391 ? -4.665 19.241 -2.865 1.00 91.50 391 ASN A N 1
ATOM 3175 C CA . ASN A 1 391 ? -5.644 18.347 -3.485 1.00 91.50 391 ASN A CA 1
ATOM 3176 C C . ASN A 1 391 ? -5.008 17.033 -3.954 1.00 91.50 391 ASN A C 1
ATOM 3178 O O . ASN A 1 391 ? -5.589 15.970 -3.742 1.00 91.50 391 ASN A O 1
ATOM 3182 N N . TYR A 1 392 ? -3.792 17.089 -4.502 1.00 92.06 392 TYR A N 1
ATOM 3183 C CA . TYR A 1 392 ? -3.045 15.905 -4.933 1.00 92.06 392 TYR A CA 1
ATOM 3184 C C . TYR A 1 392 ? -2.867 14.886 -3.793 1.00 92.06 392 TYR A C 1
ATOM 3186 O O . TYR A 1 392 ? -3.244 13.722 -3.933 1.00 92.06 392 TYR A O 1
ATOM 3194 N N . TYR A 1 393 ? -2.411 15.322 -2.611 1.00 90.69 393 TYR A N 1
ATOM 3195 C CA . TYR A 1 393 ? -2.229 14.420 -1.461 1.00 90.69 393 TYR A CA 1
ATOM 3196 C C . TYR A 1 393 ? -3.535 13.805 -0.937 1.00 90.69 393 TYR A C 1
ATOM 3198 O O . TYR A 1 393 ? -3.518 12.707 -0.386 1.00 90.69 393 TYR A O 1
ATOM 3206 N N . ARG A 1 394 ? -4.675 14.482 -1.120 1.00 90.31 394 ARG A N 1
ATOM 3207 C CA . ARG A 1 394 ? -5.999 13.972 -0.717 1.00 90.31 394 ARG A CA 1
ATOM 3208 C C . ARG A 1 394 ? -6.582 12.962 -1.699 1.00 90.31 394 ARG A C 1
ATOM 3210 O O . ARG A 1 394 ? -7.489 12.217 -1.336 1.00 90.31 394 ARG A O 1
ATOM 3217 N N . THR A 1 395 ? -6.120 12.977 -2.945 1.00 93.06 395 THR A N 1
ATOM 3218 C CA . THR A 1 395 ? -6.741 12.248 -4.060 1.00 93.06 395 THR A CA 1
ATOM 3219 C C . THR A 1 395 ? -5.889 11.084 -4.559 1.00 93.06 395 THR A C 1
ATOM 3221 O O . THR A 1 395 ? -6.458 10.105 -5.036 1.00 93.06 395 THR A O 1
ATOM 3224 N N . TRP A 1 396 ? -4.560 11.140 -4.404 1.00 93.62 396 TRP A N 1
ATOM 3225 C CA . TRP A 1 396 ? -3.635 10.105 -4.882 1.00 93.62 396 TRP A CA 1
ATOM 3226 C C . TRP A 1 396 ? -3.854 8.739 -4.219 1.00 93.62 396 TRP A C 1
ATOM 3228 O O . TRP A 1 396 ? -4.114 7.755 -4.901 1.00 93.62 396 TRP A O 1
ATOM 3238 N N . ASN A 1 397 ? -3.761 8.673 -2.886 1.00 95.50 397 ASN A N 1
ATOM 3239 C CA . ASN A 1 397 ? -3.978 7.457 -2.098 1.00 95.50 397 ASN A CA 1
ATOM 3240 C C . ASN A 1 397 ? -4.942 7.773 -0.955 1.00 95.50 397 ASN A C 1
ATOM 3242 O O . ASN A 1 397 ? -4.531 8.124 0.153 1.00 95.50 397 ASN A O 1
ATOM 3246 N N . VAL A 1 398 ? -6.235 7.648 -1.246 1.00 93.88 398 VAL A N 1
ATOM 3247 C CA . VAL A 1 398 ? -7.319 7.967 -0.309 1.00 93.88 398 VAL A CA 1
ATOM 3248 C C . VAL A 1 398 ? -7.264 7.053 0.915 1.00 93.88 398 VAL A C 1
ATOM 3250 O O . VAL A 1 398 ? -7.554 7.496 2.019 1.00 93.88 398 VAL A O 1
ATOM 3253 N N . VAL A 1 399 ? -6.831 5.797 0.763 1.00 94.06 399 VAL A N 1
ATOM 3254 C CA . VAL A 1 399 ? -6.759 4.832 1.872 1.00 94.06 399 VAL A CA 1
ATOM 3255 C C . VAL A 1 399 ? -5.793 5.296 2.966 1.00 94.06 399 VAL A C 1
ATOM 3257 O O . VAL A 1 399 ? -6.154 5.302 4.144 1.00 94.06 399 VAL A O 1
ATOM 3260 N N . VAL A 1 400 ? -4.581 5.707 2.584 1.00 95.12 400 VAL A N 1
ATOM 3261 C CA . VAL A 1 400 ? -3.568 6.206 3.531 1.00 95.12 400 VAL A CA 1
ATOM 3262 C C . VAL A 1 400 ? -3.898 7.622 3.988 1.00 95.12 400 VAL A C 1
ATOM 3264 O O . VAL A 1 400 ? -3.775 7.920 5.176 1.00 95.12 400 VAL A O 1
ATOM 3267 N N . HIS A 1 401 ? -4.362 8.481 3.074 1.00 93.56 401 HIS A N 1
ATOM 3268 C CA . HIS A 1 401 ? -4.796 9.831 3.416 1.00 93.56 401 HIS A CA 1
ATOM 3269 C C . HIS A 1 401 ? -5.872 9.810 4.507 1.00 93.56 401 HIS A C 1
ATOM 3271 O O . HIS A 1 401 ? -5.752 10.526 5.497 1.00 93.56 401 HIS A O 1
ATOM 3277 N N . ASP A 1 402 ? -6.899 8.971 4.360 1.00 92.00 402 ASP A N 1
ATOM 3278 C CA . ASP A 1 402 ? -7.999 8.918 5.315 1.00 92.00 402 ASP A CA 1
ATOM 3279 C C . ASP A 1 402 ? -7.529 8.423 6.684 1.00 92.00 402 ASP A C 1
ATOM 3281 O O . ASP A 1 402 ? -7.968 8.969 7.693 1.00 92.00 402 ASP A O 1
ATOM 3285 N N . TRP A 1 403 ? -6.604 7.459 6.735 1.00 95.06 403 TRP A N 1
ATOM 3286 C CA . TRP A 1 403 ? -5.996 7.013 7.991 1.00 95.06 403 TRP A CA 1
ATOM 3287 C C . TRP A 1 403 ? -5.221 8.148 8.673 1.00 95.06 403 TRP A C 1
ATOM 3289 O O . TRP A 1 403 ? -5.476 8.460 9.835 1.00 95.06 403 TRP A O 1
ATOM 3299 N N . LEU A 1 404 ? -4.328 8.824 7.939 1.00 94.62 404 LEU A N 1
ATOM 3300 C CA . LEU A 1 404 ? -3.545 9.948 8.465 1.00 94.62 404 LEU A CA 1
ATOM 3301 C C . LEU A 1 404 ? -4.450 11.089 8.936 1.00 94.62 404 LEU A C 1
ATOM 3303 O O . LEU A 1 404 ? -4.230 11.672 9.995 1.00 94.62 404 LEU A O 1
ATOM 3307 N N . TYR A 1 405 ? -5.495 11.392 8.175 1.00 91.19 405 TYR A N 1
ATOM 3308 C CA . TYR A 1 405 ? -6.430 12.450 8.511 1.00 91.19 405 TYR A CA 1
ATOM 3309 C C . TYR A 1 405 ? -7.239 12.131 9.777 1.00 91.19 405 TYR A C 1
ATOM 3311 O O . TYR A 1 405 ? -7.318 12.963 10.681 1.00 91.19 405 TYR A O 1
ATOM 3319 N N . HIS A 1 406 ? -7.820 10.929 9.870 1.00 88.81 406 HIS A N 1
ATOM 3320 C CA . HIS A 1 406 ? -8.697 10.559 10.985 1.00 88.81 406 HIS A CA 1
ATOM 3321 C C . HIS A 1 406 ? -7.940 10.293 12.283 1.00 88.81 406 HIS A C 1
ATOM 3323 O O . HIS A 1 406 ? -8.427 10.657 13.349 1.00 88.81 406 HIS A O 1
ATOM 3329 N N . TYR A 1 407 ? -6.767 9.671 12.195 1.00 91.56 407 TYR A N 1
ATOM 3330 C CA . TYR A 1 407 ? -6.060 9.166 13.367 1.00 91.56 407 TYR A CA 1
ATOM 3331 C C . TYR A 1 407 ? -4.861 10.003 13.776 1.00 91.56 407 TYR A C 1
ATOM 3333 O O . TYR A 1 407 ? -4.566 10.081 14.959 1.00 91.56 407 TYR A O 1
ATOM 3341 N N . VAL A 1 408 ? -4.169 10.644 12.835 1.00 92.19 408 VAL A N 1
ATOM 3342 C CA . VAL A 1 408 ? -3.008 11.478 13.172 1.00 92.19 408 VAL A CA 1
ATOM 3343 C C . VAL A 1 408 ? -3.439 12.929 13.293 1.00 92.19 408 VAL A C 1
ATOM 3345 O O . VAL A 1 408 ? -3.315 13.526 14.357 1.00 92.19 408 VAL A O 1
ATOM 3348 N N . TYR A 1 409 ? -3.995 13.497 12.222 1.00 90.44 409 TYR A N 1
ATOM 3349 C CA . TYR A 1 409 ? -4.312 14.921 12.165 1.00 90.44 409 TYR A CA 1
ATOM 3350 C C . TYR A 1 409 ? -5.400 15.320 13.169 1.00 90.44 409 TYR A C 1
ATOM 3352 O O . TYR A 1 409 ? -5.188 16.231 13.968 1.00 90.44 409 TYR A O 1
ATOM 3360 N N . ARG A 1 410 ? -6.551 14.631 13.175 1.00 87.12 410 ARG A N 1
ATOM 3361 C CA . ARG A 1 410 ? -7.653 14.951 14.101 1.00 87.12 410 ARG A CA 1
ATOM 3362 C C . ARG A 1 410 ? -7.279 14.747 15.564 1.00 87.12 410 ARG A C 1
ATOM 3364 O O . ARG A 1 410 ? -7.626 15.586 16.390 1.00 87.12 410 ARG A O 1
ATOM 3371 N N . ASP A 1 411 ? -6.570 13.671 15.884 1.00 88.31 411 ASP A N 1
ATOM 3372 C CA . ASP A 1 411 ? -6.182 13.377 17.266 1.00 88.31 411 ASP A CA 1
ATOM 3373 C C . ASP A 1 411 ? -5.158 14.372 17.775 1.00 88.31 411 ASP A C 1
ATOM 3375 O O . ASP A 1 411 ? -5.295 14.885 18.883 1.00 88.31 411 ASP A O 1
ATOM 3379 N N . PHE A 1 412 ? -4.165 14.692 16.947 1.00 90.19 412 PHE A N 1
ATOM 3380 C CA . PHE A 1 412 ? -3.173 15.699 17.277 1.00 90.19 412 PHE A CA 1
ATOM 3381 C C . PHE A 1 412 ? -3.826 17.064 17.515 1.00 90.19 412 PHE A C 1
ATOM 3383 O O . PHE A 1 412 ? -3.537 17.718 18.517 1.00 90.19 412 PHE A O 1
ATOM 3390 N N . LEU A 1 413 ? -4.762 17.470 16.648 1.00 88.88 413 LEU A N 1
ATOM 3391 C CA . LEU A 1 413 ? -5.533 18.697 16.844 1.00 88.88 413 LEU A CA 1
ATOM 3392 C C . LEU A 1 413 ? -6.361 18.664 18.127 1.00 88.88 413 LEU A C 1
ATOM 3394 O O . LEU A 1 413 ? -6.358 19.639 18.872 1.00 88.88 413 LEU A O 1
ATOM 3398 N N . TRP A 1 414 ? -7.039 17.554 18.412 1.00 85.38 414 TRP A N 1
ATOM 3399 C CA . TRP A 1 414 ? -7.841 17.407 19.624 1.00 85.38 414 TRP A CA 1
ATOM 3400 C C . TRP A 1 414 ? -6.990 17.501 20.898 1.00 85.38 414 TRP A C 1
ATOM 3402 O O . TRP A 1 414 ? -7.383 18.171 21.854 1.00 85.38 414 TRP A O 1
ATOM 3412 N N . VAL A 1 415 ? -5.801 16.885 20.908 1.00 86.81 415 VAL A N 1
ATOM 3413 C CA . VAL A 1 415 ? -4.841 16.997 22.020 1.00 86.81 415 VAL A CA 1
ATOM 3414 C C . VAL A 1 415 ? -4.315 18.431 22.149 1.00 86.81 415 VAL A C 1
ATOM 3416 O O . VAL A 1 415 ? -4.277 18.975 23.251 1.00 86.81 415 VAL A O 1
ATOM 3419 N N . SER A 1 416 ? -3.950 19.071 21.036 1.00 83.88 416 SER A N 1
ATOM 3420 C CA . SER A 1 416 ? -3.416 20.439 21.026 1.00 83.88 416 SER A CA 1
ATOM 3421 C C . SER A 1 416 ? -4.446 21.477 21.491 1.00 83.88 416 SER A C 1
ATOM 3423 O O . SER A 1 416 ? -4.128 22.339 22.312 1.00 83.88 416 SER A O 1
ATOM 3425 N N . GLN A 1 417 ? -5.700 21.357 21.048 1.00 79.44 417 GLN A N 1
ATOM 3426 C CA . GLN A 1 417 ? -6.790 22.245 21.458 1.00 79.44 417 GLN A CA 1
ATOM 3427 C C . GLN A 1 417 ? -7.145 22.083 22.939 1.00 79.44 417 GLN A C 1
ATOM 3429 O O . GLN A 1 417 ? -7.426 23.075 23.601 1.00 79.44 417 GLN A O 1
ATOM 3434 N N . LYS A 1 418 ? -7.074 20.865 23.493 1.00 65.06 418 LYS A N 1
ATOM 3435 C CA . LYS A 1 418 ? -7.271 20.636 24.935 1.00 65.06 418 LYS A CA 1
ATOM 3436 C C . LYS A 1 418 ? -6.177 21.241 25.814 1.00 65.06 418 LYS A C 1
ATOM 3438 O O . LYS A 1 418 ? -6.464 21.620 26.944 1.00 65.06 418 LYS A O 1
ATOM 3443 N N . ASN A 1 419 ? -4.947 21.318 25.311 1.00 55.41 419 ASN A N 1
ATOM 3444 C CA . ASN A 1 419 ? -3.802 21.855 26.050 1.00 55.41 419 ASN A CA 1
ATOM 3445 C C . ASN A 1 419 ? -3.649 23.376 25.918 1.00 55.41 419 ASN A C 1
ATOM 3447 O O . ASN A 1 419 ? -2.785 23.956 26.570 1.00 55.41 419 ASN A O 1
ATOM 3451 N N . THR A 1 420 ? -4.480 24.029 25.102 1.00 43.44 420 THR A N 1
ATOM 3452 C CA . THR A 1 420 ? -4.518 25.488 25.012 1.00 43.44 420 THR A CA 1
ATOM 3453 C C . THR A 1 420 ? -5.685 25.973 25.875 1.00 43.44 420 THR A C 1
ATOM 3455 O O . THR A 1 420 ? -6.832 25.753 25.484 1.00 43.44 420 THR A O 1
ATOM 3458 N N . PRO A 1 421 ? -5.462 26.596 27.050 1.00 38.19 421 PRO A N 1
ATOM 3459 C CA . PRO A 1 421 ? -6.544 27.242 27.777 1.00 38.19 421 PRO A CA 1
ATOM 3460 C C . PRO A 1 421 ? -7.041 28.392 26.909 1.00 38.19 421 PRO A C 1
ATOM 3462 O O . PRO A 1 421 ? -6.414 29.445 26.806 1.00 38.19 421 PRO A O 1
ATOM 3465 N N . VAL A 1 422 ? -8.150 28.165 26.214 1.00 42.88 422 VAL A N 1
ATOM 3466 C CA . VAL A 1 422 ? -8.783 29.219 25.445 1.00 42.88 422 VAL A CA 1
ATOM 3467 C C . VAL A 1 422 ? -9.414 30.172 26.455 1.00 42.88 422 VAL A C 1
ATOM 3469 O O . VAL A 1 422 ? -10.510 29.927 26.955 1.00 42.88 422 VAL A O 1
ATOM 3472 N N . HIS A 1 423 ? -8.712 31.262 26.770 1.00 33.62 423 HIS A N 1
ATOM 3473 C CA . HIS A 1 423 ? -9.326 32.478 27.291 1.00 33.62 423 HIS A CA 1
ATOM 3474 C C . HIS A 1 423 ? -10.252 33.038 26.199 1.00 33.62 423 HIS A C 1
ATOM 3476 O O . HIS A 1 423 ? -9.925 33.992 25.500 1.00 33.62 423 HIS A O 1
ATOM 3482 N N . PHE A 1 424 ? -11.420 32.419 26.023 1.00 31.33 424 PHE A N 1
ATOM 3483 C CA . PHE A 1 424 ? -12.550 33.082 25.390 1.00 31.33 424 PHE A CA 1
ATOM 3484 C C . PHE A 1 424 ? -13.104 34.058 26.424 1.00 31.33 424 PHE A C 1
ATOM 3486 O O . PHE A 1 424 ? -13.899 33.700 27.291 1.00 31.33 424 PHE A O 1
ATOM 3493 N N . GLN A 1 425 ? -12.633 35.301 26.357 1.00 28.80 425 GLN A N 1
ATOM 3494 C CA . GLN A 1 425 ? -13.300 36.424 26.994 1.00 28.80 425 GLN A CA 1
ATOM 3495 C C . GLN A 1 425 ? -14.640 36.597 26.264 1.00 28.80 425 GLN A C 1
ATOM 3497 O O . GLN A 1 425 ? -14.717 37.164 25.176 1.00 28.80 425 GLN A O 1
ATOM 3502 N N . GLY A 1 426 ? -15.690 35.995 26.821 1.00 27.67 426 GLY A N 1
ATOM 3503 C CA . GLY A 1 426 ? -17.064 36.196 26.384 1.00 27.67 426 GLY A CA 1
ATOM 3504 C C . GLY A 1 426 ? -17.493 37.621 26.707 1.00 27.67 426 GLY A C 1
ATOM 3505 O O . GLY A 1 426 ? -17.986 37.884 27.797 1.00 27.67 426 GLY A O 1
ATOM 3506 N N . GLY A 1 427 ? -17.285 38.538 25.767 1.00 27.98 427 GLY A N 1
ATOM 3507 C CA . GLY A 1 427 ? -17.893 39.863 25.762 1.00 27.98 427 GLY A CA 1
ATOM 3508 C C . GLY A 1 427 ? -19.015 39.900 24.733 1.00 27.98 427 GLY A C 1
ATOM 3509 O O . GLY A 1 427 ? -18.796 40.310 23.598 1.00 27.98 427 GLY A O 1
ATOM 3510 N N . GLY A 1 428 ? -20.206 39.429 25.104 1.00 24.77 428 GLY A N 1
ATOM 3511 C CA . GLY A 1 428 ? -21.420 39.750 24.354 1.00 24.77 428 GLY A CA 1
ATOM 3512 C C . GLY A 1 428 ? -21.800 41.213 24.621 1.00 24.77 428 GLY A C 1
ATOM 3513 O O . GLY A 1 428 ? -21.788 41.615 25.786 1.00 24.77 428 GLY A O 1
ATOM 3514 N N . PRO A 1 429 ? -22.121 42.032 23.605 1.00 31.00 429 PRO A N 1
ATOM 3515 C CA . PRO A 1 429 ? -22.539 43.405 23.844 1.00 31.00 429 PRO A CA 1
ATOM 3516 C C . PRO A 1 429 ? -23.980 43.418 24.371 1.00 31.00 429 PRO A C 1
ATOM 3518 O O . PRO A 1 429 ? -24.923 43.113 23.642 1.00 31.00 429 PRO A O 1
ATOM 3521 N N . GLN A 1 430 ? -24.150 43.775 25.647 1.00 27.91 430 GLN A N 1
ATOM 3522 C CA . GLN A 1 430 ? -25.431 44.251 26.160 1.00 27.91 430 GLN A CA 1
ATOM 3523 C C . GLN A 1 430 ? -25.668 45.667 25.635 1.00 27.91 430 GLN A C 1
ATOM 3525 O O . GLN A 1 430 ? -24.881 46.585 25.855 1.00 27.91 430 GLN A O 1
ATOM 3530 N N . SER A 1 431 ? -26.773 45.817 24.919 1.00 29.45 431 SER A N 1
ATOM 3531 C CA . SER A 1 431 ? -27.352 47.077 24.487 1.00 29.45 431 SER A CA 1
ATOM 3532 C C . SER A 1 431 ? -27.914 47.852 25.679 1.00 29.45 431 SER A C 1
ATOM 3534 O O . SER A 1 431 ? -28.882 47.396 26.278 1.00 29.45 431 SER A O 1
ATOM 3536 N N . HIS A 1 432 ? -27.384 49.038 25.968 1.00 28.45 432 HIS A N 1
ATOM 3537 C CA . HIS A 1 432 ? -28.157 50.162 26.507 1.00 28.45 432 HIS A CA 1
ATOM 3538 C C . HIS A 1 432 ? -27.451 51.469 26.133 1.00 28.45 432 HIS A C 1
ATOM 3540 O O . HIS A 1 432 ? -26.255 51.633 26.355 1.00 28.45 432 HIS A O 1
ATOM 3546 N N . GLY A 1 433 ? -28.191 52.353 25.464 1.00 25.12 433 GLY A N 1
ATOM 3547 C CA . GLY A 1 433 ? -27.661 53.557 24.838 1.00 25.12 433 GLY A CA 1
ATOM 3548 C C . GLY A 1 433 ? -27.491 54.746 25.777 1.00 25.12 433 GLY A C 1
ATOM 3549 O O . GLY A 1 433 ? -28.197 54.882 26.771 1.00 25.12 433 GLY A O 1
ATOM 3550 N N . THR A 1 434 ? -26.586 55.645 25.400 1.00 26.83 434 THR A N 1
ATOM 3551 C CA . THR A 1 434 ? -26.788 57.105 25.303 1.00 26.83 434 THR A CA 1
ATOM 3552 C C . THR A 1 434 ? -25.545 57.744 24.656 1.00 26.83 434 THR A C 1
ATOM 3554 O O . THR A 1 434 ? -24.482 57.123 24.651 1.00 26.83 434 THR A O 1
ATOM 3557 N N . PRO A 1 435 ? -25.680 58.916 24.006 1.00 34.00 435 PRO A N 1
ATOM 3558 C CA . PRO A 1 435 ? -24.780 59.351 22.943 1.00 34.00 435 PRO A CA 1
ATOM 3559 C C . PRO A 1 435 ? -23.679 60.291 23.442 1.00 34.00 435 PRO A C 1
ATOM 3561 O O . PRO A 1 435 ? -23.900 61.091 24.348 1.00 34.00 435 PRO A O 1
ATOM 3564 N N . GLY A 1 436 ? -22.528 60.288 22.767 1.00 24.72 436 GLY A N 1
ATOM 3565 C CA . GLY A 1 436 ? -21.613 61.421 22.843 1.00 24.72 436 GLY A CA 1
ATOM 3566 C C . GLY A 1 436 ? -20.168 61.126 22.465 1.00 24.72 436 GLY A C 1
ATOM 3567 O O . GLY A 1 436 ? -19.466 60.444 23.198 1.00 24.72 436 GLY A O 1
ATOM 3568 N N . ARG A 1 437 ? -19.730 61.814 21.403 1.00 24.83 437 ARG A N 1
ATOM 3569 C CA . ARG A 1 437 ? -18.347 62.215 21.091 1.00 24.83 437 ARG A CA 1
ATOM 3570 C C . ARG A 1 437 ? -17.509 61.278 20.204 1.00 24.83 437 ARG A C 1
ATOM 3572 O O . ARG A 1 437 ? -16.824 60.367 20.643 1.00 24.83 437 ARG A O 1
ATOM 3579 N N . GLN A 1 438 ? -17.617 61.598 18.915 1.00 27.20 438 GLN A N 1
ATOM 3580 C CA . GLN A 1 438 ? -16.588 61.632 17.871 1.00 27.20 438 GLN A CA 1
ATOM 3581 C C . GLN A 1 438 ? -15.139 61.589 18.384 1.00 27.20 438 GLN A C 1
ATOM 3583 O O . GLN A 1 438 ? -14.773 62.467 19.158 1.00 27.20 438 GLN A O 1
ATOM 3588 N N . GLU A 1 439 ? -14.333 60.644 17.885 1.00 27.20 439 GLU A N 1
ATOM 3589 C CA . GLU A 1 439 ? -12.914 60.860 17.559 1.00 27.20 439 GLU A CA 1
ATOM 3590 C C . GLU A 1 439 ? -12.350 59.716 16.684 1.00 27.20 439 GLU A C 1
ATOM 3592 O O . GLU A 1 439 ? -12.517 58.526 16.949 1.00 27.20 439 GLU A O 1
ATOM 3597 N N . ASP A 1 440 ? -11.761 60.166 15.581 1.00 25.75 440 ASP A N 1
ATOM 3598 C CA . ASP A 1 440 ? -11.133 59.546 14.413 1.00 25.75 440 ASP A CA 1
ATOM 3599 C C . ASP A 1 440 ? -10.475 58.151 14.494 1.00 25.75 440 ASP A C 1
ATOM 3601 O O . ASP A 1 440 ? -9.601 57.840 15.302 1.00 25.75 440 ASP A O 1
ATOM 3605 N N . LEU A 1 441 ? -10.811 57.352 13.474 1.00 25.05 441 LEU A N 1
ATOM 3606 C CA . LEU A 1 441 ? -10.092 56.169 13.007 1.00 25.05 441 LEU A CA 1
ATOM 3607 C C . LEU A 1 441 ? -8.781 56.567 12.306 1.00 25.05 441 LEU A C 1
ATOM 3609 O O . LEU A 1 441 ? -8.803 57.113 11.206 1.00 25.05 441 LEU A O 1
ATOM 3613 N N . THR A 1 442 ? -7.636 56.159 12.854 1.00 26.95 442 THR A N 1
ATOM 3614 C CA . THR A 1 442 ? -6.406 55.950 12.068 1.00 26.95 442 THR A CA 1
ATOM 3615 C C . THR A 1 442 ? -5.807 54.577 12.376 1.00 26.95 442 THR A C 1
ATOM 3617 O O . THR A 1 442 ? -5.204 54.331 13.418 1.00 26.95 442 THR A O 1
ATOM 3620 N N . CYS A 1 443 ? -5.995 53.641 11.442 1.00 25.61 443 CYS A N 1
ATOM 3621 C CA . CYS A 1 443 ? -5.364 52.325 11.452 1.00 25.61 443 CYS A CA 1
ATOM 3622 C C . CYS A 1 443 ? -3.905 52.423 10.983 1.00 25.61 443 CYS A C 1
ATOM 3624 O O . CYS A 1 443 ? -3.652 52.716 9.816 1.00 25.61 443 CYS A O 1
ATOM 3626 N N . HIS A 1 444 ? -2.949 52.067 11.843 1.00 24.80 444 HIS A N 1
ATOM 3627 C CA . HIS A 1 444 ? -1.585 51.736 11.426 1.00 24.80 444 HIS A CA 1
ATOM 3628 C C . HIS A 1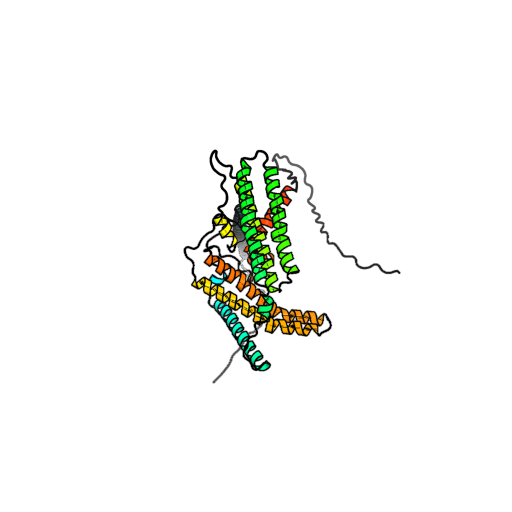 444 ? -1.405 50.215 11.339 1.00 24.80 444 HIS A C 1
ATOM 3630 O O . HIS A 1 444 ? -1.251 49.524 12.344 1.00 24.80 444 HIS A O 1
ATOM 3636 N N . TRP A 1 445 ? -1.376 49.700 10.109 1.00 25.30 445 TRP A N 1
ATOM 3637 C CA . TRP A 1 445 ? -0.828 48.384 9.780 1.00 25.30 445 TRP A CA 1
ATOM 3638 C C . TRP A 1 445 ? 0.704 48.469 9.754 1.00 25.30 445 TRP A C 1
ATOM 3640 O O . TRP A 1 445 ? 1.266 49.228 8.966 1.00 25.30 445 TRP A O 1
ATOM 3650 N N . ARG A 1 446 ? 1.399 47.683 10.587 1.00 23.94 446 ARG A N 1
ATOM 3651 C CA . ARG A 1 446 ? 2.859 47.510 10.515 1.00 23.94 446 ARG A CA 1
ATOM 3652 C C . ARG A 1 446 ? 3.172 46.069 10.099 1.00 23.94 446 ARG A C 1
ATOM 3654 O O . ARG A 1 446 ? 3.038 45.142 10.889 1.00 23.94 446 ARG A O 1
ATOM 3661 N N . ALA A 1 447 ? 3.571 45.906 8.838 1.00 28.16 447 ALA A N 1
ATOM 3662 C CA . ALA A 1 447 ? 4.116 44.676 8.274 1.00 28.16 447 ALA A CA 1
ATOM 3663 C C . ALA A 1 447 ? 5.588 44.504 8.696 1.00 28.16 447 ALA A C 1
ATOM 3665 O O . ALA A 1 447 ? 6.367 45.453 8.598 1.00 28.16 447 ALA A O 1
ATOM 3666 N 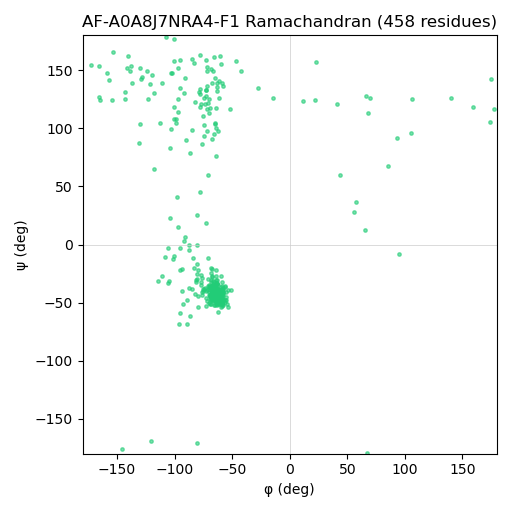N . SER A 1 448 ? 5.985 43.310 9.148 1.00 25.61 448 SER A N 1
ATOM 3667 C CA . SER A 1 448 ? 7.390 42.961 9.385 1.00 25.61 448 SER A CA 1
ATOM 3668 C C . SER A 1 448 ? 7.936 42.120 8.226 1.00 25.61 448 SER A C 1
ATOM 3670 O O . SER A 1 448 ? 7.607 40.953 8.039 1.00 25.61 448 SER A O 1
ATOM 3672 N N . SER A 1 449 ? 8.797 42.743 7.427 1.00 28.92 449 SER A N 1
ATOM 3673 C CA . SER A 1 449 ? 9.683 42.095 6.459 1.00 28.92 449 SER A CA 1
ATOM 3674 C C . SER A 1 449 ? 11.070 41.928 7.093 1.00 28.92 449 SER A C 1
ATOM 3676 O O . SER A 1 449 ? 11.733 42.928 7.378 1.00 28.92 449 SER A O 1
ATOM 3678 N N . GLY A 1 450 ? 11.512 40.690 7.324 1.00 26.66 450 GLY A N 1
ATOM 3679 C CA . GLY A 1 450 ? 12.861 40.376 7.807 1.00 26.66 450 GLY A CA 1
ATOM 3680 C C . GLY A 1 450 ? 13.884 40.360 6.668 1.00 26.66 450 GLY A C 1
ATOM 3681 O O . GLY A 1 450 ? 13.720 39.621 5.701 1.00 26.66 450 GLY A O 1
ATOM 3682 N N . ARG A 1 451 ? 14.934 41.183 6.789 1.00 26.81 451 ARG A N 1
ATOM 3683 C CA . ARG A 1 451 ? 16.129 41.206 5.928 1.00 26.81 451 ARG A CA 1
ATOM 3684 C C . ARG A 1 451 ? 17.224 40.292 6.488 1.00 26.81 451 ARG A C 1
ATOM 3686 O O . ARG A 1 451 ? 17.443 40.264 7.695 1.00 26.81 451 ARG A O 1
ATOM 3693 N N . CYS A 1 452 ? 17.945 39.627 5.586 1.00 26.06 452 CYS A N 1
ATOM 3694 C CA . CYS A 1 452 ? 19.271 39.043 5.805 1.00 26.06 452 CYS A CA 1
ATOM 3695 C C . CYS A 1 452 ? 20.314 40.101 6.214 1.00 26.06 452 CYS A C 1
ATOM 3697 O O . CYS A 1 452 ? 20.222 41.240 5.751 1.00 26.06 452 CYS A O 1
ATOM 3699 N N . PRO A 1 453 ? 21.390 39.694 6.908 1.00 32.16 453 PRO A N 1
ATOM 3700 C CA . PRO A 1 453 ? 22.678 40.361 6.795 1.00 32.16 453 PRO A CA 1
ATOM 3701 C C . PRO A 1 453 ? 23.754 39.415 6.242 1.00 32.16 453 PRO A C 1
ATOM 3703 O O . PRO A 1 453 ? 23.944 38.299 6.722 1.00 32.16 453 PRO A O 1
ATOM 3706 N N . ALA A 1 454 ? 24.474 39.903 5.234 1.00 28.16 454 ALA A N 1
ATOM 3707 C CA . ALA A 1 454 ? 25.750 39.369 4.790 1.00 28.16 454 ALA A CA 1
ATOM 3708 C C . ALA A 1 454 ? 26.888 40.267 5.308 1.00 28.16 454 ALA A C 1
ATOM 3710 O O . ALA A 1 454 ? 26.740 41.487 5.370 1.00 28.16 454 ALA A O 1
ATOM 3711 N N . SER A 1 455 ? 28.023 39.618 5.584 1.00 28.14 455 SER A N 1
ATOM 3712 C CA . SER A 1 455 ? 29.407 40.126 5.633 1.00 28.14 455 SER A CA 1
ATOM 3713 C C . SER A 1 455 ? 29.835 41.116 6.729 1.00 28.14 455 SER A C 1
ATOM 3715 O O . SER A 1 455 ? 29.518 42.299 6.686 1.00 28.14 455 SER A O 1
ATOM 3717 N N . LEU A 1 456 ? 30.729 40.631 7.601 1.00 28.03 456 LEU A N 1
ATOM 3718 C CA . LEU A 1 456 ? 31.848 41.379 8.185 1.00 28.03 456 LEU A CA 1
ATOM 3719 C C . LEU A 1 456 ? 33.093 40.469 8.176 1.00 28.03 456 LEU A C 1
ATOM 3721 O O . LEU A 1 456 ? 32.990 39.259 8.369 1.00 28.03 456 LEU A O 1
ATOM 3725 N N . LEU A 1 457 ? 34.226 41.078 7.830 1.00 27.72 457 LEU A N 1
ATOM 3726 C CA . LEU A 1 457 ? 35.496 40.508 7.376 1.00 27.72 457 LEU A CA 1
ATOM 3727 C C . LEU A 1 457 ? 36.459 40.068 8.500 1.00 27.72 457 LEU A C 1
ATOM 3729 O O . LEU A 1 457 ? 36.405 40.599 9.601 1.00 27.72 457 LEU A O 1
ATOM 3733 N N . CYS A 1 458 ? 37.396 39.187 8.108 1.00 26.56 458 CYS A N 1
ATOM 3734 C CA . CYS A 1 458 ? 38.816 39.051 8.497 1.00 26.56 458 CYS A CA 1
ATOM 3735 C C . CYS A 1 458 ? 39.253 39.230 9.965 1.00 26.56 458 CYS A C 1
ATOM 3737 O O . CYS A 1 458 ? 39.277 40.349 10.472 1.00 26.56 458 CYS A O 1
ATOM 3739 N N . SER A 1 459 ? 39.862 38.186 10.544 1.00 27.30 459 SER A N 1
ATOM 3740 C CA . SER A 1 459 ? 41.319 38.114 10.820 1.00 27.30 459 SER A CA 1
ATOM 3741 C C . SER A 1 459 ? 41.682 36.841 11.600 1.00 27.30 459 SER A C 1
ATOM 3743 O O . SER A 1 459 ? 40.969 36.483 12.537 1.00 27.30 459 SER A O 1
ATOM 3745 N N . SER A 1 460 ? 42.843 36.283 11.232 1.00 32.34 460 SER A N 1
ATOM 3746 C CA . SER A 1 460 ? 43.626 35.191 11.849 1.00 32.34 460 SER A CA 1
ATOM 3747 C C . SER A 1 460 ? 43.245 33.754 11.512 1.00 32.34 460 SER A C 1
ATOM 3749 O O . SER A 1 460 ? 42.141 33.305 11.886 1.00 32.34 460 SER A O 1
#

Radius of gyration: 38.79 Å; Cα contacts (8 Å, |Δi|>4): 299; chains: 1; bounding box: 88×112×107 Å

InterPro domains:
  IPR004299 Membrane bound O-acyl transferase, MBOAT [PF03062] (209-414)
  IPR014371 Sterol O-acyltransferase, ACAT/DAG/ARE types [PTHR10408] (64-414)

Foldseek 3Di:
DDDDDDDDDDDDDDDDDDDDDDDDDDDDDPPPVVVVVVVVVVVVVVVVVVVVVVVVVVVVVVVVVVVVVVVVVVVVVVVVVVVVVVVVVVCVVPDDDFDFDAEPVVVVCVDPVVVVVVVVLVVVLVVLLVVVQVVCCVPPVDSDPPCVVVCQQCDPVVLLVVLLCQLVVCLLPLLQVLQCQLLQCCLVDPCNVVSCVVSVVVSVVCLCVSLNVSLVCSCVVVVGHNNSNVSSNVSSVLSSLQSLLVCVVVVVVSVPDDDDVPDGGDGQDSVQSVLSSLALASHRDSDADFAPAFDVVLLVVLVVLLVSLVVVLVSLCVPQPCVLVVVVVPDPDDPVSVVVSCVSVVVSVVVNVVSCLCNPLPSVNVSSCRVSRGRRNQQFAPLVPDPDPVVNLCGSGVRVVSSCVPPPVVVVVVVVVVPDPPPPPPDDDDDDDDDDDDDDDDDDDDDDDDDDDDDDDDDD